Protein AF-A0A257V140-F1 (afdb_monomer)

Nearest PDB structures (foldseek):
  2frs-assembly2_B  TM=4.351E-01  e=2.968E+00  Homo sapiens
  1qmj-assembly1_B  TM=6.245E-01  e=7.753E+00  Gallus gallus
  4o5v-assembly1_A  TM=2.007E-01  e=8.116E+00  Thermoplasma acidophilum DSM 1728

Mean predicted aligned error: 6.11 Å

Foldseek 3Di:
DAWAWDWDDDDLQKIKIFIDDPRHTDPLDDPADPVRIDIFGLLLLLLLCLLLVLCLQQAQADAPPDDLVQGAPDLVSVVVSLVVVCVVCVVPPDDDNVVVVVSSVSNQCSFWPCSSRVNPPTWTWGWHDQQQWIWIDTPNDIDIDHGSVSVVVNSVVSNVVSLVSVVSVHDPSVVSNVSSVCSQQDQLLVSCCSNQVDDSVQCVVCVVLCVVSNVVCNVGTSNCVSNPLQDLFLKAWQFQAADGPNLVSVVVVVSVPAAAWDQVLLVVLLVVLVVVCVPPPALLVSLLSSLVVVCVVVVPDLQAAFDLPVVCVSRREAEAEDAPHDQRTQKMWGDHRGRHTYIYGYLNHPQPDPDPLQSQQSSQLVSQLRVQCSNHQSSSRRGNNCNSRVVRPVSSSSNSNSNSLCNLHNLQSLQVLQVVQVFDLACVRRVVSLVVVCVRSVHHSVSSLVSNLVSDDPVCNVSSVVNCVVPPPPD

Sequence (475 aa):
MNLKLEFDVVGTTDIRLAVLVDGEVLWPYPQSSDDGSAIFDAEDVLSYLADAWASLLLSEVWPDIFEPRQEPRSITGLLRAAEDRWDLIADSDGVDIAAEQAEIEGFLYKHDLRSLKGGGALPEFYVMREGSRYRFETGGDVFTGCSYTSFVDQLERLGAFARERLVAAGGAYQRTVARWDSRNQADPILITSYLTALSVADLERERDDLEPLLSSLQTRSLREVANDNAAPLVAVARSSGGLGPRGIADMIAAFRRLPAGPTERLSERRRIVRADLRHMPNSTDQGIRAATSIRDWLVCSPDAAFDLESLSELLSIRVVYVEDLDRRIDGLASAGPVNGPAILLNRGTRRRGSNDDDLDRAIRFTWAHELGHLLLDHDEWPALIDSAQQRVPRRIETRANAFAAYLLLPTTVAYDAFEQHRPRMSWTDIEPVLNEIGVKFAVTRIVASRQVVRGAPPERRTNLDTIFRQNIENF

Solvent-accessible surface area (backbone atoms only — not comparable to full-atom values): 25053 Å² total; per-residue (Å²): 94,52,64,45,73,49,69,51,82,78,52,79,49,33,30,37,39,28,36,25,49,76,84,41,74,65,33,52,46,74,85,72,38,98,84,27,37,45,78,32,48,23,65,42,40,27,42,40,51,35,71,19,41,64,49,56,57,48,36,62,70,78,75,96,84,60,58,78,90,64,62,53,90,43,72,72,41,41,54,51,52,49,51,60,47,48,70,72,42,72,86,47,92,87,71,61,63,68,58,55,50,50,52,49,52,54,50,47,52,45,28,24,63,33,40,30,52,79,62,47,102,57,62,63,35,36,50,43,32,54,59,56,21,33,35,38,37,40,95,89,45,79,48,67,54,29,44,41,68,56,53,53,53,40,52,50,52,50,41,52,52,24,43,54,33,40,61,73,74,37,79,90,41,53,65,50,47,49,46,44,74,41,47,46,71,62,56,33,61,61,53,46,21,51,53,57,72,45,53,64,70,56,50,63,72,44,35,82,74,35,38,74,58,37,62,66,39,64,86,47,40,51,66,61,64,46,64,30,77,58,32,56,55,34,22,52,34,52,46,78,49,61,58,55,75,66,44,51,34,51,53,53,53,58,49,69,70,45,63,62,43,66,51,63,56,41,51,54,50,23,54,56,48,50,64,76,38,77,84,56,89,48,38,47,58,41,11,35,53,43,24,51,55,51,36,60,72,69,68,52,60,75,88,47,54,58,66,63,63,64,50,29,57,70,36,46,36,46,77,43,82,42,57,89,54,52,39,48,35,45,29,34,23,29,60,8,77,54,26,10,28,32,36,43,38,35,72,39,16,70,70,60,62,97,46,69,71,58,31,54,16,51,50,49,46,39,51,39,22,39,49,26,43,64,47,72,32,69,78,64,46,44,54,29,38,33,10,38,49,53,61,54,58,67,58,56,56,42,15,16,50,29,13,19,47,35,47,41,44,36,30,60,54,39,25,52,59,49,55,75,68,62,53,58,102,42,66,85,52,39,50,60,52,35,49,50,52,13,62,66,37,52,37,38,57,68,56,39,50,53,24,24,38,69,38,38,57,79,90,50,23,65,59,50,49,52,55,41,57,76,74,38,88,94,99

Secondary structure (DSSP, 8-state):
--EEEEEEESSSSEEEEEEEETTEEEES-SSS-TTS-EEEEHHHHHHHHHHHHHHHHH--S--TTS-GGG--SSHHHHHHHHHHHHHHHTTSTT--HHHHHHHHHHHHHHHBGGGGGTT-SPPP-EEEEETTEEEEEETTEEEEEEEHHHHHHHHHHHHHHHHHHHHHH-GGGHHHHHHHHTTT---HHHHHHHHH---HHHHHHTHHHHHHHHHHHHT--HHHHHTGGGSTT-EEEEESSPPPHHHHHHHHHHHHTSPP---HHHHHHHHHHHHHHTT---HHHHHHHHHHHHHHHTT--TTSPP-HHHHHHHTT-EEEEESSS-TTEEEEEE--TTT-SEEEEETT-TT--S-HHHHHHHHHHHHHHHHHHHHH-GGGPPPHHHHHTT-S-HHHHHHHHHHHHHHHS-HHHHHHHHHHT---SSHHHHHHHHHHHHHHHT--HHHHHHHHHHHS-HHHHHHHHHHHHHHSTT-

Structure (mmCIF, N/CA/C/O backbone):
data_AF-A0A257V140-F1
#
_entry.id   AF-A0A257V140-F1
#
loop_
_atom_site.group_PDB
_atom_site.id
_atom_site.type_symbol
_atom_site.label_atom_id
_atom_site.label_alt_id
_atom_site.label_comp_id
_atom_site.label_asym_id
_atom_site.label_entity_id
_atom_site.label_seq_id
_atom_site.pdbx_PDB_ins_code
_atom_site.Cartn_x
_atom_site.Cartn_y
_atom_site.Cartn_z
_atom_site.occupancy
_atom_site.B_iso_or_equiv
_atom_site.auth_seq_id
_atom_site.auth_comp_id
_atom_site.auth_asym_id
_atom_site.auth_atom_id
_atom_site.pdbx_PDB_model_num
ATOM 1 N N . MET A 1 1 ? 3.494 -14.513 13.941 1.00 89.31 1 MET A N 1
ATOM 2 C CA . MET A 1 1 ? 3.360 -13.846 15.242 1.00 89.31 1 MET A CA 1
ATOM 3 C C . MET A 1 1 ? 1.937 -14.036 15.726 1.00 89.31 1 MET A C 1
ATOM 5 O O . MET A 1 1 ? 1.008 -13.757 14.969 1.00 89.31 1 MET A O 1
ATOM 9 N N . ASN A 1 2 ? 1.767 -14.565 16.931 1.00 91.88 2 ASN A N 1
ATOM 10 C CA . ASN A 1 2 ? 0.472 -14.766 17.5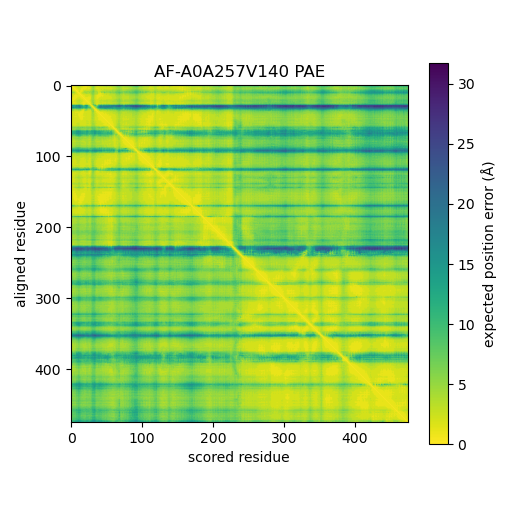68 1.00 91.88 2 ASN A CA 1
ATOM 11 C C . ASN A 1 2 ? 0.267 -13.682 18.634 1.00 91.88 2 ASN A C 1
ATOM 13 O O . ASN A 1 2 ? 0.913 -13.722 19.678 1.00 91.88 2 ASN A O 1
ATOM 17 N N . LEU A 1 3 ? -0.598 -12.706 18.352 1.00 94.44 3 LEU A N 1
ATOM 18 C CA . LEU A 1 3 ? -0.947 -11.658 19.309 1.00 94.44 3 LEU A CA 1
ATOM 19 C C . LEU A 1 3 ? -2.217 -12.048 20.058 1.00 94.44 3 LEU A C 1
ATOM 21 O O . LEU A 1 3 ? -3.215 -12.434 19.443 1.00 94.44 3 LEU A O 1
ATOM 25 N N . LYS A 1 4 ? -2.193 -11.885 21.379 1.00 96.75 4 LYS A N 1
ATOM 26 C CA . LYS A 1 4 ? -3.330 -12.143 22.259 1.00 96.75 4 LYS A CA 1
ATOM 27 C C . LYS A 1 4 ? -3.528 -10.966 23.208 1.00 96.75 4 LYS A C 1
ATOM 29 O O . LYS A 1 4 ? -2.566 -10.479 23.789 1.00 96.75 4 LYS A O 1
ATOM 34 N N . LEU A 1 5 ? -4.775 -10.544 23.388 1.00 96.81 5 LEU A N 1
ATOM 35 C CA . LEU A 1 5 ? -5.153 -9.645 24.474 1.00 96.81 5 LEU A CA 1
ATOM 36 C C . LEU A 1 5 ? -5.643 -10.511 25.637 1.00 96.81 5 LEU A C 1
ATOM 38 O O . LEU A 1 5 ? -6.618 -11.257 25.493 1.00 96.81 5 LEU A O 1
ATOM 42 N N . GLU A 1 6 ? -4.939 -10.465 26.764 1.00 96.81 6 GLU A N 1
ATOM 43 C CA . GLU A 1 6 ? -5.363 -11.110 28.006 1.00 96.81 6 GLU A CA 1
ATOM 44 C C . GLU A 1 6 ? -6.009 -10.079 28.912 1.00 96.81 6 GLU A C 1
ATOM 46 O O . GLU A 1 6 ? -5.415 -9.043 29.199 1.00 96.81 6 GLU A O 1
ATOM 51 N N . PHE A 1 7 ? -7.239 -10.355 29.339 1.00 96.94 7 PHE A N 1
ATOM 52 C CA . PHE A 1 7 ? -7.976 -9.451 30.202 1.00 96.94 7 PHE A CA 1
ATOM 53 C C . PHE A 1 7 ? -8.926 -10.179 31.152 1.00 96.94 7 PHE A C 1
ATOM 55 O O . PHE A 1 7 ? -9.480 -11.228 30.811 1.00 96.94 7 PHE A O 1
ATOM 62 N N . ASP A 1 8 ? -9.102 -9.607 32.346 1.00 96.88 8 ASP A N 1
ATOM 63 C CA . ASP A 1 8 ? -9.976 -10.112 33.408 1.00 96.88 8 ASP A CA 1
ATOM 64 C C . ASP A 1 8 ? -10.685 -8.980 34.177 1.00 96.88 8 ASP A C 1
ATOM 66 O O . ASP A 1 8 ? -10.460 -7.790 33.935 1.00 96.88 8 ASP A O 1
ATOM 70 N N . VAL A 1 9 ? -11.602 -9.365 35.072 1.00 94.88 9 VAL A N 1
ATOM 71 C CA . VAL A 1 9 ? -12.341 -8.436 35.938 1.00 94.88 9 VAL A CA 1
ATOM 72 C C . VAL A 1 9 ? -11.580 -8.237 37.247 1.00 94.88 9 VAL A C 1
ATOM 74 O O . VAL A 1 9 ? -11.350 -9.207 37.970 1.00 94.88 9 VAL A O 1
ATOM 77 N N . VAL A 1 10 ? -11.307 -6.980 37.611 1.00 94.25 10 VAL A N 1
ATOM 78 C CA . VAL A 1 10 ? -10.726 -6.624 38.927 1.00 94.25 10 VAL A CA 1
ATOM 79 C C . VAL A 1 10 ? -11.707 -5.840 39.802 1.00 94.25 10 VAL A C 1
ATOM 81 O O . VAL A 1 10 ? -11.634 -5.904 41.028 1.00 94.25 10 VAL A O 1
ATOM 84 N N . GLY A 1 11 ? -12.671 -5.152 39.187 1.00 93.25 11 GLY A N 1
ATOM 85 C CA . GLY A 1 11 ? -13.664 -4.320 39.867 1.00 93.25 11 GLY A CA 1
ATOM 86 C C . GLY A 1 11 ? -15.005 -4.303 39.135 1.00 93.25 11 GLY A C 1
ATOM 87 O O . GLY A 1 11 ? -15.257 -5.108 38.237 1.00 93.25 11 GLY A O 1
ATOM 88 N N . THR A 1 12 ? -15.907 -3.395 39.515 1.00 92.50 12 THR A N 1
ATOM 89 C CA . THR A 1 12 ? -17.226 -3.280 38.862 1.00 92.50 12 THR A CA 1
ATOM 90 C C . THR A 1 12 ? -17.087 -2.869 37.395 1.00 92.50 12 THR A C 1
ATOM 92 O O . THR A 1 12 ? -17.675 -3.512 36.527 1.00 92.50 12 THR A O 1
ATOM 95 N N . THR A 1 13 ? -16.265 -1.860 37.111 1.00 95.31 13 THR A N 1
ATOM 96 C CA . THR A 1 13 ? -15.950 -1.399 35.748 1.00 95.31 13 THR A CA 1
ATOM 97 C C . THR A 1 13 ? -14.478 -1.586 35.390 1.00 95.31 13 THR A C 1
ATOM 99 O O . THR A 1 13 ? -14.123 -1.425 34.231 1.00 95.31 13 THR A O 1
ATOM 102 N N . ASP A 1 14 ? -13.636 -2.007 36.336 1.00 96.50 14 ASP A N 1
ATOM 103 C CA . ASP A 1 14 ? -12.199 -2.158 36.112 1.00 96.50 14 ASP A CA 1
ATOM 104 C C . ASP A 1 14 ? -11.845 -3.453 35.366 1.00 96.50 14 ASP A C 1
ATOM 106 O O . ASP A 1 14 ? -12.223 -4.562 35.777 1.00 96.50 14 ASP A O 1
ATOM 110 N N . ILE A 1 15 ? -11.050 -3.293 34.310 1.00 96.69 15 ILE A N 1
ATOM 111 C CA . ILE A 1 15 ? -10.515 -4.346 33.447 1.00 96.69 15 ILE A CA 1
ATOM 112 C C . ILE A 1 15 ? -8.999 -4.394 33.624 1.00 96.69 15 ILE A C 1
ATOM 114 O O . ILE A 1 15 ? -8.317 -3.398 33.387 1.00 96.69 15 ILE A O 1
ATOM 118 N N . ARG A 1 16 ? -8.452 -5.556 33.988 1.00 95.75 16 ARG A N 1
ATOM 119 C CA . ARG A 1 16 ? -7.014 -5.817 33.832 1.00 95.75 16 ARG A CA 1
ATOM 120 C C . ARG A 1 16 ? -6.756 -6.184 32.381 1.00 95.75 16 ARG A C 1
ATOM 122 O O . ARG A 1 16 ? -7.485 -7.019 31.862 1.00 95.75 16 ARG A O 1
ATOM 129 N N . LEU A 1 17 ? -5.741 -5.609 31.746 1.00 96.25 17 LEU A N 1
ATOM 130 C CA . LEU A 1 17 ? -5.370 -5.901 30.362 1.00 96.25 17 LEU A CA 1
ATOM 131 C C . LEU A 1 17 ? -3.848 -6.013 30.212 1.00 96.25 17 LEU A C 1
ATOM 133 O O . LEU A 1 17 ? -3.096 -5.189 30.737 1.00 96.25 17 LEU A O 1
ATOM 137 N N . ALA A 1 18 ? -3.423 -7.015 29.447 1.00 95.56 18 ALA A N 1
ATOM 138 C CA . ALA A 1 18 ? -2.071 -7.193 28.936 1.00 95.56 18 ALA A CA 1
ATOM 139 C C . ALA A 1 18 ? -2.120 -7.588 27.450 1.00 95.56 18 ALA A C 1
ATOM 141 O O . ALA A 1 18 ? -3.009 -8.323 27.006 1.00 95.56 18 ALA A O 1
ATOM 142 N N . VAL A 1 19 ? -1.149 -7.111 26.675 1.00 95.69 19 VAL A N 1
ATOM 143 C CA . VAL A 1 19 ? -0.924 -7.525 25.286 1.00 95.69 19 VAL A CA 1
ATOM 144 C C . VAL A 1 19 ? 0.218 -8.524 25.283 1.00 95.69 19 VAL A C 1
ATOM 146 O O . VAL A 1 19 ? 1.310 -8.208 25.750 1.00 95.69 19 VAL A O 1
ATOM 149 N N . LEU A 1 20 ? -0.024 -9.714 24.743 1.00 95.25 20 LEU A N 1
ATOM 150 C CA . LEU A 1 20 ? 0.973 -10.766 24.626 1.00 95.25 20 LEU A CA 1
ATOM 151 C C . LEU A 1 20 ? 1.322 -11.012 23.161 1.00 95.25 20 LEU A C 1
ATOM 153 O O . LEU A 1 20 ? 0.437 -11.048 22.300 1.00 95.25 20 LEU A O 1
ATOM 157 N N . VAL A 1 21 ? 2.601 -11.261 22.895 1.00 93.19 21 VAL A N 1
ATOM 158 C CA . VAL A 1 21 ? 3.113 -11.713 21.601 1.00 93.19 21 VAL A CA 1
ATOM 159 C C . VAL A 1 21 ? 3.857 -13.023 21.797 1.00 93.19 21 VAL A C 1
ATOM 161 O O . VAL A 1 21 ? 4.773 -13.116 22.603 1.00 93.19 21 VAL A O 1
ATOM 164 N N . ASP A 1 22 ? 3.410 -14.059 21.086 1.00 93.38 22 ASP A N 1
ATOM 165 C CA . ASP A 1 22 ? 3.966 -15.415 21.155 1.00 93.38 22 ASP A CA 1
ATOM 166 C C . ASP A 1 22 ? 4.045 -15.976 22.599 1.00 93.38 22 ASP A C 1
ATOM 168 O O . ASP A 1 22 ? 4.846 -16.854 22.905 1.00 93.38 22 ASP A O 1
ATOM 172 N N . GLY A 1 23 ? 3.137 -15.513 23.471 1.00 93.19 23 GLY A N 1
ATOM 173 C CA . GLY A 1 23 ? 3.009 -15.932 24.872 1.00 93.19 23 GLY A CA 1
ATOM 174 C C . GLY A 1 23 ? 3.756 -15.056 25.881 1.00 93.19 23 GLY A C 1
ATOM 175 O O . GLY A 1 23 ? 3.573 -15.249 27.080 1.00 93.19 23 GLY A O 1
ATOM 176 N N . GLU A 1 24 ? 4.543 -14.085 25.425 1.00 92.94 24 GLU A N 1
ATOM 177 C CA . GLU A 1 24 ? 5.263 -13.146 26.286 1.00 92.94 24 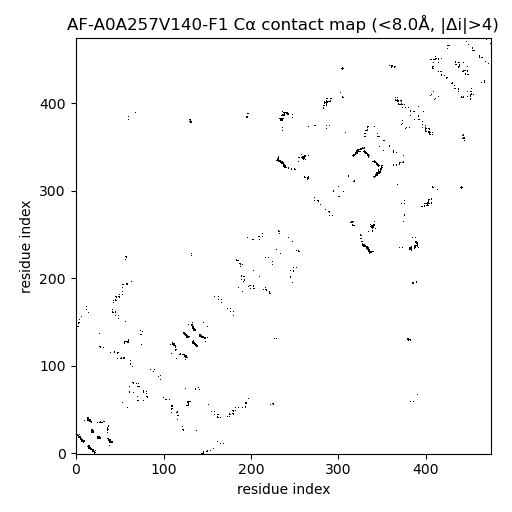GLU A CA 1
ATOM 178 C C . GLU A 1 24 ? 4.502 -11.826 26.393 1.00 92.94 24 GLU A C 1
ATOM 180 O O . GLU A 1 24 ? 3.941 -11.345 25.407 1.00 92.94 24 GLU A O 1
ATOM 185 N N . VAL A 1 25 ? 4.468 -11.234 27.588 1.00 93.19 25 VAL A N 1
ATOM 186 C CA . VAL A 1 25 ? 3.838 -9.926 27.801 1.00 93.19 25 VAL A CA 1
ATOM 187 C C . VAL A 1 25 ? 4.666 -8.861 27.090 1.00 93.19 25 VAL A C 1
ATOM 189 O O . VAL A 1 25 ? 5.822 -8.637 27.428 1.00 93.19 25 VAL A O 1
ATOM 192 N N . LEU A 1 26 ? 4.056 -8.194 26.116 1.00 92.75 26 LEU A N 1
ATOM 193 C CA . LEU A 1 26 ? 4.676 -7.133 25.333 1.00 92.75 26 LEU A CA 1
ATOM 194 C C . LEU A 1 26 ? 4.343 -5.741 25.884 1.00 92.75 26 LEU A C 1
ATOM 196 O O . LEU A 1 26 ? 5.189 -4.852 25.889 1.00 92.75 26 LEU A O 1
ATOM 200 N N . TRP A 1 27 ? 3.109 -5.536 26.345 1.00 93.75 27 TRP A N 1
ATOM 201 C CA . TRP A 1 27 ? 2.638 -4.242 26.841 1.00 93.75 27 TRP A CA 1
ATOM 202 C C . TRP A 1 27 ? 1.599 -4.439 27.944 1.00 93.75 27 TRP A C 1
ATOM 204 O O . TRP A 1 27 ? 0.749 -5.326 27.801 1.00 93.75 27 TRP A O 1
ATOM 214 N N . PRO A 1 28 ? 1.615 -3.630 29.020 1.00 88.75 28 PRO A N 1
ATOM 215 C CA . PRO A 1 28 ? 2.434 -2.425 29.284 1.00 88.75 28 PRO A CA 1
ATOM 216 C C . PRO A 1 28 ? 3.837 -2.635 29.917 1.00 88.75 28 PRO A C 1
ATOM 218 O O . PRO A 1 28 ? 4.322 -1.728 30.587 1.00 88.75 28 PRO A O 1
ATOM 221 N N . TYR A 1 29 ? 4.452 -3.816 29.757 1.00 73.81 29 TYR A N 1
ATOM 222 C CA . TYR A 1 29 ? 5.772 -4.297 30.247 1.00 73.81 29 TYR A CA 1
ATOM 223 C C . TYR A 1 29 ? 6.851 -3.262 30.684 1.00 73.81 29 TYR A C 1
ATOM 225 O O . TYR A 1 29 ? 7.001 -2.219 30.052 1.00 73.81 29 TYR A O 1
ATOM 233 N N . PRO A 1 30 ? 7.772 -3.568 31.631 1.00 55.16 30 PRO A N 1
ATOM 234 C CA . PRO A 1 30 ? 7.649 -4.247 32.923 1.00 55.16 30 PRO A CA 1
ATOM 235 C C . PRO A 1 30 ? 7.605 -3.240 34.104 1.00 55.16 30 PRO A C 1
ATOM 237 O O . PRO A 1 30 ? 7.834 -3.611 35.249 1.00 55.16 30 PRO A O 1
ATOM 240 N N . GLN A 1 31 ? 7.367 -1.944 33.854 1.00 60.19 31 GLN A N 1
ATOM 241 C CA . GLN A 1 31 ? 7.422 -0.909 34.905 1.00 60.19 31 GLN A CA 1
ATOM 242 C C . GLN A 1 31 ? 6.099 -0.687 35.662 1.00 60.19 31 GLN A C 1
ATOM 244 O O . GLN A 1 31 ? 6.068 0.109 36.597 1.00 60.19 31 GLN A O 1
ATOM 249 N N . SER A 1 32 ? 5.003 -1.345 35.269 1.00 57.72 32 SER A N 1
ATOM 250 C CA . SER A 1 32 ? 3.649 -0.993 35.729 1.00 57.72 32 SER A CA 1
ATOM 251 C C . SER A 1 32 ? 3.035 -1.938 36.776 1.00 57.72 32 SER A C 1
ATOM 253 O O . SER A 1 32 ? 2.184 -1.482 37.541 1.00 57.72 32 SER A O 1
ATOM 255 N N . SER A 1 33 ? 3.460 -3.206 36.863 1.00 67.00 33 SER A N 1
ATOM 256 C CA . SER A 1 33 ? 2.939 -4.203 37.822 1.00 67.00 33 SER A CA 1
ATOM 257 C C . SER A 1 33 ? 3.770 -5.499 37.833 1.00 67.00 33 SER A C 1
ATOM 259 O O . SER A 1 33 ? 4.484 -5.791 36.874 1.00 67.00 33 SER A O 1
ATOM 261 N N . ASP A 1 34 ? 3.642 -6.303 38.898 1.00 77.81 34 ASP A N 1
ATOM 262 C CA . ASP A 1 34 ? 4.332 -7.601 39.042 1.00 77.81 34 ASP A CA 1
ATOM 263 C C . ASP A 1 34 ? 3.900 -8.646 37.991 1.00 77.81 34 ASP A C 1
ATOM 265 O O . ASP A 1 34 ? 4.653 -9.575 37.703 1.00 77.81 34 ASP A O 1
ATOM 269 N N . ASP A 1 35 ? 2.698 -8.512 37.416 1.00 83.25 35 ASP A N 1
ATOM 270 C CA . ASP A 1 35 ? 2.152 -9.423 36.399 1.00 83.25 35 ASP A CA 1
ATOM 271 C C . ASP A 1 35 ? 2.238 -8.864 34.965 1.00 83.25 35 ASP A C 1
ATOM 273 O O . ASP A 1 35 ? 1.816 -9.523 34.015 1.00 83.25 35 ASP A O 1
ATOM 277 N N . GLY A 1 36 ? 2.801 -7.661 34.795 1.00 87.06 36 GLY A N 1
ATOM 278 C CA . GLY A 1 36 ? 2.958 -7.007 33.497 1.00 87.06 36 GLY A CA 1
ATOM 279 C C . GLY A 1 36 ? 1.654 -6.493 32.879 1.00 87.06 36 GLY A C 1
ATOM 280 O O . GLY A 1 36 ? 1.645 -6.171 31.694 1.00 87.06 36 GLY A O 1
ATOM 281 N N . SER A 1 37 ? 0.565 -6.407 33.648 1.00 91.88 37 SER A N 1
ATOM 282 C CA . SER A 1 37 ? -0.735 -5.888 33.208 1.00 91.88 37 SER A CA 1
ATOM 283 C C . SER A 1 37 ? -1.018 -4.465 33.715 1.00 91.88 37 SER A C 1
ATOM 285 O O . SER A 1 37 ? -0.389 -3.983 34.659 1.00 91.88 37 SER A O 1
ATOM 287 N N . ALA A 1 38 ? -2.006 -3.784 33.132 1.00 93.00 38 ALA A N 1
ATOM 288 C CA . ALA A 1 38 ? -2.558 -2.549 33.695 1.00 93.00 38 ALA A CA 1
ATOM 289 C C . ALA A 1 38 ? -4.072 -2.635 33.889 1.00 93.00 38 ALA A C 1
ATOM 291 O O . ALA A 1 38 ? -4.764 -3.373 33.194 1.00 93.00 38 ALA A O 1
ATOM 292 N N . ILE A 1 39 ? -4.577 -1.848 34.841 1.00 93.88 39 ILE A N 1
ATOM 293 C CA . ILE A 1 39 ? -6.011 -1.668 35.077 1.00 93.88 39 ILE A CA 1
ATOM 294 C C . ILE A 1 39 ? -6.517 -0.462 34.276 1.00 93.88 39 ILE A C 1
ATOM 296 O O . ILE A 1 39 ? -5.893 0.610 34.309 1.00 93.88 39 ILE A O 1
ATOM 300 N N . PHE A 1 40 ? -7.645 -0.655 33.599 1.00 95.44 40 PHE A N 1
ATOM 301 C CA . PHE A 1 40 ? -8.365 0.307 32.766 1.00 95.44 40 PHE A CA 1
ATOM 302 C C . PHE A 1 40 ? -9.830 0.373 33.203 1.00 95.44 40 PHE A C 1
ATOM 304 O O . PHE A 1 40 ? -10.387 -0.648 33.607 1.00 95.44 40 PHE A O 1
ATOM 311 N N . ASP A 1 41 ? -10.466 1.537 33.075 1.00 96.38 41 ASP A N 1
ATOM 312 C CA . ASP A 1 41 ? -11.918 1.633 33.222 1.00 96.38 41 ASP A CA 1
ATOM 313 C C . ASP A 1 41 ? -12.611 1.158 31.930 1.00 96.38 41 ASP A C 1
ATOM 315 O O . ASP A 1 41 ? -12.181 1.468 30.815 1.00 96.38 41 ASP A O 1
ATOM 319 N N . ALA A 1 42 ? -13.677 0.366 32.062 1.00 97.31 42 ALA A N 1
ATOM 320 C CA . ALA A 1 42 ? -14.415 -0.176 30.923 1.00 97.31 42 ALA A CA 1
ATOM 321 C C . ALA A 1 42 ? -15.048 0.909 30.034 1.00 97.31 42 ALA A C 1
ATOM 323 O O . ALA A 1 42 ? -15.208 0.674 28.835 1.00 97.31 42 ALA A O 1
ATOM 324 N N . GLU A 1 43 ? -15.417 2.069 30.586 1.00 97.19 43 GLU A N 1
ATOM 325 C CA . GLU A 1 43 ? -15.945 3.198 29.817 1.00 97.19 43 GLU A CA 1
ATOM 326 C C . GLU A 1 43 ? -14.863 3.789 28.918 1.00 97.19 43 GLU A C 1
ATOM 328 O O . GLU A 1 43 ? -15.121 3.969 27.726 1.00 97.19 43 GLU A O 1
ATOM 333 N N . ASP A 1 44 ? -13.655 4.001 29.445 1.00 96.69 44 ASP A N 1
ATOM 334 C CA . ASP A 1 44 ? -12.521 4.519 28.672 1.00 96.69 44 ASP A CA 1
ATOM 335 C C . ASP A 1 44 ? -12.148 3.560 27.534 1.00 96.69 44 ASP A C 1
ATOM 337 O O . ASP A 1 44 ? -12.022 3.979 26.379 1.00 96.69 44 ASP A O 1
ATOM 341 N N . VAL A 1 45 ? -12.062 2.256 27.837 1.00 97.44 45 VAL A N 1
ATOM 342 C CA . VAL A 1 45 ? -11.792 1.211 26.837 1.00 97.44 45 VAL A CA 1
ATOM 343 C C . VAL A 1 45 ? -12.834 1.251 25.725 1.00 97.44 45 VAL A C 1
ATOM 345 O O . VAL A 1 45 ? -12.490 1.278 24.542 1.00 97.44 45 VAL A O 1
ATOM 348 N N . LEU A 1 46 ? -14.117 1.257 26.089 1.00 97.50 46 LEU A N 1
ATOM 349 C CA . LEU A 1 46 ? -15.197 1.180 25.114 1.00 97.50 46 LEU A CA 1
ATOM 350 C C . LEU A 1 46 ? -15.344 2.476 24.307 1.00 97.50 46 LEU A C 1
ATOM 352 O O . LEU A 1 46 ? -15.612 2.412 23.107 1.00 97.50 46 LEU A O 1
ATOM 356 N N . SER A 1 47 ? -15.149 3.636 24.940 1.00 96.75 47 SER A N 1
ATOM 357 C CA . SER A 1 47 ? -15.191 4.934 24.264 1.00 96.75 47 SER A CA 1
ATOM 358 C C . SER A 1 47 ? -14.053 5.058 23.259 1.00 96.75 47 SER A C 1
ATOM 360 O O . SER A 1 47 ? -14.316 5.369 22.099 1.00 96.75 47 SER A O 1
ATOM 362 N N . TYR A 1 48 ? -12.817 4.749 23.668 1.00 97.31 48 TYR A N 1
ATOM 363 C CA . TYR A 1 48 ? -11.671 4.753 22.762 1.00 97.31 48 TYR A CA 1
ATOM 364 C C . TYR A 1 48 ? -11.898 3.811 21.583 1.00 97.31 48 TYR A C 1
ATOM 366 O O . TYR A 1 48 ? -11.755 4.222 20.434 1.00 97.31 48 TYR A O 1
ATOM 374 N N . LEU A 1 49 ? -12.288 2.559 21.847 1.00 97.44 49 LEU A N 1
ATOM 375 C CA . LEU A 1 49 ? -12.479 1.591 20.774 1.00 97.44 49 LEU A CA 1
ATOM 376 C C . LEU A 1 49 ? -13.595 2.016 19.820 1.00 97.44 49 LEU A C 1
ATOM 378 O O . LEU A 1 49 ? -13.460 1.768 18.630 1.00 97.44 49 LEU A O 1
ATOM 382 N N . ALA A 1 50 ? -14.664 2.661 20.299 1.00 96.06 50 ALA A N 1
ATOM 383 C CA . ALA A 1 50 ? -15.709 3.203 19.434 1.00 96.06 50 ALA A CA 1
ATOM 384 C C . ALA A 1 50 ? -15.202 4.358 18.548 1.00 96.06 50 ALA A C 1
ATOM 386 O O . ALA A 1 50 ? -15.585 4.431 17.381 1.00 96.06 50 ALA A O 1
ATOM 387 N N . ASP A 1 51 ? -14.328 5.221 19.073 1.00 94.75 51 ASP A N 1
ATOM 388 C CA . ASP A 1 51 ? -13.767 6.373 18.351 1.00 94.75 51 ASP A CA 1
ATOM 389 C C . ASP A 1 51 ? -12.666 5.998 17.358 1.00 94.75 51 ASP A C 1
ATOM 391 O O . ASP A 1 51 ? -12.625 6.496 16.230 1.00 94.75 51 ASP A O 1
ATOM 395 N N . ALA A 1 52 ? -11.780 5.096 17.766 1.00 95.62 52 ALA A N 1
ATOM 396 C CA . ALA A 1 52 ? -10.642 4.658 16.978 1.00 95.62 52 ALA A CA 1
ATOM 397 C C . ALA A 1 52 ? -10.996 3.542 15.982 1.00 95.62 52 ALA A C 1
ATOM 399 O O . ALA A 1 52 ? -10.195 3.272 15.089 1.00 95.62 52 ALA A O 1
ATOM 400 N N . TRP A 1 53 ? -12.177 2.907 16.094 1.00 95.62 53 TRP A N 1
ATOM 401 C CA . TRP A 1 53 ? -12.531 1.691 15.346 1.00 95.62 53 TRP A CA 1
ATOM 402 C C . TRP A 1 53 ? -12.238 1.801 13.851 1.00 95.62 53 TRP A C 1
ATOM 404 O O . TRP A 1 53 ? -11.496 0.998 13.294 1.00 95.62 53 TRP A O 1
ATOM 414 N N . ALA A 1 54 ? -12.793 2.823 13.196 1.00 92.50 54 ALA A N 1
ATOM 415 C CA . ALA A 1 54 ? -12.645 2.993 11.757 1.00 92.50 54 ALA A CA 1
ATOM 416 C C . ALA A 1 54 ? -11.177 3.177 11.350 1.00 92.50 54 ALA A C 1
ATOM 418 O O . ALA A 1 54 ? -10.746 2.573 10.375 1.00 92.50 54 ALA A O 1
ATOM 419 N N . SER A 1 55 ? -10.395 3.939 12.117 1.00 91.94 55 SER A N 1
ATOM 420 C CA . SER A 1 55 ? -8.977 4.174 11.826 1.00 91.94 55 SER A CA 1
ATOM 421 C C . SER A 1 55 ? -8.118 2.941 12.077 1.00 91.94 55 SER A C 1
ATOM 423 O O . SER A 1 55 ? -7.317 2.580 11.223 1.00 91.94 55 SER A O 1
ATOM 425 N N . LEU A 1 56 ? -8.346 2.222 13.178 1.00 93.75 56 LEU A N 1
ATOM 426 C CA . LEU A 1 56 ? -7.667 0.953 13.447 1.00 93.75 56 LEU A CA 1
ATOM 427 C C . LEU A 1 56 ? -7.944 -0.082 12.350 1.00 93.75 56 LEU A C 1
ATOM 429 O O . LEU A 1 56 ? -7.082 -0.909 12.054 1.00 93.75 56 LEU A O 1
ATOM 433 N N . LEU A 1 57 ? -9.140 -0.056 11.754 1.00 91.56 57 LEU A N 1
ATOM 434 C CA . LEU A 1 57 ? -9.538 -0.992 10.707 1.00 91.56 57 LEU A CA 1
ATOM 435 C C . LEU A 1 57 ? -9.097 -0.558 9.306 1.00 91.56 57 LEU A C 1
ATOM 437 O O . LEU A 1 57 ? -8.772 -1.437 8.516 1.00 91.56 57 LEU A O 1
ATOM 441 N N . LEU A 1 58 ? -9.136 0.732 8.966 1.00 85.94 58 LEU A N 1
ATOM 442 C CA . LEU A 1 58 ? -9.006 1.215 7.583 1.00 85.94 58 LEU A CA 1
ATOM 443 C C . LEU A 1 58 ? -7.729 2.007 7.300 1.00 85.94 58 LEU A C 1
ATOM 445 O O . LEU A 1 58 ? -7.314 2.041 6.148 1.00 85.94 58 LEU A O 1
ATOM 449 N N . SER A 1 59 ? -7.119 2.650 8.295 1.00 85.38 59 SER A N 1
ATOM 450 C CA . SER A 1 59 ? -5.938 3.482 8.058 1.00 85.38 59 SER A CA 1
ATOM 451 C C . SER A 1 59 ? -4.690 2.609 7.902 1.00 85.38 59 SER A C 1
ATOM 453 O O . SER A 1 59 ? -4.230 1.992 8.866 1.00 85.38 59 SER A O 1
ATOM 455 N N . GLU A 1 60 ? -4.127 2.585 6.695 1.00 79.81 60 GLU A N 1
ATOM 456 C CA . GLU A 1 60 ? -2.887 1.857 6.365 1.00 79.81 60 GLU A CA 1
ATOM 457 C C . GLU A 1 60 ? -1.685 2.784 6.136 1.00 79.81 60 GLU A C 1
ATOM 459 O O . GLU A 1 60 ? -0.575 2.329 5.870 1.00 79.81 60 GLU A O 1
ATOM 464 N N . VAL A 1 61 ? -1.898 4.096 6.242 1.00 76.31 61 VAL A N 1
ATOM 465 C CA . VAL A 1 61 ? -0.953 5.118 5.792 1.00 76.31 61 VAL A CA 1
ATOM 466 C C . VAL A 1 61 ? -0.787 6.229 6.814 1.00 76.31 61 VAL A C 1
ATOM 468 O O . VAL A 1 61 ? -1.686 6.515 7.607 1.00 76.31 61 VAL A O 1
ATOM 471 N N . TRP A 1 62 ? 0.384 6.856 6.779 1.00 83.56 62 TRP A N 1
ATOM 472 C CA . TRP A 1 62 ? 0.685 8.031 7.585 1.00 83.56 62 TRP A CA 1
ATOM 473 C C . TRP A 1 62 ? -0.152 9.246 7.140 1.00 83.56 62 TRP A C 1
ATOM 475 O O . TRP A 1 62 ? -0.621 9.273 5.995 1.00 83.56 62 TRP A O 1
ATOM 485 N N . PRO A 1 63 ? -0.328 10.253 8.017 1.00 84.00 63 PRO A N 1
ATOM 486 C CA . PRO A 1 63 ? -0.905 11.549 7.649 1.00 84.00 63 PRO A CA 1
ATOM 487 C C . PRO A 1 63 ? -0.253 12.162 6.398 1.00 84.00 63 PRO A C 1
ATOM 489 O O . PRO A 1 63 ? 0.945 11.965 6.164 1.00 84.00 63 PRO A O 1
ATOM 492 N N . ASP A 1 64 ? -1.027 12.911 5.602 1.00 74.25 64 ASP A N 1
ATOM 493 C CA . ASP A 1 64 ? -0.632 13.418 4.269 1.00 74.25 64 ASP A CA 1
ATOM 494 C C . ASP A 1 64 ? 0.287 14.648 4.318 1.00 74.25 64 ASP A C 1
ATOM 496 O O . ASP A 1 64 ? 0.107 15.626 3.596 1.00 74.25 64 ASP A O 1
ATOM 500 N N . ILE A 1 65 ? 1.272 14.625 5.205 1.00 72.62 65 ILE A N 1
ATOM 501 C CA . ILE A 1 65 ? 2.176 15.756 5.447 1.00 72.62 65 ILE A CA 1
ATOM 502 C C . ILE A 1 65 ? 3.593 15.493 4.917 1.00 72.62 65 ILE A C 1
ATOM 504 O O . ILE A 1 65 ? 4.422 16.403 4.868 1.00 72.62 65 ILE A O 1
ATOM 508 N N . PHE A 1 66 ? 3.882 14.258 4.489 1.00 69.44 66 PHE A N 1
ATOM 509 C CA . PHE A 1 66 ? 5.205 13.856 4.009 1.00 69.44 66 PHE A CA 1
ATOM 510 C C . PHE A 1 66 ? 5.223 13.600 2.515 1.00 69.44 66 PHE A C 1
ATOM 512 O O . PHE A 1 66 ? 4.338 12.959 1.952 1.00 69.44 66 PHE A O 1
ATOM 519 N N . GLU A 1 67 ? 6.318 14.003 1.875 1.00 66.19 67 GLU A N 1
ATOM 520 C CA . GLU A 1 67 ? 6.613 13.502 0.542 1.00 66.19 67 GLU A CA 1
ATOM 521 C C . GLU A 1 67 ? 6.798 11.973 0.589 1.00 66.19 67 GLU A C 1
ATOM 523 O O . GLU A 1 67 ? 7.465 11.469 1.499 1.00 66.19 67 GLU A O 1
ATOM 528 N N . PRO A 1 68 ? 6.362 11.216 -0.437 1.00 62.78 68 PRO A N 1
ATOM 529 C CA . PRO A 1 68 ? 6.522 9.755 -0.484 1.00 62.78 68 PRO A CA 1
ATOM 530 C C . PRO A 1 68 ? 7.968 9.256 -0.292 1.00 62.78 68 PRO A C 1
ATOM 532 O O . PRO A 1 68 ? 8.219 8.098 0.035 1.00 62.78 68 PRO A O 1
ATOM 535 N N . ARG A 1 69 ? 8.971 10.118 -0.514 1.00 60.38 69 ARG A N 1
ATOM 536 C CA . ARG A 1 69 ? 10.396 9.791 -0.323 1.00 60.38 69 ARG A CA 1
ATOM 537 C C . ARG A 1 69 ? 10.864 9.873 1.129 1.00 60.38 69 ARG A C 1
ATOM 539 O O . ARG A 1 69 ? 11.913 9.303 1.434 1.00 60.38 69 ARG A O 1
ATOM 546 N N . GLN A 1 70 ? 10.117 10.566 1.978 1.00 67.75 70 GLN A N 1
ATOM 547 C CA . GLN A 1 70 ? 10.397 10.786 3.396 1.00 67.75 70 GLN A CA 1
ATOM 548 C C . GLN A 1 70 ? 9.472 9.964 4.296 1.00 67.75 70 GLN A C 1
ATOM 550 O O . GLN A 1 70 ? 9.415 10.211 5.495 1.00 67.75 70 GLN A O 1
ATOM 555 N N . GLU A 1 71 ? 8.772 8.978 3.726 1.00 68.62 71 GLU A N 1
ATOM 556 C CA . GLU A 1 71 ? 7.798 8.182 4.457 1.00 68.62 71 GLU A CA 1
ATOM 557 C C . GLU A 1 71 ? 8.429 7.560 5.718 1.00 68.62 71 GLU A C 1
ATOM 559 O O . GLU A 1 71 ? 9.425 6.817 5.626 1.00 68.62 71 GLU A O 1
ATOM 564 N N . PRO A 1 72 ? 7.895 7.887 6.905 1.00 80.69 72 PRO A N 1
ATOM 565 C CA . PRO A 1 72 ? 8.490 7.460 8.149 1.00 80.69 72 PRO A CA 1
ATOM 566 C C . PRO A 1 72 ? 8.403 5.944 8.294 1.00 80.69 72 PRO A C 1
ATOM 568 O O . PRO A 1 72 ? 7.424 5.286 7.947 1.00 80.69 72 PRO A O 1
ATOM 571 N N . ARG A 1 73 ? 9.480 5.359 8.820 1.00 81.38 73 ARG A N 1
ATOM 572 C CA . ARG A 1 73 ? 9.547 3.916 9.069 1.00 81.38 73 ARG A CA 1
ATOM 573 C C . ARG A 1 73 ? 9.055 3.531 10.446 1.00 81.38 73 ARG A C 1
ATOM 575 O O . ARG A 1 73 ? 9.067 2.340 10.717 1.00 81.38 73 ARG A O 1
ATOM 582 N N . SER A 1 74 ? 8.715 4.478 11.307 1.00 86.62 74 SER A N 1
ATOM 583 C CA . SER A 1 74 ? 8.304 4.282 12.697 1.00 86.62 74 SER A CA 1
ATOM 584 C C . SER A 1 74 ? 7.571 5.523 13.187 1.00 86.62 74 SER A C 1
ATOM 586 O O . SER A 1 74 ? 7.669 6.572 12.548 1.00 86.62 74 SER A O 1
ATOM 588 N N . ILE A 1 75 ? 6.876 5.427 14.316 1.00 88.06 75 ILE A N 1
ATOM 589 C CA . ILE A 1 75 ? 6.178 6.576 14.908 1.00 88.06 75 ILE A CA 1
ATOM 590 C C . ILE A 1 75 ? 7.189 7.623 15.380 1.00 88.06 75 ILE A C 1
ATOM 592 O O . ILE A 1 75 ? 7.012 8.817 15.147 1.00 88.06 75 ILE A O 1
ATOM 596 N N . THR A 1 76 ? 8.318 7.192 15.946 1.00 85.69 76 THR A N 1
ATOM 597 C CA . THR A 1 76 ? 9.425 8.115 16.240 1.00 85.69 76 THR A CA 1
ATOM 598 C C . THR A 1 76 ? 9.946 8.791 14.968 1.00 85.69 76 THR A C 1
ATOM 600 O O . THR A 1 76 ? 10.271 9.975 14.975 1.00 85.69 76 THR A O 1
ATOM 603 N N . GLY A 1 77 ? 10.021 8.049 13.858 1.00 88.06 77 GLY A N 1
ATOM 604 C CA . GLY A 1 77 ? 10.408 8.593 12.560 1.00 88.06 77 GLY A CA 1
ATOM 605 C C . GLY A 1 77 ? 9.392 9.595 12.015 1.00 88.06 77 GLY A C 1
ATOM 606 O O . GLY A 1 77 ? 9.802 10.578 11.411 1.00 88.06 77 GLY A O 1
ATOM 607 N N . LEU A 1 78 ? 8.099 9.358 12.255 1.00 90.06 78 LEU A N 1
ATOM 608 C CA . LEU A 1 78 ? 6.993 10.244 11.892 1.00 90.06 78 LEU A CA 1
ATOM 609 C C . LEU A 1 78 ? 7.128 11.589 12.606 1.00 90.06 78 LEU A C 1
ATOM 611 O O . LEU A 1 78 ? 7.156 12.626 11.951 1.00 90.06 78 LEU A O 1
ATOM 615 N N . LEU A 1 79 ? 7.272 11.556 13.931 1.00 90.62 79 LEU A N 1
ATOM 616 C CA . LEU A 1 79 ? 7.424 12.760 14.746 1.00 90.62 79 LEU A CA 1
ATOM 617 C C . LEU A 1 79 ? 8.667 13.556 14.344 1.00 90.62 79 LEU A C 1
ATOM 619 O O . LEU A 1 79 ? 8.577 14.751 14.094 1.00 90.62 79 LEU A O 1
ATOM 623 N N . ARG A 1 80 ? 9.805 12.876 14.174 1.00 90.25 80 ARG A N 1
ATOM 624 C CA . ARG A 1 80 ? 11.044 13.528 13.743 1.00 90.25 80 ARG A CA 1
ATOM 625 C C . ARG A 1 80 ? 10.931 14.142 12.348 1.00 90.25 80 ARG A C 1
ATOM 627 O O . ARG A 1 80 ? 11.421 15.239 12.126 1.00 90.25 80 ARG A O 1
ATOM 634 N N . ALA A 1 81 ? 10.309 13.436 11.403 1.00 88.69 81 ALA A N 1
ATOM 635 C CA . ALA A 1 81 ? 10.113 13.963 10.057 1.00 88.69 81 ALA A CA 1
ATOM 636 C C . ALA A 1 81 ? 9.198 15.198 10.067 1.00 88.69 81 ALA A C 1
ATOM 638 O O . ALA A 1 81 ? 9.411 16.110 9.270 1.00 88.69 81 ALA A O 1
ATOM 639 N N . ALA A 1 82 ? 8.196 15.230 10.953 1.00 90.75 82 ALA A N 1
ATOM 640 C CA . ALA A 1 82 ? 7.326 16.387 11.128 1.00 90.75 82 ALA A CA 1
ATOM 641 C C . ALA A 1 82 ? 8.096 17.574 11.714 1.00 90.75 82 ALA A C 1
ATOM 643 O O . ALA A 1 82 ? 8.047 18.656 11.142 1.00 90.75 82 ALA A O 1
ATOM 644 N N . GLU A 1 83 ? 8.874 17.355 12.778 1.00 91.25 83 GLU A N 1
ATOM 645 C CA . GLU A 1 83 ? 9.747 18.372 13.380 1.00 91.25 83 GLU A CA 1
ATOM 646 C C . GLU A 1 83 ? 10.735 18.948 12.353 1.00 91.25 83 GLU A C 1
ATOM 648 O O . GLU A 1 83 ? 10.764 20.159 12.141 1.00 91.25 83 GLU A O 1
ATOM 653 N N . ASP A 1 84 ? 11.468 18.082 11.640 1.00 89.56 84 ASP A N 1
ATOM 654 C CA . ASP A 1 84 ? 12.426 18.487 10.602 1.00 89.56 84 ASP A CA 1
ATOM 655 C C . ASP A 1 84 ? 11.737 19.324 9.501 1.00 89.56 84 ASP A C 1
ATOM 657 O O . ASP A 1 84 ? 12.312 20.277 8.970 1.00 89.56 84 ASP A O 1
ATOM 661 N N . ARG A 1 85 ? 10.494 18.978 9.137 1.00 87.75 85 ARG A N 1
ATOM 662 C CA . ARG A 1 85 ? 9.694 19.722 8.155 1.00 87.75 85 ARG A CA 1
ATOM 663 C C . ARG A 1 85 ? 9.243 21.073 8.706 1.00 87.75 85 ARG A C 1
ATOM 665 O O . ARG A 1 85 ? 9.372 22.066 7.992 1.00 87.75 85 ARG A O 1
ATOM 672 N N . TRP A 1 86 ? 8.719 21.119 9.928 1.00 91.38 86 TRP A N 1
ATOM 673 C CA . TRP A 1 86 ? 8.255 22.347 10.574 1.00 91.38 86 TRP A CA 1
ATOM 674 C C . TRP A 1 86 ? 9.387 23.356 10.743 1.00 91.38 86 TRP A C 1
ATOM 676 O O . TRP A 1 86 ? 9.192 24.530 10.436 1.00 91.38 86 TRP A O 1
ATOM 686 N N . ASP A 1 87 ? 10.588 22.894 11.091 1.00 90.25 87 ASP A N 1
ATOM 687 C CA . ASP A 1 87 ? 11.785 23.735 11.167 1.00 90.25 87 ASP A CA 1
ATOM 688 C C . ASP A 1 87 ? 12.145 24.370 9.811 1.00 90.25 87 ASP A C 1
ATOM 690 O O . ASP A 1 87 ? 12.582 25.520 9.756 1.00 90.25 87 ASP A O 1
ATOM 694 N N . LEU A 1 88 ? 11.939 23.656 8.697 1.00 87.81 88 LEU A N 1
ATOM 695 C CA . LEU A 1 88 ? 12.215 24.170 7.348 1.00 87.81 88 LEU A CA 1
ATOM 696 C C . LEU A 1 88 ? 11.177 25.189 6.861 1.00 87.81 88 LEU A C 1
ATOM 698 O O . LEU A 1 88 ? 11.510 26.059 6.054 1.00 87.81 88 LEU A O 1
ATOM 702 N N . ILE A 1 89 ? 9.925 25.065 7.308 1.00 88.25 89 ILE A N 1
ATOM 703 C CA . ILE A 1 89 ? 8.805 25.896 6.841 1.00 88.25 89 ILE A CA 1
ATOM 704 C C . ILE A 1 89 ? 8.375 26.966 7.844 1.00 88.25 89 ILE A C 1
ATOM 706 O O . ILE A 1 89 ? 7.497 27.753 7.509 1.00 88.25 89 ILE A O 1
ATOM 710 N N . ALA A 1 90 ? 8.989 27.035 9.029 1.00 86.12 90 ALA A N 1
ATOM 711 C CA . ALA A 1 90 ? 8.660 28.017 10.066 1.00 86.12 90 ALA A CA 1
ATOM 712 C C . ALA A 1 90 ? 8.687 29.472 9.554 1.00 86.12 90 ALA A C 1
ATOM 714 O O . ALA A 1 90 ? 7.916 30.303 10.028 1.00 86.12 90 ALA A O 1
ATOM 715 N N . ASP A 1 91 ? 9.521 29.754 8.547 1.00 83.38 91 ASP A N 1
ATOM 716 C CA . ASP A 1 91 ? 9.647 31.069 7.904 1.00 83.38 91 ASP A CA 1
ATOM 717 C C . ASP A 1 91 ? 8.877 31.191 6.568 1.00 83.38 91 ASP A C 1
ATOM 719 O O . ASP A 1 91 ? 8.954 32.219 5.892 1.00 83.38 91 ASP A O 1
ATOM 723 N N . SER A 1 92 ? 8.166 30.144 6.137 1.00 81.31 92 SER A N 1
ATOM 724 C CA . SER A 1 92 ? 7.420 30.128 4.874 1.00 81.31 92 SER A CA 1
ATOM 725 C C . SER A 1 92 ? 5.969 30.559 5.083 1.00 81.31 92 SER A C 1
ATOM 727 O O . SER A 1 92 ? 5.209 29.904 5.793 1.00 81.31 92 SER A O 1
ATOM 729 N N . ASP A 1 93 ? 5.550 31.629 4.405 1.00 73.56 93 ASP A N 1
ATOM 730 C CA . ASP A 1 93 ? 4.153 32.067 4.410 1.00 73.56 93 ASP A CA 1
ATOM 731 C C . ASP A 1 93 ? 3.230 30.971 3.841 1.00 73.56 93 ASP A C 1
ATOM 733 O O . ASP A 1 93 ? 3.366 30.561 2.686 1.00 73.56 93 ASP A O 1
ATOM 737 N N . GLY A 1 94 ? 2.241 30.540 4.633 1.00 73.94 94 GLY A N 1
ATOM 738 C CA . GLY A 1 94 ? 1.081 29.787 4.143 1.00 73.94 94 GLY A CA 1
ATOM 739 C C . GLY A 1 94 ? 0.950 28.325 4.577 1.00 73.94 94 GLY A C 1
ATOM 740 O O . GLY A 1 94 ? -0.045 27.711 4.193 1.00 73.94 94 GLY A O 1
ATOM 741 N N . VAL A 1 95 ? 1.870 27.767 5.374 1.00 78.69 95 VAL A N 1
ATOM 742 C CA . VAL A 1 95 ? 1.655 26.444 5.995 1.00 78.69 95 VAL A CA 1
ATOM 743 C C . VAL A 1 95 ? 1.149 26.602 7.425 1.00 78.69 95 VAL A C 1
ATOM 745 O O . VAL A 1 95 ? 1.762 27.282 8.244 1.00 78.69 95 VAL A O 1
ATOM 748 N N . ASP A 1 96 ? 0.021 25.963 7.728 1.00 88.56 96 ASP A N 1
ATOM 749 C CA . ASP A 1 96 ? -0.555 25.937 9.070 1.00 88.56 96 ASP A CA 1
ATOM 750 C C . ASP A 1 96 ? 0.042 24.770 9.872 1.00 88.56 96 ASP A C 1
ATOM 752 O O . ASP A 1 96 ? -0.488 23.659 9.882 1.00 88.56 96 ASP A O 1
ATOM 756 N N . ILE A 1 97 ? 1.178 25.024 10.534 1.00 90.44 97 ILE A N 1
ATOM 757 C CA . ILE A 1 97 ? 1.861 24.041 11.397 1.00 90.44 97 ILE A CA 1
ATOM 758 C C . ILE A 1 97 ? 0.910 23.504 12.478 1.00 90.44 97 ILE A C 1
ATOM 760 O O . ILE A 1 97 ? 0.972 22.324 12.816 1.00 90.44 97 ILE A O 1
ATOM 764 N N . ALA A 1 98 ? -0.003 24.334 12.996 1.00 90.69 98 ALA A N 1
ATOM 765 C CA . ALA A 1 98 ? -0.950 23.903 14.020 1.00 90.69 98 ALA A CA 1
ATOM 766 C C . ALA A 1 98 ? -1.969 22.898 13.463 1.00 90.69 98 ALA A C 1
ATOM 768 O O . ALA A 1 98 ? -2.336 21.950 14.159 1.00 90.69 98 ALA A O 1
ATOM 769 N N . ALA A 1 99 ? -2.396 23.071 12.209 1.00 89.62 99 ALA A N 1
ATOM 770 C CA . ALA A 1 99 ? -3.245 22.099 11.529 1.00 89.62 99 ALA A CA 1
ATOM 771 C C . ALA A 1 99 ? -2.510 20.770 11.276 1.00 89.62 99 ALA A C 1
ATOM 773 O O . ALA A 1 99 ? -3.067 19.718 11.593 1.00 89.62 99 ALA A O 1
ATOM 774 N N . GLU A 1 100 ? -1.262 20.803 10.781 1.00 90.50 100 GLU A N 1
ATOM 775 C CA . GLU A 1 100 ? -0.451 19.584 10.591 1.00 90.50 100 GLU A CA 1
ATOM 776 C C . GLU A 1 100 ? -0.225 18.858 11.931 1.00 90.50 100 GLU A C 1
ATOM 778 O O . GLU A 1 100 ? -0.403 17.643 12.025 1.00 90.50 100 GLU A O 1
ATOM 783 N N . GLN A 1 101 ? 0.101 19.594 12.999 1.00 93.19 101 GLN A N 1
ATOM 784 C CA . GLN A 1 101 ? 0.276 19.025 14.336 1.00 93.19 101 GLN A CA 1
ATOM 785 C C . GLN A 1 101 ? -1.013 18.369 14.847 1.00 93.19 101 GLN A C 1
ATOM 787 O O . GLN A 1 101 ? -0.970 17.237 15.329 1.00 93.19 101 GLN A O 1
ATOM 792 N N . ALA A 1 102 ? -2.163 19.035 14.707 1.00 92.25 102 ALA A N 1
ATOM 793 C CA . ALA A 1 102 ? -3.450 18.481 15.120 1.00 92.25 102 ALA A CA 1
ATOM 794 C C . ALA A 1 102 ? -3.820 17.207 14.336 1.00 92.25 102 ALA A C 1
ATOM 796 O O . ALA A 1 102 ? -4.410 16.282 14.902 1.00 92.25 102 ALA A O 1
ATOM 797 N N . GLU A 1 103 ? -3.459 17.130 13.051 1.00 90.19 103 GLU A N 1
ATOM 798 C CA . GLU A 1 103 ? -3.645 15.927 12.235 1.00 90.19 103 GLU A CA 1
ATOM 799 C C . GLU A 1 103 ? -2.791 14.759 12.752 1.00 90.19 103 GLU A C 1
ATOM 801 O O . GLU A 1 103 ? -3.317 13.659 12.957 1.00 90.19 103 GLU A O 1
ATOM 806 N N . ILE A 1 104 ? -1.503 15.001 13.033 1.00 92.81 104 ILE A N 1
ATOM 807 C CA . ILE A 1 104 ? -0.604 13.992 13.613 1.00 92.81 104 ILE A CA 1
ATOM 808 C C . ILE A 1 104 ? -1.116 13.537 14.978 1.00 92.81 104 ILE A C 1
ATOM 810 O O . ILE A 1 104 ? -1.219 12.338 15.217 1.00 92.81 104 ILE A O 1
ATOM 814 N N . GLU A 1 105 ? -1.457 14.459 15.876 1.00 94.06 105 GLU A N 1
ATOM 815 C CA . GLU A 1 105 ? -1.951 14.127 17.216 1.00 94.06 105 GLU A CA 1
ATOM 816 C C . GLU A 1 105 ? -3.243 13.307 17.152 1.00 94.06 105 GLU A C 1
ATOM 818 O O . GLU A 1 105 ? -3.383 12.302 17.855 1.00 94.06 105 GLU A O 1
ATOM 823 N N . GLY A 1 106 ? -4.167 13.681 16.261 1.00 93.81 106 GLY A N 1
ATOM 824 C CA . GLY A 1 106 ? -5.396 12.932 16.022 1.00 93.81 106 GLY A CA 1
ATOM 825 C C . GLY A 1 106 ? -5.131 11.523 15.489 1.00 93.81 106 GLY A C 1
ATOM 826 O O . GLY A 1 106 ? -5.786 10.568 15.919 1.00 93.81 106 GLY A O 1
ATOM 827 N N . PHE A 1 107 ? -4.159 11.375 14.586 1.00 93.12 107 PHE A N 1
ATOM 828 C CA . PHE A 1 107 ? -3.705 10.075 14.101 1.00 93.12 107 PHE A CA 1
ATOM 829 C C . PHE A 1 107 ? -3.084 9.243 15.234 1.00 93.12 107 PHE A C 1
ATOM 831 O O . PHE A 1 107 ? -3.523 8.119 15.478 1.00 93.12 107 PHE A O 1
ATOM 838 N N . LEU A 1 108 ? -2.126 9.799 15.980 1.00 94.00 108 LEU A N 1
ATOM 839 C CA . LEU A 1 108 ? -1.447 9.110 17.079 1.00 94.00 108 LEU A CA 1
ATOM 840 C C . LEU A 1 108 ? -2.430 8.666 18.158 1.00 94.00 108 LEU A C 1
ATOM 842 O O . LEU A 1 108 ? -2.369 7.518 18.587 1.00 94.00 108 LEU A O 1
ATOM 846 N N . TYR A 1 109 ? -3.385 9.520 18.535 1.00 95.31 109 TYR A N 1
ATOM 847 C CA . TYR A 1 109 ? -4.434 9.165 19.488 1.00 95.31 109 TYR A CA 1
ATOM 848 C C . TYR A 1 109 ? -5.175 7.898 19.052 1.00 95.31 109 TYR A C 1
ATOM 850 O O . TYR A 1 109 ? -5.264 6.946 19.825 1.00 95.31 109 TYR A O 1
ATOM 858 N N . LYS A 1 110 ? -5.652 7.856 17.801 1.00 95.38 110 LYS A N 1
ATOM 859 C CA . LYS A 1 110 ? -6.430 6.734 17.249 1.00 95.38 110 LYS A CA 1
ATOM 860 C C . LYS A 1 110 ? -5.616 5.453 17.078 1.00 95.38 110 LYS A C 1
ATOM 862 O O . LYS A 1 110 ? -6.199 4.375 17.060 1.00 95.38 110 LYS A O 1
ATOM 867 N N . HIS A 1 111 ? -4.297 5.562 16.960 1.00 95.81 111 HIS A N 1
ATOM 868 C CA . HIS A 1 111 ? -3.406 4.430 16.727 1.00 95.81 111 HIS A CA 1
ATOM 869 C C . HIS A 1 111 ? -2.606 4.003 17.969 1.00 95.81 111 HIS A C 1
ATOM 871 O O . HIS A 1 111 ? -1.939 2.979 17.904 1.00 95.81 111 HIS A O 1
ATOM 877 N N . ASP A 1 112 ? -2.688 4.712 19.100 1.00 95.81 112 ASP A N 1
ATOM 878 C CA . ASP A 1 112 ? -1.992 4.379 20.355 1.00 95.81 112 ASP A CA 1
ATOM 879 C C . ASP A 1 112 ? -2.937 3.744 21.390 1.00 95.81 112 ASP A C 1
ATOM 881 O O . ASP A 1 112 ? -3.841 4.405 21.908 1.00 95.81 112 ASP A O 1
ATOM 885 N N . LEU A 1 113 ? -2.709 2.477 21.760 1.00 95.12 113 LEU A N 1
ATOM 886 C CA . LEU A 1 113 ? -3.533 1.784 22.763 1.00 95.12 113 LEU A CA 1
ATOM 887 C C . LEU A 1 113 ? -3.363 2.339 24.183 1.00 95.12 113 LEU A C 1
ATOM 889 O O . LEU A 1 113 ? -4.218 2.088 25.034 1.00 95.12 113 LEU A O 1
ATOM 893 N N . ARG A 1 114 ? -2.340 3.153 24.469 1.00 94.06 114 ARG A N 1
ATOM 894 C CA . ARG A 1 114 ? -2.277 3.919 25.730 1.00 94.06 114 ARG A CA 1
ATOM 895 C C . ARG A 1 114 ? -3.491 4.832 25.915 1.00 94.06 114 ARG A C 1
ATOM 897 O O . ARG A 1 114 ? -3.903 5.084 27.052 1.00 94.06 114 ARG A O 1
ATOM 904 N N . SER A 1 115 ? -4.098 5.288 24.822 1.00 94.88 115 SER A N 1
ATOM 905 C CA . SER A 1 115 ? -5.305 6.116 24.839 1.00 94.88 115 SER A CA 1
ATOM 906 C C . SER A 1 115 ? -6.510 5.420 25.484 1.00 94.88 115 SER A C 1
ATOM 908 O O . SER A 1 115 ? -7.412 6.113 25.951 1.00 94.88 115 SER A O 1
ATOM 910 N N . LEU A 1 116 ? -6.490 4.084 25.634 1.00 92.69 116 LEU A N 1
ATOM 911 C CA . LEU A 1 116 ? -7.472 3.318 26.420 1.00 92.69 116 LEU A CA 1
ATOM 912 C C . LEU A 1 116 ? -7.572 3.770 27.885 1.00 92.69 116 LEU A C 1
ATOM 914 O O . LEU A 1 116 ? -8.546 3.443 28.549 1.00 92.69 116 LEU A O 1
ATOM 918 N N . LYS A 1 117 ? -6.556 4.465 28.412 1.00 89.38 117 LYS A N 1
ATOM 919 C CA . LYS A 1 117 ? -6.520 4.988 29.788 1.00 89.38 117 LYS A CA 1
ATOM 920 C C . LYS A 1 117 ? -6.619 6.516 29.836 1.00 89.38 117 LYS A C 1
ATOM 922 O O . LYS A 1 117 ? -6.069 7.139 30.743 1.00 89.38 117 LYS A O 1
ATOM 927 N N . GLY A 1 118 ? -7.174 7.138 28.795 1.00 81.19 118 GLY A N 1
ATOM 928 C CA . GLY A 1 118 ? -7.230 8.598 28.684 1.00 81.19 118 GLY A CA 1
ATOM 929 C C . GLY A 1 118 ? -5.848 9.268 28.712 1.00 81.19 118 GLY A C 1
ATOM 930 O O . GLY A 1 118 ? -5.719 10.380 29.215 1.00 81.19 118 GLY A O 1
ATOM 931 N N . GLY A 1 119 ? -4.800 8.582 28.233 1.00 68.50 119 GLY A N 1
ATOM 932 C CA . GLY A 1 119 ? -3.429 9.110 28.219 1.00 68.50 119 GLY A CA 1
ATOM 933 C C . GLY A 1 119 ? -2.671 8.996 29.548 1.00 68.50 119 GLY A C 1
ATOM 934 O O . GLY A 1 119 ? -1.723 9.745 29.775 1.00 68.50 119 GLY A O 1
ATOM 935 N N . GLY A 1 120 ? -3.067 8.076 30.438 1.00 76.19 120 GLY A N 1
ATOM 936 C CA . GLY A 1 120 ? -2.320 7.778 31.665 1.00 76.19 120 GLY A CA 1
ATOM 937 C C . GLY A 1 120 ? -0.849 7.391 31.422 1.00 76.19 120 GLY A C 1
ATOM 938 O O . GLY A 1 120 ? -0.437 7.133 30.294 1.00 76.19 120 GLY A O 1
ATOM 939 N N . ALA A 1 121 ? -0.058 7.316 32.501 1.00 83.69 121 ALA A N 1
ATOM 940 C CA . ALA A 1 121 ? 1.378 7.001 32.486 1.00 83.69 121 ALA A CA 1
ATOM 941 C C . ALA A 1 121 ? 1.682 5.531 32.112 1.00 83.69 121 ALA A C 1
ATOM 943 O O . ALA A 1 121 ? 2.255 4.777 32.897 1.00 83.69 121 ALA A O 1
ATOM 944 N N . LEU A 1 122 ? 1.249 5.109 30.928 1.00 90.31 122 LEU A N 1
ATOM 945 C CA . LEU A 1 122 ? 1.632 3.856 30.295 1.00 90.31 122 LEU A CA 1
ATOM 946 C C . LEU A 1 122 ? 2.672 4.148 29.207 1.00 90.31 122 LEU A C 1
ATOM 948 O O . LEU A 1 122 ? 2.663 5.242 28.632 1.00 90.31 122 LEU A O 1
ATOM 952 N N . PRO A 1 123 ? 3.555 3.186 28.902 1.00 91.62 123 PRO A N 1
ATOM 953 C CA . PRO A 1 123 ? 4.355 3.255 27.690 1.00 91.62 123 PRO A CA 1
ATOM 954 C C . PRO A 1 123 ? 3.446 3.291 26.454 1.00 91.62 123 PRO A C 1
ATOM 956 O O . PRO A 1 123 ? 2.323 2.780 26.469 1.00 91.62 123 PRO A O 1
ATOM 959 N N . GLU A 1 124 ? 3.931 3.924 25.396 1.00 92.50 124 GLU A N 1
ATOM 960 C CA . GLU A 1 124 ? 3.255 3.992 24.102 1.00 92.50 124 GLU A CA 1
ATOM 961 C C . GLU A 1 124 ? 3.107 2.605 23.464 1.00 92.50 124 GLU A C 1
ATOM 963 O O . GLU A 1 124 ? 3.993 1.758 23.596 1.00 92.50 124 GLU A O 1
ATOM 968 N N . PHE A 1 125 ? 1.984 2.367 22.785 1.00 94.25 125 PHE A N 1
ATOM 969 C CA . PHE A 1 125 ? 1.754 1.135 22.034 1.00 94.25 125 PHE A CA 1
ATOM 970 C C . PHE A 1 125 ? 0.989 1.447 20.761 1.00 94.25 125 PHE A C 1
ATOM 972 O O . PHE A 1 125 ? -0.245 1.426 20.725 1.00 94.25 125 PHE A O 1
ATOM 979 N N . TYR A 1 126 ? 1.735 1.744 19.707 1.00 95.50 126 TYR A N 1
ATOM 980 C CA . TYR A 1 126 ? 1.145 2.098 18.431 1.00 95.50 126 TYR A CA 1
ATOM 981 C C . TYR A 1 126 ? 0.784 0.859 17.627 1.00 95.50 126 TYR A C 1
ATOM 983 O O . TYR A 1 126 ? 1.513 -0.135 17.608 1.00 95.50 126 TYR A O 1
ATOM 991 N N . VAL A 1 127 ? -0.335 0.951 16.923 1.00 95.12 127 VAL A N 1
ATOM 992 C CA . VAL A 1 127 ? -0.894 -0.086 16.071 1.00 95.12 127 VAL A CA 1
ATOM 993 C C . VAL A 1 127 ? -1.150 0.507 14.702 1.00 95.12 127 VAL A C 1
ATOM 995 O O . VAL A 1 127 ? -1.893 1.474 14.572 1.00 95.12 127 VAL A O 1
ATOM 998 N N . MET A 1 128 ? -0.603 -0.109 13.663 1.00 91.62 128 MET A N 1
ATOM 999 C CA . MET A 1 128 ? -0.840 0.311 12.287 1.00 91.62 128 MET A CA 1
ATOM 1000 C C . MET A 1 128 ? -1.144 -0.897 11.418 1.00 91.62 128 MET A C 1
ATOM 1002 O O . MET A 1 128 ? -0.524 -1.955 11.557 1.00 91.62 128 MET A O 1
ATOM 1006 N N . ARG A 1 129 ? -2.133 -0.755 10.542 1.00 88.06 129 ARG A N 1
ATOM 1007 C CA . ARG A 1 129 ? -2.475 -1.794 9.581 1.00 88.06 129 ARG A CA 1
ATOM 1008 C C . ARG A 1 129 ? -1.502 -1.740 8.399 1.00 88.06 129 ARG A C 1
ATOM 1010 O O . ARG A 1 129 ? -1.134 -0.667 7.948 1.00 88.06 129 ARG A O 1
ATOM 1017 N N . GLU A 1 130 ? -1.097 -2.906 7.909 1.00 82.44 130 GLU A N 1
ATOM 1018 C CA . GLU A 1 130 ? -0.281 -3.087 6.704 1.00 82.44 130 GLU A CA 1
ATOM 1019 C C . GLU A 1 130 ? -0.914 -4.204 5.850 1.00 82.44 130 GLU A C 1
ATOM 1021 O O . GLU A 1 130 ? -0.600 -5.395 6.012 1.00 82.44 130 GLU A O 1
ATOM 1026 N N . GLY A 1 131 ? -1.859 -3.848 4.973 1.00 79.06 131 GLY A N 1
ATOM 1027 C CA . GLY A 1 131 ? -2.629 -4.792 4.166 1.00 79.06 131 GLY A CA 1
ATOM 1028 C C . GLY A 1 131 ? -3.406 -5.798 5.020 1.00 79.06 131 GLY A C 1
ATOM 1029 O O . GLY A 1 131 ? -4.315 -5.456 5.774 1.00 79.06 131 GLY A O 1
ATOM 1030 N N . SER A 1 132 ? -3.049 -7.082 4.920 1.00 81.62 132 SER A N 1
ATOM 1031 C CA . SER A 1 132 ? -3.686 -8.178 5.677 1.00 81.62 132 SER A CA 1
ATOM 1032 C C . SER A 1 132 ? -3.114 -8.400 7.085 1.00 81.62 132 SER A C 1
ATOM 1034 O O . SER A 1 132 ? -3.443 -9.393 7.750 1.00 81.62 132 SER A O 1
ATOM 1036 N N . ARG A 1 133 ? -2.215 -7.524 7.540 1.00 88.88 133 ARG A N 1
ATOM 1037 C CA . ARG A 1 133 ? -1.465 -7.677 8.790 1.00 88.88 133 ARG A CA 1
ATOM 1038 C C . ARG A 1 133 ? -1.473 -6.391 9.600 1.00 88.88 133 ARG A C 1
ATOM 1040 O O . ARG A 1 133 ? -1.826 -5.332 9.102 1.00 88.88 133 ARG A O 1
ATOM 1047 N N . TYR A 1 134 ? -1.046 -6.511 10.848 1.00 91.38 134 TYR A N 1
ATOM 1048 C CA . TYR A 1 134 ? -0.757 -5.385 11.717 1.00 91.38 134 TYR A CA 1
ATOM 1049 C C . TYR A 1 134 ? 0.719 -5.342 12.087 1.00 91.38 134 TYR A C 1
ATOM 1051 O O . TYR A 1 134 ? 1.392 -6.374 12.262 1.00 91.38 134 TYR A O 1
ATOM 1059 N N . ARG A 1 135 ? 1.171 -4.105 12.220 1.00 91.94 135 ARG A N 1
ATOM 1060 C CA . ARG A 1 135 ? 2.429 -3.684 12.797 1.00 91.94 135 ARG A CA 1
ATOM 1061 C C . ARG A 1 135 ? 2.156 -3.054 14.162 1.00 91.94 135 ARG A C 1
ATOM 1063 O O . ARG A 1 135 ? 1.195 -2.304 14.319 1.00 91.94 135 ARG A O 1
ATOM 1070 N N . PHE A 1 136 ? 3.038 -3.332 15.115 1.00 94.00 136 PHE A N 1
ATOM 1071 C CA . PHE A 1 136 ? 3.018 -2.758 16.455 1.00 94.00 136 PHE A CA 1
ATOM 1072 C C . PHE A 1 136 ? 4.354 -2.098 16.758 1.00 94.00 136 PHE A C 1
ATOM 1074 O O . PHE A 1 136 ? 5.396 -2.584 16.312 1.00 94.00 136 PHE A O 1
ATOM 1081 N N . GLU A 1 137 ? 4.322 -1.017 17.524 1.00 94.00 137 GLU A N 1
ATOM 1082 C CA . GLU A 1 137 ? 5.518 -0.309 17.967 1.00 94.00 137 GLU A CA 1
ATOM 1083 C C . GLU A 1 137 ? 5.385 0.081 19.439 1.00 94.00 137 GLU A C 1
ATOM 1085 O O . GLU A 1 137 ? 4.408 0.716 19.832 1.00 94.00 137 GLU A O 1
ATOM 1090 N N . THR A 1 138 ? 6.352 -0.335 20.254 1.00 92.75 138 THR A N 1
ATOM 1091 C CA . THR A 1 138 ? 6.403 -0.048 21.695 1.00 92.75 138 THR A CA 1
ATOM 1092 C C . THR A 1 138 ? 7.849 -0.094 22.165 1.00 92.75 138 THR A C 1
ATOM 1094 O O . THR A 1 138 ? 8.607 -0.972 21.755 1.00 92.75 138 THR A O 1
ATOM 1097 N N . GLY A 1 139 ? 8.260 0.860 23.002 1.00 88.00 139 GLY A N 1
ATOM 1098 C CA . GLY A 1 139 ? 9.623 0.898 23.549 1.00 88.00 139 GLY A CA 1
ATOM 1099 C C . GLY A 1 139 ? 10.737 1.004 22.494 1.00 88.00 139 GLY A C 1
ATOM 1100 O O . GLY A 1 139 ? 11.868 0.616 22.769 1.00 88.00 139 GLY A O 1
ATOM 1101 N N . GLY A 1 140 ? 10.425 1.502 21.292 1.00 87.44 140 GLY A N 1
ATOM 1102 C CA . GLY A 1 140 ? 11.345 1.573 20.149 1.00 87.44 140 GLY A CA 1
ATOM 1103 C C . GLY A 1 140 ? 11.462 0.285 19.323 1.00 87.44 140 GLY A C 1
ATOM 1104 O O . GLY A 1 140 ? 12.073 0.310 18.252 1.00 87.44 140 GLY A O 1
ATOM 1105 N N . ASP A 1 141 ? 10.854 -0.814 19.770 1.00 89.69 141 ASP A N 1
ATOM 1106 C CA . ASP A 1 141 ? 10.822 -2.077 19.039 1.00 89.69 141 ASP A CA 1
ATOM 1107 C C . ASP A 1 141 ? 9.623 -2.137 18.086 1.00 89.69 141 ASP A C 1
ATOM 1109 O O . ASP A 1 141 ? 8.527 -1.664 18.395 1.00 89.69 141 ASP A O 1
ATOM 1113 N N . VAL A 1 142 ? 9.829 -2.756 16.919 1.00 90.62 142 VAL A N 1
ATOM 1114 C CA . VAL A 1 142 ? 8.811 -2.910 15.871 1.00 90.62 142 VAL A CA 1
ATOM 1115 C C . VAL A 1 142 ? 8.480 -4.384 15.676 1.00 90.62 142 VAL A C 1
ATOM 1117 O O . VAL A 1 142 ? 9.329 -5.186 15.283 1.00 90.62 142 VAL A O 1
ATOM 1120 N N . PHE A 1 143 ? 7.211 -4.726 15.867 1.00 91.81 143 PHE A N 1
ATOM 1121 C CA . PHE A 1 143 ? 6.680 -6.078 15.722 1.00 91.81 143 PHE A CA 1
ATOM 1122 C C . PHE A 1 143 ? 5.768 -6.135 14.501 1.00 91.81 143 PHE A C 1
ATOM 1124 O O . PHE A 1 143 ? 4.914 -5.274 14.313 1.00 91.81 143 PHE A O 1
ATOM 1131 N N . THR A 1 144 ? 5.916 -7.155 13.657 1.00 89.75 144 THR A N 1
ATOM 1132 C CA . THR A 1 144 ? 5.106 -7.299 12.436 1.00 89.75 144 THR A CA 1
ATOM 1133 C C . THR A 1 144 ? 4.560 -8.714 12.295 1.00 89.75 144 THR A C 1
ATOM 1135 O O . THR A 1 144 ? 5.119 -9.686 12.806 1.00 89.75 144 THR A O 1
ATOM 1138 N N . GLY A 1 145 ? 3.453 -8.849 11.563 1.00 86.19 145 GLY A N 1
ATOM 1139 C CA . GLY A 1 145 ? 2.950 -10.157 11.145 1.00 86.19 145 GLY A CA 1
ATOM 1140 C C . GLY A 1 145 ? 1.857 -10.757 12.023 1.00 86.19 145 GLY A C 1
ATOM 1141 O O . GLY A 1 145 ? 1.616 -11.963 11.925 1.00 86.19 145 GLY A O 1
ATOM 1142 N N . CYS A 1 146 ? 1.178 -9.950 12.843 1.00 92.19 146 CYS A N 1
ATOM 1143 C CA . CYS A 1 146 ? -0.132 -10.344 13.359 1.00 92.19 146 CYS A CA 1
ATOM 1144 C C . CYS A 1 146 ? -1.134 -10.256 12.208 1.00 92.19 146 CYS A C 1
ATOM 1146 O O . CYS A 1 146 ? -1.122 -9.277 11.466 1.00 92.19 146 CYS A O 1
ATOM 1148 N N . SER A 1 147 ? -1.967 -11.277 12.021 1.00 91.38 147 SER A N 1
ATOM 1149 C CA . SER A 1 147 ? -2.997 -11.224 10.979 1.00 91.38 147 SER A CA 1
ATOM 1150 C C . SER A 1 147 ? -4.094 -10.226 11.342 1.00 91.38 147 SER A C 1
ATOM 1152 O O . SER A 1 147 ? -4.440 -10.086 12.517 1.00 91.38 147 SER A O 1
ATOM 1154 N N . TYR A 1 148 ? -4.672 -9.588 10.323 1.00 90.06 148 TYR A N 1
ATOM 1155 C CA . TYR A 1 148 ? -5.794 -8.669 10.479 1.00 90.06 148 TYR A CA 1
ATOM 1156 C C . TYR A 1 148 ? -6.923 -9.295 11.309 1.00 90.06 148 TYR A C 1
ATOM 1158 O O . TYR A 1 148 ? -7.338 -8.738 12.323 1.00 90.06 148 TYR A O 1
ATOM 1166 N N . THR A 1 149 ? -7.367 -10.496 10.920 1.00 90.44 149 THR A N 1
ATOM 1167 C CA . THR A 1 149 ? -8.494 -11.182 11.563 1.00 90.44 149 THR A CA 1
ATOM 1168 C C . THR A 1 149 ? -8.207 -11.455 13.032 1.00 90.44 149 THR A C 1
ATOM 1170 O O . THR A 1 149 ? -9.034 -11.145 13.879 1.00 90.44 149 THR A O 1
ATOM 1173 N N . SER A 1 150 ? -7.006 -11.955 13.346 1.00 93.69 150 SER A N 1
ATOM 1174 C CA . SER A 1 150 ? -6.619 -12.224 14.731 1.00 93.69 150 SER A CA 1
ATOM 1175 C C . SER A 1 150 ? -6.665 -10.960 15.581 1.00 93.69 150 SER A C 1
ATOM 1177 O O . SER A 1 150 ? -7.228 -10.998 16.667 1.00 93.69 150 SER A O 1
ATOM 1179 N N . PHE A 1 151 ? -6.085 -9.851 15.114 1.00 95.25 151 PHE A N 1
ATOM 1180 C CA . PHE A 1 151 ? -6.046 -8.611 15.889 1.00 95.25 151 PHE A CA 1
ATOM 1181 C C . PHE A 1 151 ? -7.447 -8.023 16.107 1.00 95.25 151 PHE A C 1
ATOM 1183 O O . PHE A 1 151 ? -7.824 -7.737 17.244 1.00 95.25 151 PHE A O 1
ATOM 1190 N N . VAL A 1 152 ? -8.243 -7.915 15.039 1.00 94.81 152 VAL A N 1
ATOM 1191 C CA . VAL A 1 152 ? -9.606 -7.369 15.111 1.00 94.81 152 VAL A CA 1
ATOM 1192 C C . VAL A 1 152 ? -10.497 -8.218 16.016 1.00 94.81 152 VAL A C 1
ATOM 1194 O O . VAL A 1 152 ? -11.202 -7.659 16.854 1.00 94.81 152 VAL A O 1
ATOM 1197 N N . ASP A 1 153 ? -10.412 -9.548 15.938 1.00 95.81 153 ASP A N 1
ATOM 1198 C CA . ASP A 1 153 ? -11.175 -10.435 16.822 1.00 95.81 153 ASP A CA 1
ATOM 1199 C C . ASP A 1 153 ? -10.776 -10.252 18.300 1.00 95.81 153 ASP A C 1
ATOM 1201 O O . ASP A 1 153 ? -11.630 -10.333 19.186 1.00 95.81 153 ASP A O 1
ATOM 1205 N N . GLN A 1 154 ? -9.500 -9.973 18.607 1.00 97.38 154 GLN A N 1
ATOM 1206 C CA . GLN A 1 154 ? -9.098 -9.649 19.982 1.00 97.38 154 GLN A CA 1
ATOM 1207 C C . GLN A 1 154 ? -9.700 -8.317 20.454 1.00 97.38 154 GLN A C 1
ATOM 1209 O O . GLN A 1 154 ? -10.201 -8.256 21.579 1.00 97.38 154 GLN A O 1
ATOM 1214 N N . LEU A 1 155 ? -9.686 -7.272 19.616 1.00 97.31 155 LEU A N 1
ATOM 1215 C CA . LEU A 1 155 ? -10.285 -5.980 19.966 1.00 97.31 155 LEU A CA 1
ATOM 1216 C C . LEU A 1 155 ? -11.805 -6.077 20.143 1.00 97.31 155 LEU A C 1
ATOM 1218 O O . LEU A 1 155 ? -12.356 -5.485 21.068 1.00 97.31 155 LEU A O 1
ATOM 1222 N N . GLU A 1 156 ? -12.493 -6.853 19.302 1.00 97.38 156 GLU A N 1
ATOM 1223 C CA . GLU A 1 156 ? -13.927 -7.100 19.464 1.00 97.38 156 GLU A CA 1
ATOM 1224 C C . GLU A 1 156 ? -14.234 -7.830 20.769 1.00 97.38 156 GLU A C 1
ATOM 1226 O O . GLU A 1 156 ? -15.191 -7.465 21.451 1.00 97.38 156 GLU A O 1
ATOM 1231 N N . ARG A 1 157 ? -13.422 -8.829 21.143 1.00 98.12 157 ARG A N 1
ATOM 1232 C CA . ARG A 1 157 ? -13.572 -9.530 22.426 1.00 98.12 157 ARG A CA 1
ATOM 1233 C C . ARG A 1 157 ? -13.370 -8.582 23.606 1.00 98.12 157 ARG A C 1
ATOM 1235 O O . ARG A 1 157 ? -14.154 -8.641 24.549 1.00 98.12 157 ARG A O 1
ATOM 1242 N N . LEU A 1 158 ? -12.367 -7.703 23.544 1.00 98.19 158 LEU A N 1
ATOM 1243 C CA . LEU A 1 158 ? -12.129 -6.686 24.571 1.00 98.19 158 LEU A CA 1
ATOM 1244 C C . LEU A 1 158 ? -13.309 -5.706 24.672 1.00 98.19 158 LEU A C 1
ATOM 1246 O O . LEU A 1 158 ? -13.821 -5.469 25.765 1.00 98.19 158 LEU A O 1
ATOM 1250 N N . GLY A 1 159 ? -13.790 -5.179 23.543 1.00 98.12 159 GLY A N 1
ATOM 1251 C CA . GLY A 1 159 ? -14.921 -4.252 23.527 1.00 98.12 159 GLY A CA 1
ATOM 1252 C C . GLY A 1 159 ? -16.239 -4.901 23.961 1.00 98.12 159 GLY A C 1
ATOM 1253 O O . GLY A 1 159 ? -17.001 -4.301 24.715 1.00 98.12 159 GLY A O 1
ATOM 1254 N N . ALA A 1 160 ? -16.501 -6.154 23.572 1.00 98.31 160 ALA A N 1
ATOM 1255 C CA . ALA A 1 160 ? -17.658 -6.914 24.050 1.00 98.31 160 ALA A CA 1
ATOM 1256 C C . ALA A 1 160 ? -17.606 -7.127 25.570 1.00 98.31 160 ALA A C 1
ATOM 1258 O O . ALA A 1 160 ? -18.605 -6.909 26.256 1.00 98.31 160 ALA A O 1
ATOM 1259 N N . PHE A 1 161 ? -16.431 -7.471 26.098 1.00 98.31 161 PHE A N 1
ATOM 1260 C CA . PHE A 1 161 ? -16.214 -7.618 27.531 1.00 98.31 161 PHE A CA 1
ATOM 1261 C C . PHE A 1 161 ? -16.454 -6.300 28.282 1.00 98.31 161 PHE A C 1
ATOM 1263 O O . PHE A 1 161 ? -17.239 -6.270 29.229 1.00 98.31 161 PHE A O 1
ATOM 1270 N N . ALA A 1 162 ? -15.866 -5.189 27.825 1.00 98.00 162 ALA A N 1
ATOM 1271 C CA . ALA A 1 162 ? -16.079 -3.867 28.419 1.00 98.00 162 ALA A CA 1
ATOM 1272 C C . ALA A 1 162 ? -17.559 -3.446 28.384 1.00 98.00 162 ALA A C 1
ATOM 1274 O O . ALA A 1 162 ? -18.121 -3.025 29.397 1.00 98.00 162 ALA A O 1
ATOM 1275 N N . ARG A 1 163 ? -18.233 -3.656 27.248 1.00 98.06 163 ARG A N 1
ATOM 1276 C CA . ARG A 1 163 ? -19.672 -3.414 27.085 1.00 98.06 163 ARG A CA 1
ATOM 1277 C C . ARG A 1 163 ? -20.509 -4.172 28.116 1.00 98.06 163 ARG A C 1
ATOM 1279 O O . ARG A 1 163 ? -21.401 -3.579 28.721 1.00 98.06 163 ARG A O 1
ATOM 1286 N N . GLU A 1 164 ? -20.248 -5.462 28.324 1.00 98.00 164 GLU A N 1
ATOM 1287 C CA . GLU A 1 164 ? -20.970 -6.276 29.313 1.00 98.00 164 GLU A CA 1
ATOM 1288 C C . GLU A 1 164 ? -20.818 -5.724 30.737 1.00 98.00 164 GLU A C 1
ATOM 1290 O O . GLU A 1 164 ? -21.804 -5.666 31.479 1.00 98.00 164 GLU A O 1
ATOM 1295 N N . ARG A 1 165 ? -19.617 -5.252 31.105 1.00 96.75 165 ARG A N 1
ATOM 1296 C CA . ARG A 1 165 ? -19.371 -4.609 32.408 1.00 96.75 165 ARG A CA 1
ATOM 1297 C C . ARG A 1 165 ? -20.198 -3.339 32.579 1.00 96.75 165 ARG A C 1
ATOM 1299 O O . ARG A 1 165 ? -20.875 -3.191 33.595 1.00 96.75 165 ARG A O 1
ATOM 1306 N N . LEU A 1 166 ? -20.199 -2.461 31.578 1.00 97.38 166 LEU A N 1
ATOM 1307 C CA . LEU A 1 166 ? -20.935 -1.195 31.632 1.00 97.38 166 LEU A CA 1
ATOM 1308 C C . LEU A 1 166 ? -22.453 -1.398 31.689 1.00 97.38 166 LEU A C 1
ATOM 1310 O O . LEU A 1 166 ? -23.136 -0.731 32.465 1.00 97.38 166 LEU A O 1
ATOM 1314 N N . VAL A 1 167 ? -22.988 -2.359 30.929 1.00 97.31 167 VAL A N 1
ATOM 1315 C CA . VAL A 1 167 ? -24.416 -2.712 30.991 1.00 97.31 167 VAL A CA 1
ATOM 1316 C C . VAL A 1 167 ? -24.794 -3.223 32.384 1.00 97.31 167 VAL A C 1
ATOM 1318 O O . VAL A 1 167 ? -25.836 -2.833 32.912 1.00 97.31 167 VAL A O 1
ATOM 1321 N N . ALA A 1 168 ? -23.948 -4.055 33.000 1.00 96.62 168 ALA A N 1
ATOM 1322 C CA . ALA A 1 168 ? -24.173 -4.554 34.356 1.00 96.62 168 ALA A CA 1
ATOM 1323 C C . ALA A 1 168 ? -24.073 -3.451 35.427 1.00 96.62 168 ALA A C 1
ATOM 1325 O O . ALA A 1 168 ? -24.777 -3.514 36.435 1.00 96.62 168 ALA A O 1
ATOM 1326 N N . ALA A 1 169 ? -23.229 -2.438 35.207 1.00 95.88 169 ALA A N 1
ATOM 1327 C CA . ALA A 1 169 ? -23.064 -1.297 36.106 1.00 95.88 169 ALA A CA 1
ATOM 1328 C C . ALA A 1 169 ? -24.235 -0.289 36.046 1.00 95.88 169 ALA A C 1
ATOM 1330 O O . ALA A 1 169 ? -24.440 0.465 36.998 1.00 95.88 169 ALA A O 1
ATOM 1331 N N . GLY A 1 170 ? -25.045 -0.301 34.977 1.00 93.88 170 GLY A N 1
ATOM 1332 C CA .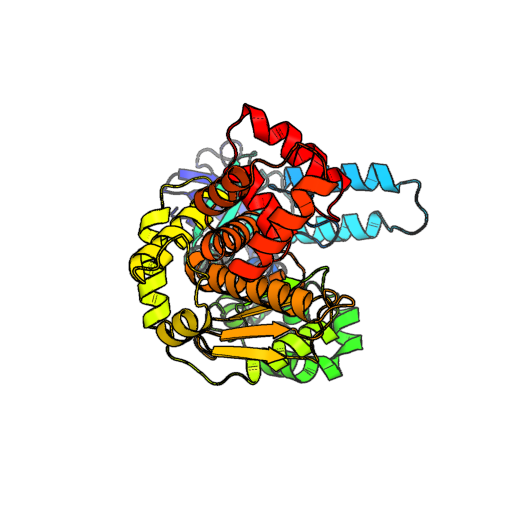 GLY A 1 170 ? -26.335 0.395 34.904 1.00 93.88 170 GLY A CA 1
ATOM 1333 C C . GLY A 1 170 ? -26.428 1.515 33.858 1.00 93.88 170 GLY A C 1
ATOM 1334 O O . GLY A 1 170 ? -25.623 1.633 32.940 1.00 93.88 170 GLY A O 1
ATOM 1335 N N . GLY A 1 171 ? -27.473 2.346 33.971 1.00 87.94 171 GLY A N 1
ATOM 1336 C CA . GLY A 1 171 ? -27.909 3.267 32.908 1.00 87.94 171 GLY A CA 1
ATOM 1337 C C . GLY A 1 171 ? -26.975 4.439 32.572 1.00 87.94 171 GLY A C 1
ATOM 1338 O O . GLY A 1 171 ? -27.159 5.058 31.526 1.00 87.94 171 GLY A O 1
ATOM 1339 N N . ALA A 1 172 ? -25.975 4.745 33.406 1.00 94.69 172 ALA A N 1
ATOM 1340 C CA . ALA A 1 172 ? -25.056 5.868 33.177 1.00 94.69 172 ALA A CA 1
ATOM 1341 C C . ALA A 1 172 ? -24.267 5.737 31.856 1.00 94.69 172 ALA A C 1
ATOM 1343 O O . ALA A 1 172 ? -23.981 6.739 31.203 1.00 94.69 172 ALA A O 1
ATOM 1344 N N . TYR A 1 173 ? -24.010 4.502 31.420 1.00 96.62 173 TYR A N 1
ATOM 1345 C CA . TYR A 1 173 ? -23.126 4.186 30.295 1.00 96.62 173 TYR A CA 1
ATOM 1346 C C . TYR A 1 173 ? -23.857 3.904 28.975 1.00 96.62 173 TYR A C 1
ATOM 1348 O O . TYR A 1 173 ? -23.243 3.466 28.000 1.00 96.62 173 TYR A O 1
ATOM 1356 N N . GLN A 1 174 ? -25.172 4.152 28.909 1.00 96.75 174 GLN A N 1
ATOM 1357 C CA . GLN A 1 174 ? -25.987 3.849 27.722 1.00 96.75 174 GLN A CA 1
ATOM 1358 C C . GLN A 1 174 ? -25.452 4.507 26.445 1.00 96.75 174 GLN A C 1
ATOM 1360 O O . GLN A 1 174 ? -25.500 3.897 25.380 1.00 96.75 174 GLN A O 1
ATOM 1365 N N . ARG A 1 175 ? -24.911 5.730 26.543 1.00 97.00 175 ARG A N 1
ATOM 1366 C CA . ARG A 1 175 ? -24.340 6.444 25.390 1.00 97.00 175 ARG A CA 1
ATOM 1367 C C . ARG A 1 175 ? -23.086 5.754 24.847 1.00 97.00 175 ARG A C 1
ATOM 1369 O O . ARG A 1 175 ? -22.989 5.557 23.640 1.00 97.00 175 ARG A O 1
ATOM 1376 N N . THR A 1 176 ? -22.159 5.362 25.718 1.00 96.94 176 THR A N 1
ATOM 1377 C CA . THR A 1 176 ? -20.907 4.686 25.335 1.00 96.94 176 THR A CA 1
ATOM 1378 C C . THR A 1 176 ? -21.187 3.304 24.745 1.00 96.94 176 THR A C 1
ATOM 1380 O O . THR A 1 176 ? -20.667 2.968 23.683 1.00 96.94 176 THR A O 1
ATOM 1383 N N . VAL A 1 177 ? -22.102 2.546 25.362 1.00 98.19 177 VAL A N 1
ATOM 1384 C CA . VAL A 1 177 ? -22.569 1.251 24.837 1.00 98.19 177 VAL A CA 1
ATOM 1385 C C . VAL A 1 177 ? -23.217 1.406 23.460 1.00 98.19 177 VAL A C 1
ATOM 1387 O O . VAL A 1 177 ? -22.882 0.654 22.549 1.00 98.19 177 VAL A O 1
ATOM 1390 N N . ALA A 1 178 ? -24.095 2.398 23.276 1.00 97.31 178 ALA A N 1
ATOM 1391 C CA . ALA A 1 178 ? -24.748 2.636 21.990 1.00 97.31 178 ALA A CA 1
ATOM 1392 C C . ALA A 1 178 ? -23.744 2.976 20.877 1.00 97.31 178 ALA A C 1
ATOM 1394 O O . ALA A 1 178 ? -23.860 2.429 19.783 1.00 97.31 178 ALA A O 1
ATOM 1395 N N . ARG A 1 179 ? -22.736 3.817 21.160 1.00 96.19 179 ARG A N 1
ATOM 1396 C CA . ARG A 1 179 ? -21.666 4.156 20.200 1.00 96.19 179 ARG A CA 1
ATOM 1397 C C . ARG A 1 179 ? -20.872 2.926 19.768 1.00 96.19 179 ARG A C 1
ATOM 1399 O O . ARG A 1 179 ? -20.621 2.749 18.579 1.00 96.19 179 ARG A O 1
ATOM 1406 N N . TRP A 1 180 ? -20.508 2.059 20.713 1.00 96.69 180 TRP A N 1
ATOM 1407 C CA . TRP A 1 180 ? -19.840 0.797 20.394 1.00 96.69 180 TRP A CA 1
ATOM 1408 C C . TRP A 1 180 ? -20.731 -0.137 19.573 1.00 96.69 180 TRP A C 1
ATOM 1410 O O . TRP A 1 180 ? -20.267 -0.727 18.596 1.00 96.69 180 TRP A O 1
ATOM 1420 N N . ASP A 1 181 ? -22.010 -0.260 19.922 1.00 96.88 181 ASP A N 1
ATOM 1421 C CA . ASP A 1 181 ? -22.954 -1.115 19.196 1.00 96.88 181 ASP A CA 1
ATOM 1422 C C . ASP A 1 181 ? -23.181 -0.617 17.756 1.00 96.88 181 ASP A C 1
ATOM 1424 O O . ASP A 1 181 ? -23.335 -1.428 16.840 1.00 96.88 181 ASP A O 1
ATOM 1428 N N . SER A 1 182 ? -23.104 0.698 17.522 1.00 94.81 182 SER A N 1
ATOM 1429 C CA . SER A 1 182 ? -23.178 1.303 16.188 1.00 94.81 182 SER A CA 1
ATOM 1430 C C . SER A 1 182 ? -21.830 1.443 15.474 1.00 94.81 182 SER A C 1
ATOM 1432 O O . SER A 1 182 ? -21.813 1.928 14.349 1.00 94.81 182 SER A O 1
ATOM 1434 N N . ARG A 1 183 ? -20.699 1.026 16.062 1.00 93.69 183 ARG A N 1
ATOM 1435 C CA . ARG A 1 183 ? -19.349 1.308 15.520 1.00 93.69 183 ARG A CA 1
ATOM 1436 C C . ARG A 1 183 ? -19.144 0.866 14.072 1.00 93.69 183 ARG A C 1
ATOM 1438 O O . ARG A 1 183 ? -1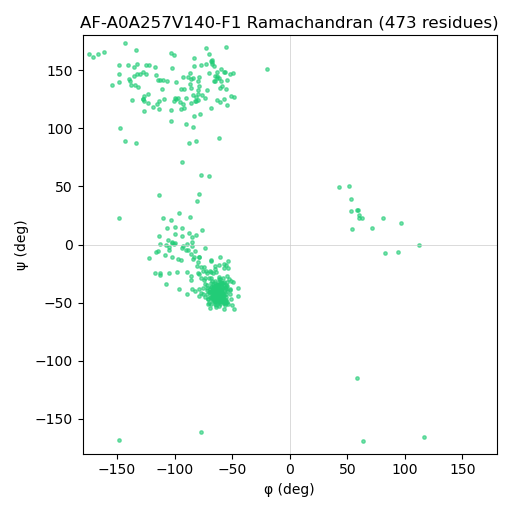8.391 1.491 13.346 1.00 93.69 183 ARG A O 1
ATOM 1445 N N . ASN A 1 184 ? -19.804 -0.217 13.655 1.00 91.62 184 ASN A N 1
ATOM 1446 C CA . ASN A 1 184 ? -19.693 -0.769 12.303 1.00 91.62 184 ASN A CA 1
ATOM 1447 C C . ASN A 1 184 ? -20.597 -0.060 11.281 1.00 91.62 184 ASN A C 1
ATOM 1449 O O . ASN A 1 184 ? -20.449 -0.311 10.086 1.00 91.62 184 ASN A O 1
ATOM 1453 N N . GLN A 1 185 ? -21.515 0.794 11.743 1.00 87.44 185 GLN A N 1
ATOM 1454 C CA . GLN A 1 185 ? -22.391 1.640 10.935 1.00 87.44 185 GLN A CA 1
ATOM 1455 C C . GLN A 1 185 ? -21.716 3.006 10.764 1.00 87.44 185 GLN A C 1
ATOM 1457 O O . GLN A 1 185 ? -22.102 3.988 11.393 1.00 87.44 185 GLN A O 1
ATOM 1462 N N . ALA A 1 186 ? -20.647 3.055 9.972 1.00 78.19 186 ALA A N 1
ATOM 1463 C CA . ALA A 1 186 ? -19.983 4.318 9.672 1.00 78.19 186 ALA A CA 1
ATOM 1464 C C . ALA A 1 186 ? -20.641 5.015 8.478 1.00 78.19 186 ALA A C 1
ATOM 1466 O O . ALA A 1 186 ? -21.135 4.372 7.552 1.00 78.19 186 ALA A O 1
ATOM 1467 N N . ASP A 1 187 ? -20.618 6.344 8.512 1.00 89.31 187 ASP A N 1
ATOM 1468 C CA . ASP A 1 187 ? -21.002 7.191 7.389 1.00 89.31 187 ASP A CA 1
ATOM 1469 C C . ASP A 1 187 ? -20.142 6.840 6.156 1.00 89.31 187 ASP A C 1
ATOM 1471 O O . ASP A 1 187 ? -18.911 6.875 6.263 1.00 89.31 187 ASP A O 1
ATOM 1475 N N . PRO A 1 188 ? -20.737 6.517 4.989 1.00 89.44 188 PRO A N 1
ATOM 1476 C CA . PRO A 1 188 ? -20.003 6.274 3.749 1.00 89.44 188 PRO A CA 1
ATOM 1477 C C . PRO A 1 188 ? -18.976 7.352 3.406 1.00 89.44 188 PRO A C 1
ATOM 1479 O O . PRO A 1 188 ? -17.931 7.023 2.845 1.00 89.44 188 PRO A O 1
ATOM 1482 N N . ILE A 1 189 ? -19.232 8.615 3.760 1.00 89.88 189 ILE A N 1
ATOM 1483 C CA . ILE A 1 189 ? -18.287 9.715 3.539 1.00 89.88 189 ILE A CA 1
ATOM 1484 C C . ILE A 1 189 ? -17.065 9.558 4.438 1.00 89.88 189 ILE A C 1
ATOM 1486 O O . ILE A 1 189 ? -15.943 9.652 3.952 1.00 89.88 189 ILE A O 1
ATOM 1490 N N . LEU A 1 190 ? -17.258 9.239 5.718 1.00 87.56 190 LEU A N 1
ATOM 1491 C CA . LEU A 1 190 ? -16.157 8.989 6.647 1.00 87.56 190 LEU A CA 1
ATOM 1492 C C . LEU A 1 190 ? -15.360 7.732 6.258 1.00 87.56 190 LEU A C 1
ATOM 1494 O O . LEU A 1 190 ? -14.133 7.718 6.318 1.00 87.56 190 LEU A O 1
ATOM 1498 N N . ILE A 1 191 ? -16.042 6.671 5.817 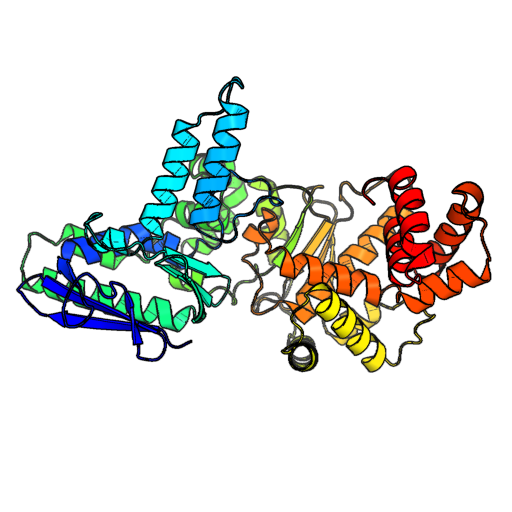1.00 86.12 191 ILE A N 1
ATOM 1499 C CA . ILE A 1 191 ? -15.372 5.487 5.260 1.00 86.12 191 ILE A CA 1
ATOM 1500 C C . ILE A 1 191 ? -14.531 5.902 4.052 1.00 86.12 191 ILE A C 1
ATOM 1502 O O . ILE A 1 191 ? -13.354 5.560 3.965 1.00 86.12 191 ILE A O 1
ATOM 1506 N N . THR A 1 192 ? -15.120 6.678 3.143 1.00 83.06 192 THR A N 1
ATOM 1507 C CA . THR A 1 192 ? -14.432 7.167 1.949 1.00 83.06 192 THR A CA 1
ATOM 1508 C C . THR A 1 192 ? -13.262 8.071 2.317 1.00 83.06 192 THR A C 1
ATOM 1510 O O . THR A 1 192 ? -12.235 7.963 1.664 1.00 83.06 192 THR A O 1
ATOM 1513 N N . SER A 1 193 ? -13.332 8.895 3.368 1.00 84.88 193 SER A N 1
ATOM 1514 C CA . SER A 1 193 ? -12.193 9.725 3.788 1.00 84.88 193 SER A CA 1
ATOM 1515 C C . SER A 1 193 ? -11.031 8.882 4.288 1.00 84.88 193 SER A C 1
ATOM 1517 O O . SER A 1 193 ? -9.895 9.151 3.919 1.00 84.88 193 SER A O 1
ATOM 1519 N N . TYR A 1 194 ? -11.297 7.823 5.061 1.00 80.25 194 TYR A N 1
ATOM 1520 C CA . TYR A 1 194 ? -10.235 6.909 5.495 1.00 80.25 194 TYR A CA 1
ATOM 1521 C C . TYR A 1 194 ? -9.624 6.151 4.329 1.00 80.25 194 TYR A C 1
ATOM 1523 O O . TYR A 1 194 ? -8.407 6.051 4.235 1.00 80.25 194 TYR A O 1
ATOM 1531 N N . LEU A 1 195 ? -10.470 5.655 3.428 1.00 76.75 195 LEU A N 1
ATOM 1532 C CA . LEU A 1 195 ? -9.998 4.946 2.255 1.00 76.75 195 LEU A CA 1
ATOM 1533 C C . LEU A 1 195 ? -9.217 5.877 1.325 1.00 76.75 195 LEU A C 1
ATOM 1535 O O . LEU A 1 195 ? -8.218 5.457 0.768 1.00 76.75 195 LEU A O 1
ATOM 1539 N N . THR A 1 196 ? -9.669 7.121 1.134 1.00 74.62 196 THR A N 1
ATOM 1540 C CA . THR A 1 196 ? -9.134 8.011 0.095 1.00 74.62 196 THR A CA 1
ATOM 1541 C C . THR A 1 196 ? -8.076 9.004 0.528 1.00 74.62 196 THR A C 1
ATOM 1543 O O . THR A 1 196 ? -7.458 9.640 -0.331 1.00 74.62 196 THR A O 1
ATOM 1546 N N . ALA A 1 197 ? -7.909 9.152 1.841 1.00 76.81 197 ALA A N 1
ATOM 1547 C CA . ALA A 1 197 ? -7.192 10.248 2.477 1.00 76.81 197 ALA A CA 1
ATOM 1548 C C . ALA A 1 197 ? -7.687 11.650 2.076 1.00 76.81 197 ALA A C 1
ATOM 1550 O O . ALA A 1 197 ? -7.018 12.641 2.347 1.00 76.81 197 ALA A O 1
ATOM 1551 N N . LEU A 1 198 ? -8.857 11.754 1.438 1.00 79.06 198 LEU A N 1
ATOM 1552 C CA . LEU A 1 198 ? -9.483 13.034 1.139 1.00 79.06 198 LEU A CA 1
ATOM 1553 C C . LEU A 1 198 ? -10.175 13.566 2.386 1.00 79.06 198 LEU A C 1
ATOM 1555 O O . LEU A 1 198 ? -10.784 12.808 3.148 1.00 79.06 198 LEU A O 1
ATOM 1559 N N . SER A 1 199 ? -10.135 14.884 2.566 1.00 83.50 199 SER A N 1
ATOM 1560 C CA . SER A 1 199 ? -10.875 15.513 3.652 1.00 83.50 199 SER A CA 1
ATOM 1561 C C . SER A 1 199 ? -12.381 15.298 3.464 1.00 83.50 199 SER A C 1
ATOM 1563 O O . SER A 1 199 ? -12.894 15.264 2.343 1.00 83.50 199 SER A O 1
ATOM 1565 N N . VAL A 1 200 ? -13.121 15.206 4.571 1.00 87.94 200 VAL A N 1
ATOM 1566 C CA . VAL A 1 200 ? -14.593 15.133 4.538 1.00 87.94 200 VAL A CA 1
ATOM 1567 C C . VAL A 1 200 ? -15.182 16.315 3.755 1.00 87.94 200 VAL A C 1
ATOM 1569 O O . VAL A 1 200 ? -16.145 16.148 3.015 1.00 87.94 200 VAL A O 1
ATOM 1572 N N . ALA A 1 201 ? -14.567 17.498 3.855 1.00 87.62 201 ALA A N 1
ATOM 1573 C CA . ALA A 1 201 ? -14.997 18.688 3.128 1.00 87.62 201 ALA A CA 1
ATOM 1574 C C . ALA A 1 201 ? -14.820 18.563 1.604 1.00 87.62 201 ALA A C 1
ATOM 1576 O O . ALA A 1 201 ? -15.668 19.047 0.854 1.00 87.62 201 ALA A O 1
ATOM 1577 N N . ASP A 1 202 ? -13.743 17.927 1.137 1.00 85.31 202 ASP A N 1
ATOM 1578 C CA . ASP A 1 202 ? -13.532 17.680 -0.294 1.00 85.31 202 ASP A CA 1
ATOM 1579 C C . ASP A 1 202 ? -14.484 16.607 -0.819 1.00 85.31 202 ASP A C 1
ATOM 1581 O O . ASP A 1 202 ? -15.043 16.763 -1.900 1.00 85.31 202 ASP A O 1
ATOM 1585 N N . LEU A 1 203 ? -14.729 15.555 -0.036 1.00 87.25 203 LEU A N 1
ATOM 1586 C CA . LEU A 1 203 ? -15.686 14.510 -0.399 1.00 87.25 203 LEU A CA 1
ATOM 1587 C C . LEU A 1 203 ? -17.116 15.038 -0.502 1.00 87.25 203 LEU A C 1
ATOM 1589 O O . LEU A 1 203 ? -17.828 14.673 -1.430 1.00 87.25 203 LEU A O 1
ATOM 1593 N N . GLU A 1 204 ? -17.530 15.914 0.414 1.00 90.50 204 GLU A N 1
ATOM 1594 C CA . GLU A 1 204 ? -18.846 16.560 0.345 1.00 90.50 204 GLU A CA 1
ATOM 1595 C C . GLU A 1 204 ? -18.957 17.509 -0.856 1.00 90.50 204 GLU A C 1
ATOM 1597 O O . GLU A 1 204 ? -20.019 17.608 -1.469 1.00 90.50 204 GLU A O 1
ATOM 1602 N N . ARG A 1 205 ? -17.864 18.185 -1.237 1.00 89.62 205 ARG A N 1
ATOM 1603 C CA . ARG A 1 205 ? -17.843 19.050 -2.428 1.00 89.62 205 ARG A CA 1
ATOM 1604 C C . ARG A 1 205 ? -18.007 18.253 -3.721 1.00 89.62 205 ARG A C 1
ATOM 1606 O O . ARG A 1 205 ? -18.681 18.715 -4.634 1.00 89.62 205 ARG A O 1
ATOM 1613 N N . GLU A 1 206 ? -17.408 17.069 -3.776 1.00 87.19 206 GLU A N 1
ATOM 1614 C CA . GLU A 1 206 ? -17.363 16.194 -4.955 1.00 87.19 206 GLU A CA 1
ATOM 1615 C C . GLU A 1 206 ? -18.350 15.016 -4.839 1.00 87.19 206 GLU A C 1
ATOM 1617 O O . GLU A 1 206 ? -18.191 13.974 -5.480 1.00 87.19 206 GLU A O 1
ATOM 1622 N N . ARG A 1 207 ? -19.374 15.161 -3.988 1.00 89.75 207 ARG A N 1
ATOM 1623 C CA . ARG A 1 207 ? -20.299 14.086 -3.617 1.00 89.75 207 ARG A CA 1
ATOM 1624 C C . ARG A 1 207 ? -21.009 13.469 -4.816 1.00 89.75 207 ARG A C 1
ATOM 1626 O O . ARG A 1 207 ? -21.109 12.249 -4.883 1.00 89.75 207 ARG A O 1
ATOM 1633 N N . ASP A 1 208 ? -21.466 14.293 -5.756 1.00 88.12 208 ASP A N 1
ATOM 1634 C CA . ASP A 1 208 ? -22.203 13.833 -6.939 1.00 88.12 208 ASP A CA 1
ATOM 1635 C C . ASP A 1 208 ? -21.331 12.938 -7.838 1.00 88.12 208 ASP A C 1
ATOM 1637 O O . ASP A 1 208 ? -21.787 11.896 -8.312 1.00 88.12 208 ASP A O 1
ATOM 1641 N N . ASP A 1 209 ? -20.053 13.293 -8.009 1.00 81.56 209 ASP A N 1
ATOM 1642 C CA . ASP A 1 209 ? -19.085 12.506 -8.783 1.00 81.56 209 ASP A CA 1
ATOM 1643 C C . ASP A 1 209 ? -18.723 11.189 -8.068 1.00 81.56 209 ASP A C 1
ATOM 1645 O O . ASP A 1 209 ? -18.425 10.174 -8.706 1.00 81.56 209 ASP A O 1
ATOM 1649 N N . LEU A 1 210 ? -18.785 11.181 -6.732 1.00 82.94 210 LEU A N 1
ATOM 1650 C CA . LEU A 1 210 ? -18.487 10.026 -5.883 1.00 82.94 210 LEU A CA 1
ATOM 1651 C C . LEU A 1 210 ? -19.712 9.184 -5.516 1.00 82.94 210 LEU A C 1
ATOM 1653 O O . LEU A 1 210 ? -19.550 8.131 -4.895 1.00 82.94 210 LEU A O 1
ATOM 1657 N N . GLU A 1 211 ? -20.919 9.577 -5.920 1.00 86.69 211 GLU A N 1
ATOM 1658 C CA . GLU A 1 211 ? -22.163 8.902 -5.541 1.00 86.69 211 GLU A CA 1
ATOM 1659 C C . GLU A 1 211 ? -22.135 7.387 -5.811 1.00 86.69 211 GLU A C 1
ATOM 1661 O O . GLU A 1 211 ? -22.490 6.618 -4.916 1.00 86.69 211 GLU A O 1
ATOM 1666 N N . PRO A 1 212 ? -21.617 6.883 -6.953 1.00 79.31 212 PRO A N 1
ATOM 1667 C CA . PRO A 1 212 ? -21.501 5.442 -7.158 1.00 79.31 212 PRO A CA 1
ATOM 1668 C C . PRO A 1 212 ? -20.642 4.743 -6.093 1.00 79.31 212 PRO A C 1
ATOM 1670 O O . PRO A 1 212 ? -20.916 3.591 -5.736 1.00 79.31 212 PRO A O 1
ATOM 1673 N N . LEU A 1 213 ? -19.573 5.386 -5.613 1.00 78.38 213 LEU A N 1
ATOM 1674 C CA . LEU A 1 213 ? -18.732 4.860 -4.539 1.00 78.38 213 LEU A CA 1
ATOM 1675 C C . LEU A 1 213 ? -19.484 4.899 -3.207 1.00 78.38 213 LEU A C 1
ATOM 1677 O O . LEU A 1 213 ? -19.595 3.860 -2.555 1.00 78.38 213 LEU A O 1
ATOM 1681 N N . LEU A 1 214 ? -20.053 6.049 -2.848 1.00 86.38 214 LEU A N 1
ATOM 1682 C CA . LEU A 1 214 ? -20.777 6.241 -1.590 1.00 86.38 214 LEU A CA 1
ATOM 1683 C C . LEU A 1 214 ? -21.957 5.267 -1.461 1.00 86.38 214 LEU A C 1
ATOM 1685 O O . LEU A 1 214 ? -22.040 4.528 -0.477 1.00 86.38 214 LEU A O 1
ATOM 1689 N N . SER A 1 215 ? -22.785 5.159 -2.503 1.00 85.75 215 SER A N 1
ATOM 1690 C CA . SER A 1 215 ? -23.886 4.191 -2.591 1.00 85.75 215 SER A CA 1
ATOM 1691 C C . SER A 1 215 ? -23.419 2.745 -2.385 1.00 85.75 215 SER A C 1
ATOM 1693 O O . SER A 1 215 ? -24.090 1.955 -1.724 1.00 85.75 215 SER A O 1
ATOM 1695 N N . SER A 1 216 ? -22.244 2.376 -2.912 1.00 78.50 216 SER A N 1
ATOM 1696 C CA . SER A 1 216 ? -21.711 1.013 -2.747 1.00 78.50 216 SER A CA 1
ATOM 1697 C C . SER A 1 216 ? -21.203 0.708 -1.337 1.00 78.50 216 SER A C 1
ATOM 1699 O O . SER A 1 216 ? -21.106 -0.460 -0.965 1.00 78.50 216 SER A O 1
ATOM 1701 N N . LEU A 1 217 ? -20.856 1.740 -0.566 1.00 83.62 217 LEU A N 1
ATOM 1702 C CA . LEU A 1 217 ? -20.393 1.614 0.814 1.00 83.62 217 LEU A CA 1
ATOM 1703 C C . LEU A 1 217 ? -21.559 1.664 1.808 1.00 83.62 217 LEU A C 1
ATOM 1705 O O . LEU A 1 217 ? -21.450 1.101 2.891 1.00 83.62 217 LEU A O 1
ATOM 1709 N N . GLN A 1 218 ? -22.692 2.262 1.431 1.00 86.81 218 GLN A N 1
ATOM 1710 C CA . GLN A 1 218 ? -23.851 2.461 2.306 1.00 86.81 218 GLN A CA 1
ATOM 1711 C C . GLN A 1 218 ? -24.428 1.169 2.897 1.00 86.81 218 GLN A C 1
ATOM 1713 O O . GLN A 1 218 ? -24.928 1.171 4.019 1.00 86.81 218 GLN A O 1
ATOM 1718 N N . THR A 1 219 ? -24.373 0.060 2.162 1.00 83.44 219 THR A N 1
ATOM 1719 C CA . THR A 1 219 ? -24.905 -1.230 2.628 1.00 83.44 219 THR A CA 1
ATOM 1720 C C . THR A 1 219 ? -23.855 -2.106 3.303 1.00 83.44 219 THR A C 1
ATOM 1722 O O . THR A 1 219 ? -24.126 -3.277 3.561 1.00 83.44 219 THR A O 1
ATOM 1725 N N . ARG A 1 220 ? -22.645 -1.584 3.528 1.00 83.31 220 ARG A N 1
ATOM 1726 C CA . ARG A 1 220 ? -21.493 -2.362 3.981 1.00 83.31 220 ARG A CA 1
ATOM 1727 C C . ARG A 1 220 ? -21.066 -1.928 5.371 1.00 83.31 220 ARG A C 1
ATOM 1729 O O . ARG A 1 220 ? -21.043 -0.748 5.701 1.00 83.31 220 ARG A O 1
ATOM 1736 N N . SER A 1 221 ? -20.681 -2.900 6.180 1.00 87.19 221 SER A N 1
ATOM 1737 C CA . SER A 1 221 ? -20.039 -2.660 7.467 1.00 87.19 221 SER A CA 1
ATOM 1738 C C . SER A 1 221 ? -18.572 -2.269 7.289 1.00 87.19 221 SER A C 1
ATOM 1740 O O . SER A 1 221 ? -17.907 -2.702 6.345 1.00 87.19 221 SER A O 1
ATOM 1742 N N . LEU A 1 222 ? -18.020 -1.533 8.258 1.00 87.50 222 LEU A N 1
ATOM 1743 C CA . LEU A 1 222 ? -16.578 -1.248 8.303 1.00 87.50 222 LEU A CA 1
ATOM 1744 C C . LEU A 1 222 ? -15.721 -2.510 8.205 1.00 87.50 222 LEU A C 1
ATOM 1746 O O . LEU A 1 222 ? -14.690 -2.499 7.547 1.00 87.50 222 LEU A O 1
ATOM 1750 N N . ARG A 1 223 ? -16.149 -3.609 8.834 1.00 84.75 223 ARG A N 1
ATOM 1751 C CA . ARG A 1 223 ? -15.427 -4.882 8.783 1.00 84.75 223 ARG A CA 1
ATOM 1752 C C . ARG A 1 223 ? -15.409 -5.472 7.375 1.00 84.75 223 ARG A C 1
ATOM 1754 O O . ARG A 1 223 ? -14.384 -6.016 6.974 1.00 84.75 223 ARG A O 1
ATOM 1761 N N . GLU A 1 224 ? -16.508 -5.374 6.631 1.00 81.94 224 GLU A N 1
ATOM 1762 C CA . GLU A 1 224 ? -16.565 -5.819 5.234 1.00 81.94 224 GLU A CA 1
ATOM 1763 C C . GLU A 1 224 ? -15.715 -4.941 4.321 1.00 81.94 224 GLU A C 1
ATOM 1765 O O . GLU A 1 224 ? -15.106 -5.472 3.402 1.00 81.94 224 GLU A O 1
ATOM 1770 N N . VAL A 1 225 ? -15.662 -3.630 4.576 1.00 81.44 225 VAL A N 1
ATOM 1771 C CA . VAL A 1 225 ? -14.805 -2.686 3.838 1.00 81.44 225 VAL A CA 1
ATOM 1772 C C . VAL A 1 225 ? -13.326 -2.863 4.200 1.00 81.44 225 VAL A C 1
ATOM 1774 O O . VAL A 1 225 ? -12.450 -2.738 3.355 1.00 81.44 225 VAL A O 1
ATOM 1777 N N . ALA A 1 226 ? -13.021 -3.195 5.451 1.00 79.75 226 ALA A N 1
ATOM 1778 C CA . ALA A 1 226 ? -11.659 -3.415 5.904 1.00 79.75 226 ALA A CA 1
ATOM 1779 C C . ALA A 1 226 ? -11.112 -4.772 5.430 1.00 79.75 226 ALA A C 1
ATOM 1781 O O . ALA A 1 226 ? -9.990 -4.837 4.942 1.00 79.75 226 ALA A O 1
ATOM 1782 N N . ASN A 1 227 ? -11.903 -5.849 5.490 1.00 70.94 227 ASN A N 1
ATOM 1783 C CA . ASN A 1 227 ? -11.515 -7.177 4.981 1.00 70.94 227 ASN A CA 1
ATOM 1784 C C . ASN A 1 227 ? -11.584 -7.295 3.455 1.00 70.94 227 ASN A C 1
ATOM 1786 O O . ASN A 1 227 ? -11.520 -8.395 2.901 1.00 70.94 227 ASN A O 1
ATOM 1790 N N . ASP A 1 228 ? -11.719 -6.172 2.765 1.00 64.06 228 ASP A N 1
ATOM 1791 C CA . ASP A 1 228 ? -12.037 -6.107 1.354 1.00 64.06 228 ASP A CA 1
ATOM 1792 C C . ASP A 1 228 ? -10.836 -6.343 0.434 1.00 64.06 228 ASP A C 1
ATOM 1794 O O . ASP A 1 228 ? -10.786 -5.850 -0.687 1.00 64.06 228 ASP A O 1
ATOM 1798 N N . ASN A 1 229 ? -9.947 -7.254 0.836 1.00 52.69 229 ASN A N 1
ATOM 1799 C CA . ASN A 1 229 ? -9.178 -8.060 -0.117 1.00 52.69 229 ASN A CA 1
ATOM 1800 C C . ASN A 1 229 ? -10.117 -8.788 -1.113 1.00 52.69 229 ASN A C 1
ATOM 1802 O O . ASN A 1 229 ? -9.671 -9.315 -2.130 1.00 52.69 229 ASN A O 1
ATOM 1806 N N . ALA A 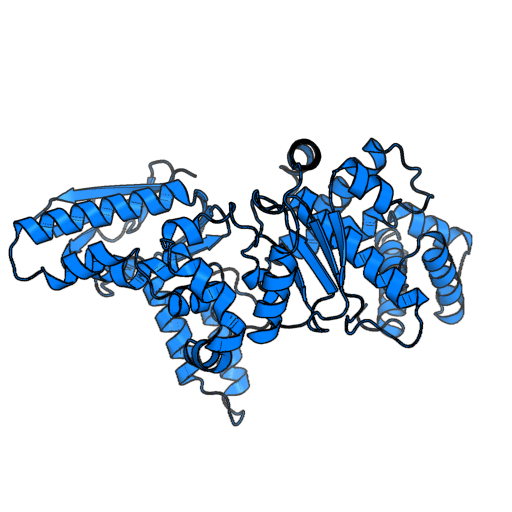1 230 ? -11.421 -8.833 -0.804 1.00 41.47 230 ALA A N 1
ATOM 1807 C CA . ALA A 1 230 ? -12.502 -9.338 -1.632 1.00 41.47 230 ALA A CA 1
ATOM 1808 C C . ALA A 1 230 ? -13.222 -8.281 -2.515 1.00 41.47 230 ALA A C 1
ATOM 1810 O O . ALA A 1 230 ? -14.097 -8.669 -3.294 1.00 41.47 230 ALA A O 1
ATOM 1811 N N . ALA A 1 231 ? -12.864 -6.990 -2.485 1.00 45.53 231 ALA A N 1
ATOM 1812 C CA . ALA A 1 231 ? -13.456 -5.992 -3.386 1.00 45.53 231 ALA A CA 1
ATOM 1813 C C . ALA A 1 231 ? -12.794 -5.964 -4.759 1.00 45.53 231 ALA A C 1
ATOM 1815 O O . ALA A 1 231 ? -11.622 -6.306 -4.904 1.00 45.53 231 ALA A O 1
ATOM 1816 N N . PRO A 1 232 ? -13.490 -5.410 -5.771 1.00 42.84 232 PRO A N 1
ATOM 1817 C CA . PRO A 1 232 ? -12.920 -5.127 -7.091 1.00 42.84 232 PRO A CA 1
ATOM 1818 C C . PRO A 1 232 ? -11.730 -4.142 -7.097 1.00 42.84 232 PRO A C 1
ATOM 1820 O O . PRO A 1 232 ? -11.070 -3.992 -8.128 1.00 42.84 232 PRO A O 1
ATOM 1823 N N . LEU A 1 233 ? -11.462 -3.466 -5.977 1.00 51.84 233 LEU A N 1
ATOM 1824 C CA . LEU A 1 233 ? -10.534 -2.344 -5.848 1.00 51.84 233 LEU A CA 1
ATOM 1825 C C . LEU A 1 233 ? -9.329 -2.714 -4.981 1.00 51.84 233 LEU A C 1
ATOM 1827 O O . LEU A 1 233 ? -8.904 -1.938 -4.131 1.00 51.84 233 LEU A O 1
ATOM 1831 N N . VAL A 1 234 ? -8.771 -3.903 -5.174 1.00 52.25 234 VAL A N 1
ATOM 1832 C CA . VAL A 1 234 ? -7.351 -4.040 -4.890 1.00 52.25 234 VAL A CA 1
ATOM 1833 C C . VAL A 1 234 ? -6.661 -3.711 -6.188 1.00 52.25 234 VAL A C 1
ATOM 1835 O O . VAL A 1 234 ? -6.739 -4.503 -7.126 1.00 52.25 234 VAL A O 1
ATOM 1838 N N . ALA A 1 235 ? -6.098 -2.510 -6.281 1.00 57.03 235 ALA A N 1
ATOM 1839 C CA . ALA A 1 235 ? -5.255 -2.205 -7.411 1.00 57.03 235 ALA A CA 1
ATOM 1840 C C . ALA A 1 235 ? -4.016 -1.434 -7.024 1.00 57.03 235 ALA A C 1
ATOM 1842 O O . ALA A 1 235 ? -4.060 -0.537 -6.186 1.00 57.03 235 ALA A O 1
ATOM 1843 N N . VAL A 1 236 ? -2.914 -1.793 -7.666 1.00 55.97 236 VAL A N 1
ATOM 1844 C CA . VAL A 1 236 ? -1.737 -0.941 -7.665 1.00 55.97 236 VAL A CA 1
ATOM 1845 C C . VAL A 1 236 ? -1.891 0.046 -8.802 1.00 55.97 236 VAL A C 1
ATOM 1847 O O . VAL A 1 236 ? -2.423 -0.298 -9.853 1.00 55.97 236 VAL A O 1
ATOM 1850 N N . ALA A 1 237 ? -1.537 1.291 -8.530 1.00 63.69 237 ALA A N 1
ATOM 1851 C CA . ALA A 1 237 ? -1.685 2.411 -9.422 1.00 63.69 237 ALA A CA 1
ATOM 1852 C C . ALA A 1 237 ? -0.333 3.075 -9.527 1.00 63.69 237 ALA A C 1
ATOM 1854 O O . ALA A 1 237 ? 0.171 3.663 -8.569 1.00 63.69 237 ALA A O 1
ATOM 1855 N N . ARG A 1 238 ? 0.242 3.027 -10.718 1.00 71.88 238 ARG A N 1
ATOM 1856 C CA . ARG A 1 238 ? 1.426 3.812 -10.989 1.00 71.88 238 ARG A CA 1
ATOM 1857 C C . ARG A 1 238 ? 0.995 5.228 -11.323 1.00 71.88 238 ARG A C 1
ATOM 1859 O O . ARG A 1 238 ? 0.755 5.542 -12.488 1.00 71.88 238 ARG A O 1
ATOM 1866 N N . SER A 1 239 ? 0.876 6.080 -10.311 1.00 68.62 239 SER A N 1
ATOM 1867 C CA . SER A 1 239 ? 0.608 7.501 -10.516 1.00 68.62 239 SER A CA 1
ATOM 1868 C C . SER A 1 239 ? 1.880 8.343 -10.384 1.00 68.62 239 SER A C 1
ATOM 1870 O O . SER A 1 239 ? 2.905 7.888 -9.870 1.00 68.62 239 SER A O 1
ATOM 1872 N N . SER A 1 240 ? 1.852 9.581 -10.874 1.00 64.94 240 SER A N 1
ATOM 1873 C CA . SER A 1 240 ? 2.929 10.565 -10.707 1.00 64.94 240 SER A CA 1
ATOM 1874 C C . SER A 1 240 ? 2.675 11.632 -9.641 1.00 64.94 240 SER A C 1
ATOM 1876 O O . SER A 1 240 ? 3.488 12.543 -9.502 1.00 64.94 240 SER A O 1
ATOM 1878 N N . GLY A 1 241 ? 1.541 11.545 -8.954 1.00 71.81 241 GLY A N 1
ATOM 1879 C CA . GLY A 1 241 ? 1.152 12.356 -7.806 1.00 71.81 241 GLY A CA 1
ATOM 1880 C C . GLY A 1 241 ? -0.167 11.825 -7.246 1.00 71.81 241 GLY A C 1
ATOM 1881 O O . GLY A 1 241 ? -0.864 11.097 -7.959 1.00 71.81 241 GLY A O 1
ATOM 1882 N N . GLY A 1 242 ? -0.514 12.211 -6.018 1.00 75.69 242 GLY A N 1
ATOM 1883 C CA . GLY A 1 242 ? -1.811 11.877 -5.429 1.00 75.69 242 GLY A CA 1
ATOM 1884 C C . GLY A 1 242 ? -2.970 12.326 -6.319 1.00 75.69 242 GLY A C 1
ATOM 1885 O O . GLY A 1 242 ? -2.878 13.359 -6.993 1.00 75.69 242 GLY A O 1
ATOM 1886 N N . LEU A 1 243 ? -4.027 11.522 -6.396 1.00 81.06 243 LEU A N 1
ATOM 1887 C CA . LEU A 1 243 ? -5.196 11.815 -7.222 1.00 81.06 243 LEU A CA 1
ATOM 1888 C C . LEU A 1 243 ? -6.191 12.693 -6.463 1.00 81.06 243 LEU A C 1
ATOM 1890 O O . LEU A 1 243 ? -6.427 12.525 -5.271 1.00 81.06 243 LEU A O 1
ATOM 1894 N N . GLY A 1 244 ? -6.818 13.615 -7.195 1.00 81.56 244 GLY A N 1
ATOM 1895 C CA . GLY A 1 244 ? -7.978 14.331 -6.671 1.00 81.56 244 GLY A CA 1
ATOM 1896 C C . GLY A 1 244 ? -9.217 13.424 -6.619 1.00 81.56 244 GLY A C 1
ATOM 1897 O O . GLY A 1 244 ? -9.216 12.360 -7.250 1.00 81.56 244 GLY A O 1
ATOM 1898 N N . PRO A 1 245 ? -10.301 13.865 -5.956 1.00 78.62 245 PRO A N 1
ATOM 1899 C CA . PRO A 1 245 ? -11.532 13.084 -5.796 1.00 78.62 245 PRO A CA 1
ATOM 1900 C C . PRO A 1 245 ? -12.081 12.524 -7.111 1.00 78.62 245 PRO A C 1
ATOM 1902 O O . PRO A 1 245 ? -12.332 11.325 -7.224 1.00 78.62 245 PRO A O 1
ATOM 1905 N N . ARG A 1 246 ? -12.149 13.361 -8.150 1.00 81.19 246 ARG A N 1
ATOM 1906 C CA . ARG A 1 246 ? -12.591 12.946 -9.484 1.00 81.19 246 ARG A CA 1
ATOM 1907 C C . ARG A 1 246 ? -11.700 11.874 -10.117 1.00 81.19 246 ARG A C 1
ATOM 1909 O O . ARG A 1 246 ? -12.209 10.905 -10.663 1.00 81.19 246 ARG A O 1
ATOM 1916 N N . GLY A 1 247 ? -10.377 11.996 -9.992 1.00 83.94 247 GLY A N 1
ATOM 1917 C CA . GLY A 1 247 ? -9.445 10.988 -10.512 1.00 83.94 247 GLY A CA 1
ATOM 1918 C C . GLY A 1 247 ? -9.618 9.627 -9.831 1.00 83.94 247 GLY A C 1
ATOM 1919 O O . GLY A 1 247 ? -9.526 8.588 -10.486 1.00 83.94 247 GLY A O 1
ATOM 1920 N N . ILE A 1 248 ? -9.932 9.627 -8.530 1.00 81.38 248 ILE A N 1
ATOM 1921 C CA . ILE A 1 248 ? -10.285 8.411 -7.786 1.00 81.38 248 ILE A CA 1
ATOM 1922 C C . ILE A 1 248 ? -11.619 7.839 -8.279 1.00 81.38 248 ILE A C 1
ATOM 1924 O O . ILE A 1 248 ? -11.712 6.632 -8.514 1.00 81.38 248 ILE A O 1
ATOM 1928 N N . ALA A 1 249 ? -12.632 8.685 -8.477 1.00 78.31 249 ALA A N 1
ATOM 1929 C CA . ALA A 1 249 ? -13.933 8.272 -9.000 1.00 78.31 249 ALA A CA 1
ATOM 1930 C C . ALA A 1 249 ? -13.806 7.607 -10.383 1.00 78.31 249 ALA A C 1
ATOM 1932 O O . ALA A 1 249 ? -14.308 6.497 -10.582 1.00 78.31 249 ALA A O 1
ATOM 1933 N N . ASP A 1 250 ? -13.066 8.233 -11.302 1.00 84.00 250 ASP A N 1
ATOM 1934 C CA . ASP A 1 250 ? -12.823 7.735 -12.660 1.00 84.00 250 ASP A CA 1
ATOM 1935 C C . ASP A 1 250 ? -12.105 6.377 -12.641 1.00 84.00 250 ASP A C 1
ATOM 1937 O O . ASP A 1 250 ? -12.496 5.437 -13.342 1.00 84.00 250 ASP A O 1
ATOM 1941 N N . MET A 1 251 ? -11.097 6.235 -11.778 1.00 85.31 251 MET A N 1
ATOM 1942 C CA . MET A 1 251 ? -10.372 4.982 -11.568 1.00 85.31 251 MET A CA 1
ATOM 1943 C C . MET A 1 251 ? -11.295 3.859 -11.064 1.00 85.31 251 MET A C 1
ATOM 1945 O O . MET A 1 251 ? -11.282 2.746 -11.598 1.00 85.31 251 MET A O 1
ATOM 1949 N N . ILE A 1 252 ? -12.128 4.142 -10.061 1.00 79.38 252 ILE A N 1
ATOM 1950 C CA . ILE A 1 252 ? -13.086 3.174 -9.506 1.00 79.38 252 ILE A CA 1
ATOM 1951 C C . ILE A 1 252 ? -14.125 2.778 -10.558 1.00 79.38 252 ILE A C 1
ATOM 1953 O O . ILE A 1 252 ? -14.443 1.593 -10.711 1.00 79.38 252 ILE A O 1
ATOM 1957 N N . ALA A 1 253 ? -14.639 3.753 -11.309 1.00 81.38 253 ALA A N 1
ATOM 1958 C CA . ALA A 1 253 ? -15.584 3.518 -12.391 1.00 81.38 253 ALA A CA 1
ATOM 1959 C C . ALA A 1 253 ? -14.974 2.635 -13.490 1.00 81.38 253 ALA A C 1
ATOM 1961 O O . ALA A 1 253 ? -15.646 1.721 -13.977 1.00 81.38 253 ALA A O 1
ATOM 1962 N N . ALA A 1 254 ? -13.704 2.853 -13.845 1.00 86.31 254 ALA A N 1
ATOM 1963 C CA . ALA A 1 254 ? -12.996 2.032 -14.821 1.00 86.31 254 ALA A CA 1
ATOM 1964 C C . ALA A 1 254 ? -12.889 0.567 -14.364 1.00 86.31 254 ALA A C 1
ATOM 1966 O O . ALA A 1 254 ? -13.202 -0.336 -15.142 1.00 86.31 254 ALA A O 1
ATOM 1967 N N . PHE A 1 255 ? -12.553 0.320 -13.093 1.00 82.81 255 PHE A N 1
ATOM 1968 C CA . PHE A 1 255 ? -12.507 -1.039 -12.547 1.00 82.81 255 PHE A CA 1
ATOM 1969 C C . PHE A 1 255 ? -13.872 -1.721 -12.517 1.00 82.81 255 PHE A C 1
ATOM 1971 O O . PHE A 1 255 ? -13.975 -2.894 -12.863 1.00 82.81 255 PHE A O 1
ATOM 1978 N N . ARG A 1 256 ? -14.942 -1.015 -12.147 1.00 80.44 256 ARG A N 1
ATOM 1979 C CA . ARG A 1 256 ? -16.297 -1.598 -12.079 1.00 80.44 256 ARG A CA 1
ATOM 1980 C C . ARG A 1 256 ? -16.857 -2.045 -13.425 1.00 80.44 256 ARG A C 1
ATOM 1982 O O . ARG A 1 256 ? -17.780 -2.851 -13.459 1.00 80.44 256 ARG A O 1
ATOM 1989 N N . ARG A 1 257 ? -16.329 -1.517 -14.529 1.00 85.69 257 ARG A N 1
ATOM 1990 C CA . ARG A 1 257 ? -16.717 -1.927 -15.887 1.00 85.69 257 ARG A CA 1
ATOM 1991 C C . ARG A 1 257 ? -16.057 -3.234 -16.321 1.00 85.69 257 ARG A C 1
ATOM 1993 O O . ARG A 1 257 ? -16.432 -3.783 -17.356 1.00 85.69 257 ARG A O 1
ATOM 2000 N N . LEU A 1 258 ? -15.072 -3.724 -15.571 1.00 86.94 258 LEU A N 1
ATOM 2001 C CA . LEU A 1 258 ? -14.414 -4.981 -15.884 1.00 86.94 258 LEU A CA 1
ATOM 2002 C C . LEU A 1 258 ? -15.321 -6.150 -15.490 1.00 86.94 258 LEU A C 1
ATOM 2004 O O . LEU A 1 258 ? -15.805 -6.195 -14.362 1.00 86.94 258 LEU A O 1
ATOM 2008 N N . PRO A 1 259 ? -15.568 -7.107 -16.395 1.00 87.06 259 PRO A N 1
ATOM 2009 C CA . PRO A 1 259 ? -16.289 -8.316 -16.031 1.00 87.06 259 PRO A CA 1
ATOM 2010 C C . PRO A 1 259 ? -15.398 -9.214 -15.171 1.00 87.06 259 PRO A C 1
ATOM 2012 O O . PRO A 1 259 ? -14.176 -9.198 -15.322 1.00 87.06 259 PRO A O 1
ATOM 2015 N N . ALA A 1 260 ? -16.023 -10.059 -14.353 1.00 86.88 260 ALA A N 1
ATOM 2016 C CA . ALA A 1 260 ? -15.337 -11.112 -13.615 1.00 86.88 260 ALA A CA 1
ATOM 2017 C C . ALA A 1 260 ? -14.463 -11.988 -14.531 1.00 86.88 260 ALA A C 1
ATOM 2019 O O . ALA A 1 260 ? -14.811 -12.257 -15.688 1.00 86.88 260 ALA A O 1
ATOM 2020 N N . GLY A 1 261 ? -13.343 -12.471 -13.992 1.00 86.62 261 GLY A N 1
ATOM 2021 C CA . GLY A 1 261 ? -12.400 -13.328 -14.705 1.00 86.62 261 GLY A CA 1
ATOM 2022 C C . GLY A 1 261 ? -11.837 -14.449 -13.825 1.00 86.62 261 GLY A C 1
ATOM 2023 O O . GLY A 1 261 ? -11.795 -14.303 -12.602 1.00 86.62 261 GLY A O 1
ATOM 2024 N N . PRO A 1 262 ? -11.398 -15.569 -14.429 1.00 91.06 262 PRO A N 1
ATOM 2025 C CA . PRO A 1 262 ? -10.778 -16.676 -13.703 1.00 91.06 262 PRO A CA 1
ATOM 2026 C C . PRO A 1 262 ? -9.442 -16.247 -13.081 1.00 91.06 262 PRO A C 1
ATOM 2028 O O . PRO A 1 262 ? -8.663 -15.521 -13.698 1.00 91.06 262 PRO A O 1
ATOM 2031 N N . THR A 1 263 ? -9.157 -16.712 -11.863 1.00 90.19 263 THR A N 1
ATOM 2032 C CA . THR A 1 263 ? -7.952 -16.336 -11.093 1.00 90.19 263 THR A CA 1
ATOM 2033 C C . THR A 1 263 ? -6.992 -17.505 -10.875 1.00 90.19 263 THR A C 1
ATOM 2035 O O . THR A 1 263 ? -5.894 -17.313 -10.347 1.00 90.19 263 THR A O 1
ATOM 2038 N N . GLU A 1 264 ? -7.362 -18.721 -11.278 1.00 93.19 264 GLU A N 1
ATOM 2039 C CA . GLU A 1 264 ? -6.689 -19.965 -10.894 1.00 93.19 264 GLU A CA 1
ATOM 2040 C C . GLU A 1 264 ? -5.257 -20.020 -11.427 1.00 93.19 264 GLU A C 1
ATOM 2042 O O . GLU A 1 264 ? -4.324 -20.324 -10.684 1.00 93.19 264 GLU A O 1
ATOM 2047 N N . ARG A 1 265 ? -5.062 -19.672 -12.706 1.00 94.69 265 ARG A N 1
ATOM 2048 C CA . ARG A 1 265 ? -3.740 -19.707 -13.352 1.00 94.69 265 ARG A CA 1
ATOM 2049 C C . ARG A 1 265 ? -2.779 -18.695 -12.743 1.00 94.69 265 ARG A C 1
ATOM 2051 O O . ARG A 1 265 ? -1.634 -19.035 -12.445 1.00 94.69 265 ARG A O 1
ATOM 2058 N N . LEU A 1 266 ? -3.254 -17.471 -12.521 1.00 94.31 266 LEU A N 1
ATOM 2059 C CA . LEU A 1 266 ? -2.475 -16.439 -11.850 1.00 94.31 266 LEU A CA 1
ATOM 2060 C C . LEU A 1 266 ? -2.148 -16.846 -10.406 1.00 94.31 266 LEU A C 1
ATOM 2062 O O . LEU A 1 266 ? -1.001 -16.716 -9.987 1.00 94.31 266 LEU A O 1
ATOM 2066 N N . SER A 1 267 ? -3.119 -17.380 -9.663 1.00 92.38 267 SER A N 1
ATOM 2067 C CA . SER A 1 267 ? -2.943 -17.820 -8.271 1.00 92.38 267 SER A CA 1
ATOM 2068 C C . SER A 1 267 ? -1.920 -18.945 -8.142 1.00 92.38 267 SER A C 1
ATOM 2070 O O . SER A 1 267 ? -1.038 -18.888 -7.283 1.00 92.38 267 SER A O 1
ATOM 2072 N N . GLU A 1 268 ? -1.976 -19.931 -9.036 1.00 95.06 268 GLU A N 1
ATOM 2073 C CA . GLU A 1 268 ? -0.991 -21.008 -9.073 1.00 95.06 268 GLU A CA 1
ATOM 2074 C C . GLU A 1 268 ? 0.409 -20.471 -9.391 1.00 95.06 268 GLU A C 1
ATOM 2076 O O . GLU A 1 268 ? 1.384 -20.794 -8.706 1.00 95.06 268 GLU A O 1
ATOM 2081 N N . ARG A 1 269 ? 0.519 -19.573 -10.378 1.00 96.38 269 ARG A N 1
ATOM 2082 C CA . ARG A 1 269 ? 1.809 -18.978 -10.735 1.00 96.38 269 ARG A CA 1
ATOM 2083 C C . ARG A 1 269 ? 2.381 -18.113 -9.611 1.00 96.38 269 ARG A C 1
ATOM 2085 O O . ARG A 1 269 ? 3.573 -18.222 -9.322 1.00 96.38 269 ARG A O 1
ATOM 2092 N N . ARG A 1 270 ? 1.547 -17.311 -8.941 1.00 94.31 270 ARG A N 1
ATOM 2093 C CA . ARG A 1 270 ? 1.906 -16.536 -7.739 1.00 94.31 270 ARG A CA 1
ATOM 2094 C C . ARG A 1 270 ? 2.491 -17.440 -6.664 1.00 94.31 270 ARG A C 1
ATOM 2096 O O . ARG A 1 270 ? 3.556 -17.144 -6.130 1.00 94.31 270 ARG A O 1
ATOM 2103 N N . ARG A 1 271 ? 1.821 -18.557 -6.360 1.00 94.12 271 ARG A N 1
ATOM 2104 C CA . ARG A 1 271 ? 2.255 -19.515 -5.333 1.00 94.12 271 ARG A CA 1
ATOM 2105 C C . ARG A 1 271 ? 3.657 -20.053 -5.619 1.00 94.12 271 ARG A C 1
ATOM 2107 O O . ARG A 1 271 ? 4.479 -20.096 -4.704 1.00 94.12 271 ARG A O 1
ATOM 2114 N N . ILE A 1 272 ? 3.930 -20.418 -6.873 1.00 95.25 272 ILE A N 1
ATOM 2115 C CA . ILE A 1 272 ? 5.248 -20.897 -7.317 1.00 95.25 272 ILE A CA 1
ATOM 2116 C C . ILE A 1 272 ? 6.296 -19.789 -7.177 1.00 95.25 272 ILE A C 1
ATOM 2118 O O . ILE A 1 272 ? 7.301 -19.985 -6.501 1.00 95.25 272 ILE A O 1
ATOM 2122 N N . VAL A 1 273 ? 6.043 -18.608 -7.752 1.00 95.31 273 VAL A N 1
ATOM 2123 C CA . VAL A 1 273 ? 6.998 -17.489 -7.708 1.00 95.31 273 VAL A CA 1
ATOM 2124 C C . VAL A 1 273 ? 7.300 -17.092 -6.266 1.00 95.31 273 VAL A C 1
ATOM 2126 O O . VAL A 1 273 ? 8.461 -16.981 -5.896 1.00 95.31 273 VAL A O 1
ATOM 2129 N N . ARG A 1 274 ? 6.289 -16.935 -5.408 1.00 91.50 274 ARG A N 1
ATOM 2130 C CA . ARG A 1 274 ? 6.496 -16.507 -4.015 1.00 91.50 274 ARG A CA 1
ATOM 2131 C C . ARG A 1 274 ? 7.207 -17.550 -3.168 1.00 91.50 274 ARG A C 1
ATOM 2133 O O . ARG A 1 274 ? 7.914 -17.173 -2.235 1.00 91.50 274 ARG A O 1
ATOM 2140 N N . ALA A 1 275 ? 7.060 -18.837 -3.482 1.00 92.44 275 ALA A N 1
ATOM 2141 C CA . ALA A 1 275 ? 7.818 -19.877 -2.801 1.00 92.44 275 ALA A CA 1
ATOM 2142 C C . ALA A 1 275 ? 9.332 -19.681 -2.982 1.00 92.44 275 ALA A C 1
ATOM 2144 O O . ALA A 1 275 ? 10.060 -19.811 -1.998 1.00 92.44 275 ALA A O 1
ATOM 2145 N N . ASP A 1 276 ? 9.767 -19.274 -4.177 1.00 91.81 276 ASP A N 1
ATOM 2146 C CA . ASP A 1 276 ? 11.173 -18.998 -4.497 1.00 91.81 276 ASP A CA 1
ATOM 2147 C C . ASP A 1 276 ? 11.723 -17.742 -3.797 1.00 91.81 276 ASP A C 1
ATOM 2149 O O . ASP A 1 276 ? 12.934 -17.610 -3.627 1.00 91.81 276 ASP A O 1
ATOM 2153 N N . LEU A 1 277 ? 10.856 -16.811 -3.383 1.00 93.50 277 LEU A N 1
ATOM 2154 C CA . LEU A 1 277 ? 11.267 -15.502 -2.861 1.00 93.50 277 LEU A CA 1
ATOM 2155 C C . LEU A 1 277 ? 11.392 -15.430 -1.335 1.00 93.50 277 LEU A C 1
ATOM 2157 O O . LEU A 1 277 ? 11.969 -14.466 -0.833 1.00 93.50 277 LEU A O 1
ATOM 2161 N N . ARG A 1 278 ? 10.872 -16.414 -0.583 1.00 85.81 278 ARG A N 1
ATOM 2162 C CA . ARG A 1 278 ? 10.697 -16.322 0.888 1.00 85.81 278 ARG A CA 1
ATOM 2163 C C . ARG A 1 278 ? 11.965 -15.973 1.670 1.00 85.81 278 ARG A C 1
ATOM 2165 O O . ARG A 1 278 ? 11.865 -15.417 2.757 1.00 85.81 278 ARG A O 1
ATOM 2172 N N . HIS A 1 279 ? 13.134 -16.318 1.141 1.00 88.06 279 HIS A N 1
ATOM 2173 C CA . HIS A 1 279 ? 14.423 -16.138 1.813 1.00 88.06 279 HIS A CA 1
ATOM 2174 C C . HIS A 1 279 ? 15.254 -14.982 1.248 1.00 88.06 279 HIS A C 1
ATOM 2176 O O . HIS A 1 279 ? 16.389 -14.781 1.673 1.00 88.06 279 HIS A O 1
ATOM 2182 N N . MET A 1 280 ? 14.719 -14.222 0.290 1.00 92.50 280 MET A N 1
ATOM 2183 C CA . MET A 1 280 ? 15.432 -13.102 -0.315 1.00 92.50 280 MET A CA 1
ATOM 2184 C C . MET A 1 280 ? 15.104 -11.811 0.442 1.00 92.50 280 MET A C 1
ATOM 2186 O O . MET A 1 280 ? 13.948 -11.397 0.433 1.00 92.50 280 MET A O 1
ATOM 2190 N N . PRO A 1 281 ? 16.075 -11.134 1.076 1.00 85.56 281 PRO A N 1
ATOM 2191 C CA . PRO A 1 281 ? 15.796 -9.918 1.842 1.00 85.56 281 PRO A CA 1
ATOM 2192 C C . PRO A 1 281 ? 15.642 -8.670 0.958 1.00 85.56 281 PRO A C 1
ATOM 2194 O O . PRO A 1 281 ? 14.999 -7.704 1.358 1.00 85.56 281 PRO A O 1
ATOM 2197 N N . ASN A 1 282 ? 16.235 -8.664 -0.240 1.00 93.88 282 ASN A N 1
ATOM 2198 C CA . ASN A 1 282 ? 16.293 -7.490 -1.107 1.00 93.88 282 ASN A CA 1
ATOM 2199 C C . ASN A 1 282 ? 15.153 -7.490 -2.140 1.00 93.88 282 ASN A C 1
ATOM 2201 O O . ASN A 1 282 ? 15.048 -8.398 -2.963 1.00 93.88 282 ASN A O 1
ATOM 2205 N N . SER A 1 283 ? 14.330 -6.439 -2.147 1.00 93.31 283 SER A N 1
ATOM 2206 C CA .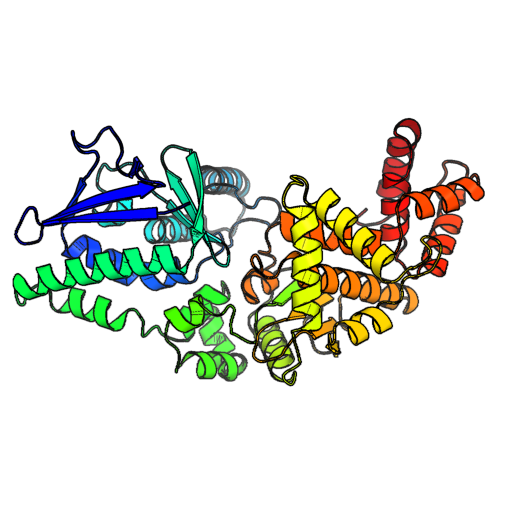 SER A 1 283 ? 13.197 -6.285 -3.074 1.00 93.31 283 SER A CA 1
ATOM 2207 C C . SER A 1 283 ? 13.595 -6.244 -4.553 1.00 93.31 283 SER A C 1
ATOM 2209 O O . SER A 1 283 ? 12.857 -6.742 -5.400 1.00 93.31 283 SER A O 1
ATOM 2211 N N . THR A 1 284 ? 14.761 -5.677 -4.877 1.00 95.50 284 THR A N 1
ATOM 2212 C CA . THR A 1 284 ? 15.276 -5.651 -6.257 1.00 95.50 284 THR A CA 1
ATOM 2213 C C . THR A 1 284 ? 15.609 -7.064 -6.721 1.00 95.50 284 THR A C 1
ATOM 2215 O O . THR A 1 284 ? 15.176 -7.470 -7.800 1.00 95.50 284 THR A O 1
ATOM 2218 N N . ASP A 1 285 ? 16.313 -7.832 -5.886 1.00 96.00 285 ASP A N 1
ATOM 2219 C CA . ASP A 1 285 ? 16.673 -9.220 -6.194 1.00 96.00 285 ASP A CA 1
ATOM 2220 C C . ASP A 1 285 ? 15.429 -10.106 -6.292 1.00 96.00 285 ASP A C 1
ATOM 2222 O O . ASP A 1 285 ? 15.351 -10.951 -7.182 1.00 96.00 285 ASP A O 1
ATOM 2226 N N . GLN A 1 286 ? 14.420 -9.866 -5.444 1.00 96.56 286 GLN A N 1
ATOM 2227 C CA . GLN A 1 286 ? 13.128 -10.545 -5.542 1.00 96.56 286 GLN A CA 1
ATOM 2228 C C . GLN A 1 286 ? 12.461 -10.311 -6.906 1.00 96.56 286 GLN A C 1
ATOM 2230 O O . GLN A 1 286 ? 12.019 -11.265 -7.547 1.00 96.56 286 GLN A O 1
ATOM 2235 N N . GLY A 1 287 ? 12.409 -9.056 -7.368 1.00 97.12 287 GLY A N 1
ATOM 2236 C CA . GLY A 1 287 ? 11.830 -8.714 -8.669 1.00 97.12 287 GLY A CA 1
ATOM 2237 C C . GLY A 1 287 ? 12.582 -9.360 -9.835 1.00 97.12 287 GLY A C 1
ATOM 2238 O O . GLY A 1 287 ? 11.959 -9.955 -10.715 1.00 97.12 287 GLY A O 1
ATOM 2239 N N . ILE A 1 288 ? 13.920 -9.319 -9.808 1.00 97.44 288 ILE A N 1
ATOM 2240 C CA . ILE A 1 288 ? 14.773 -9.971 -10.816 1.00 97.44 288 ILE A CA 1
ATOM 2241 C C . ILE A 1 288 ? 14.538 -11.484 -10.825 1.00 97.44 288 ILE A C 1
ATOM 2243 O O . ILE A 1 288 ? 14.244 -12.051 -11.875 1.00 97.44 288 ILE A O 1
ATOM 2247 N N . ARG A 1 289 ? 14.603 -12.139 -9.659 1.00 97.38 289 ARG A N 1
ATOM 2248 C CA . ARG A 1 289 ? 14.414 -13.591 -9.535 1.00 97.38 289 ARG A CA 1
ATOM 2249 C C . ARG A 1 289 ? 13.050 -14.031 -10.055 1.00 97.38 289 ARG A C 1
ATOM 2251 O O . ARG A 1 289 ? 12.949 -15.057 -10.727 1.00 97.38 289 ARG A O 1
ATOM 2258 N N . ALA A 1 290 ? 12.009 -13.260 -9.765 1.00 97.62 290 ALA A N 1
ATOM 2259 C CA . ALA A 1 290 ? 10.675 -13.531 -10.269 1.00 97.62 290 ALA A CA 1
ATOM 2260 C C . ALA A 1 290 ? 10.585 -13.412 -11.792 1.00 97.62 290 ALA A C 1
ATOM 2262 O O . ALA A 1 290 ? 10.014 -14.293 -12.435 1.00 97.62 290 ALA A O 1
ATOM 2263 N N . ALA A 1 291 ? 11.183 -12.372 -12.375 1.00 98.00 291 ALA A N 1
ATOM 2264 C CA . ALA A 1 291 ? 11.240 -12.209 -13.822 1.00 98.00 291 ALA A CA 1
ATOM 2265 C C . ALA A 1 291 ? 12.007 -13.364 -14.490 1.00 98.00 291 ALA A C 1
ATOM 2267 O O . ALA A 1 291 ? 11.512 -13.927 -15.466 1.00 98.00 291 ALA A O 1
ATOM 2268 N N . THR A 1 292 ? 13.146 -13.789 -13.928 1.00 96.94 292 THR A N 1
ATOM 2269 C CA . THR A 1 292 ? 13.878 -14.989 -14.374 1.00 96.94 292 THR A CA 1
ATOM 2270 C C . THR A 1 292 ? 12.979 -16.224 -14.350 1.00 96.94 292 THR A C 1
ATOM 2272 O O . THR A 1 292 ? 12.831 -16.895 -15.364 1.00 96.94 292 THR A O 1
ATOM 2275 N N . SER A 1 293 ? 12.289 -16.468 -13.232 1.00 97.06 293 SER A N 1
ATOM 2276 C CA . SER A 1 293 ? 11.390 -17.617 -13.070 1.00 97.06 293 SER A CA 1
ATOM 2277 C C . SER A 1 293 ? 10.255 -17.645 -14.108 1.00 97.06 293 SER A C 1
ATOM 2279 O O . SER A 1 293 ? 9.829 -18.720 -14.534 1.00 97.06 293 SER A O 1
ATOM 2281 N N . ILE A 1 294 ? 9.760 -16.476 -14.535 1.00 98.00 294 ILE A N 1
ATOM 2282 C CA . ILE A 1 294 ? 8.762 -16.360 -15.610 1.00 98.00 294 ILE A CA 1
ATOM 2283 C C . ILE A 1 294 ? 9.381 -16.631 -16.987 1.00 98.00 294 ILE A C 1
ATOM 2285 O O . ILE A 1 294 ? 8.794 -17.387 -17.763 1.00 98.00 294 ILE A O 1
ATOM 2289 N N . ARG A 1 295 ? 10.556 -16.064 -17.297 1.00 97.38 295 ARG A N 1
ATOM 2290 C CA . ARG A 1 295 ? 11.243 -16.326 -18.577 1.00 97.38 295 ARG A CA 1
ATOM 2291 C C . ARG A 1 295 ? 11.595 -17.804 -18.737 1.00 97.38 295 ARG A C 1
ATOM 2293 O O . ARG A 1 295 ? 11.347 -18.358 -19.806 1.00 97.38 295 ARG A O 1
ATOM 2300 N N . ASP A 1 296 ? 12.085 -18.437 -17.674 1.00 96.38 296 ASP A N 1
ATOM 2301 C CA . ASP A 1 296 ? 12.419 -19.864 -17.645 1.00 96.38 296 ASP A CA 1
ATOM 2302 C C . ASP A 1 296 ? 11.176 -20.731 -17.874 1.00 96.38 296 ASP A C 1
ATOM 2304 O O . ASP A 1 296 ? 11.207 -21.681 -18.653 1.00 96.38 296 ASP A O 1
ATOM 2308 N N . TRP A 1 297 ? 10.054 -20.375 -17.240 1.00 96.88 297 TRP A N 1
ATOM 2309 C CA . TRP A 1 297 ? 8.789 -21.095 -17.392 1.00 96.88 297 TRP A CA 1
ATOM 2310 C C . TRP A 1 297 ? 8.250 -21.062 -18.827 1.00 96.88 297 TRP A C 1
ATOM 2312 O O . TRP A 1 297 ? 7.731 -22.070 -19.303 1.00 96.88 297 TRP A O 1
ATOM 2322 N N . LEU A 1 298 ? 8.403 -19.933 -19.521 1.00 96.44 298 LEU A N 1
ATOM 2323 C CA . LEU A 1 298 ? 8.011 -19.799 -20.927 1.00 96.44 298 LEU A CA 1
ATOM 2324 C C . LEU A 1 298 ? 9.086 -20.281 -21.912 1.00 96.44 298 LEU A C 1
ATOM 2326 O O . LEU A 1 298 ? 8.865 -20.212 -23.119 1.00 96.44 298 LEU A O 1
ATOM 2330 N N . VAL A 1 299 ? 10.246 -20.737 -21.424 1.00 95.50 299 VAL A N 1
ATOM 2331 C CA . VAL A 1 299 ? 11.403 -21.128 -22.250 1.00 95.50 299 VAL A CA 1
ATOM 2332 C C . VAL A 1 299 ? 11.797 -20.002 -23.225 1.00 95.50 299 VAL A C 1
ATOM 2334 O O . VAL A 1 299 ? 12.121 -20.216 -24.393 1.00 95.50 299 VAL A O 1
ATOM 2337 N N . CYS A 1 300 ? 11.734 -18.757 -22.747 1.00 93.00 300 CYS A N 1
ATOM 2338 C CA . CYS A 1 300 ? 12.021 -17.578 -23.552 1.00 93.00 300 CYS A CA 1
ATOM 2339 C C . CYS A 1 300 ? 13.535 -17.337 -23.617 1.00 93.00 300 CYS A C 1
ATOM 2341 O O . CYS A 1 300 ? 14.178 -17.148 -22.582 1.00 93.00 300 CYS A O 1
ATOM 2343 N N . SER A 1 301 ? 14.100 -17.284 -24.829 1.00 94.69 301 SER A N 1
ATOM 2344 C CA . SER A 1 301 ? 15.506 -16.902 -25.018 1.00 94.69 301 SER A CA 1
ATOM 2345 C C . SER A 1 301 ? 15.776 -15.536 -24.376 1.00 94.69 301 SER A C 1
ATOM 2347 O O . SER A 1 301 ? 14.983 -14.617 -24.591 1.00 94.69 301 SER A O 1
ATOM 2349 N N . PRO A 1 302 ? 16.866 -15.354 -23.611 1.00 92.81 302 PRO A N 1
ATOM 2350 C CA . PRO A 1 302 ? 17.176 -14.078 -22.967 1.00 92.81 302 PRO A CA 1
ATOM 2351 C C . PRO A 1 302 ? 17.391 -12.940 -23.984 1.00 92.81 302 PRO A C 1
ATOM 2353 O O . PRO A 1 302 ? 17.065 -11.794 -23.683 1.00 92.81 302 PRO A O 1
ATOM 2356 N N . ASP A 1 303 ? 17.831 -13.256 -25.207 1.00 95.31 303 ASP A N 1
ATOM 2357 C CA . ASP A 1 303 ? 18.092 -12.284 -26.280 1.00 95.31 303 ASP A CA 1
ATOM 2358 C C . ASP A 1 303 ? 16.847 -11.851 -27.069 1.00 95.31 303 ASP A C 1
ATOM 2360 O O . ASP A 1 303 ? 16.939 -10.978 -27.940 1.00 95.31 303 ASP A O 1
ATOM 2364 N N . ALA A 1 304 ? 15.694 -12.468 -26.796 1.00 95.62 304 ALA A N 1
ATOM 2365 C CA . ALA A 1 304 ? 14.430 -12.155 -27.447 1.00 95.62 304 ALA A CA 1
ATOM 2366 C C . ALA A 1 304 ? 13.629 -11.110 -26.656 1.00 95.62 304 ALA A C 1
ATOM 2368 O O . ALA A 1 304 ? 13.589 -11.129 -25.417 1.00 95.62 304 ALA A O 1
ATOM 2369 N N . ALA A 1 305 ? 12.938 -10.231 -27.389 1.00 96.25 305 ALA A N 1
ATOM 2370 C CA . ALA A 1 305 ? 11.913 -9.367 -26.819 1.00 96.25 305 ALA A CA 1
ATOM 2371 C C . ALA A 1 305 ? 10.811 -10.223 -26.176 1.00 96.25 305 ALA A C 1
ATOM 2373 O O . ALA A 1 305 ? 10.378 -11.228 -26.737 1.00 96.25 305 ALA A O 1
ATOM 2374 N N . PHE A 1 306 ? 10.374 -9.832 -24.982 1.00 98.12 306 PHE A N 1
ATOM 2375 C CA . PHE A 1 306 ? 9.447 -10.639 -24.194 1.00 98.12 306 PHE A CA 1
ATOM 2376 C C . PHE A 1 306 ? 7.986 -10.415 -24.607 1.00 98.12 306 PHE A C 1
ATOM 2378 O O . PHE A 1 306 ? 7.527 -9.278 -24.642 1.00 98.12 306 PHE A O 1
ATOM 2385 N N . ASP A 1 307 ? 7.216 -11.460 -24.883 1.00 97.88 307 ASP A N 1
ATOM 2386 C CA . ASP A 1 307 ? 5.809 -11.303 -25.266 1.00 97.88 307 ASP A CA 1
ATOM 2387 C C . ASP A 1 307 ? 4.889 -11.177 -24.032 1.00 97.88 307 ASP A C 1
ATOM 2389 O O . ASP A 1 307 ? 4.564 -12.162 -23.367 1.00 97.88 307 ASP A O 1
ATOM 2393 N N . LEU A 1 308 ? 4.488 -9.942 -23.703 1.00 98.19 308 LEU A N 1
ATOM 2394 C CA . LEU A 1 308 ? 3.581 -9.657 -22.583 1.00 98.19 308 LEU A CA 1
ATOM 2395 C C . LEU A 1 308 ? 2.130 -10.062 -22.866 1.00 98.19 308 LEU A C 1
ATOM 2397 O O . LEU A 1 308 ? 1.401 -10.366 -21.918 1.00 98.19 308 LEU A O 1
ATOM 2401 N N . GLU A 1 309 ? 1.715 -10.052 -24.133 1.00 98.00 309 GLU A N 1
ATOM 2402 C CA . GLU A 1 309 ? 0.348 -10.376 -24.541 1.00 98.00 309 GLU A CA 1
ATOM 2403 C C . GLU A 1 309 ? 0.101 -11.862 -24.322 1.00 98.00 309 GLU A C 1
ATOM 2405 O O . GLU A 1 309 ? -0.745 -12.220 -23.500 1.00 98.00 309 GLU A O 1
ATOM 2410 N N . SER A 1 310 ? 0.962 -12.709 -24.897 1.00 97.38 310 SER A N 1
ATOM 2411 C CA . SER A 1 310 ? 0.921 -14.159 -24.682 1.00 97.38 310 SER A CA 1
ATOM 2412 C C . SER A 1 310 ? 0.977 -14.534 -23.198 1.00 97.38 310 SER A C 1
ATOM 2414 O O . SER A 1 310 ? 0.264 -15.436 -22.755 1.00 97.38 310 SER A O 1
ATOM 2416 N N . LEU A 1 311 ? 1.799 -13.847 -22.390 1.00 97.81 311 LEU A N 1
ATOM 2417 C CA . LEU A 1 311 ? 1.854 -14.105 -20.947 1.00 97.81 311 LEU A CA 1
ATOM 2418 C C . LEU A 1 311 ? 0.552 -13.705 -20.237 1.00 97.81 311 LEU A C 1
ATOM 2420 O O . LEU A 1 311 ? 0.074 -14.440 -19.370 1.00 97.81 311 LEU A O 1
ATOM 2424 N N . SER A 1 312 ? -0.024 -12.558 -20.589 1.00 97.81 312 SER A N 1
ATOM 2425 C CA . SER A 1 312 ? -1.269 -12.083 -19.980 1.00 97.81 312 SER A CA 1
ATOM 2426 C C . SER A 1 312 ? -2.433 -13.006 -20.334 1.00 97.81 312 SER A C 1
ATOM 2428 O O . SER A 1 312 ? -3.153 -13.433 -19.434 1.00 97.81 312 SER A O 1
ATOM 2430 N N . GLU A 1 313 ? -2.552 -13.422 -21.596 1.00 97.38 313 GLU A N 1
ATOM 2431 C CA . GLU A 1 313 ? -3.534 -14.419 -22.036 1.00 97.38 313 GLU A CA 1
ATOM 2432 C C . GLU A 1 313 ? -3.356 -15.757 -21.313 1.00 97.38 313 GLU A C 1
ATOM 2434 O O . GLU A 1 313 ? -4.320 -16.338 -20.805 1.00 97.38 313 GLU A O 1
ATOM 2439 N N . LEU A 1 314 ? -2.112 -16.237 -21.205 1.00 97.38 314 LEU A N 1
ATOM 2440 C CA . LEU A 1 314 ? -1.804 -17.491 -20.527 1.00 97.38 314 LEU A CA 1
ATOM 2441 C C . LEU A 1 314 ? -2.236 -17.463 -19.057 1.00 97.38 314 LEU A C 1
ATOM 2443 O O . LEU A 1 314 ? -2.760 -18.464 -18.564 1.00 97.38 314 LEU A O 1
ATOM 2447 N N . LEU A 1 315 ? -2.052 -16.331 -18.376 1.00 96.62 315 LEU A N 1
ATOM 2448 C CA . LEU A 1 315 ? -2.449 -16.118 -16.982 1.00 96.62 315 LEU A CA 1
ATOM 2449 C C . LEU A 1 315 ? -3.916 -15.689 -16.813 1.00 96.62 315 LEU A C 1
ATOM 2451 O O . LEU A 1 315 ? -4.346 -15.478 -15.678 1.00 96.62 315 LEU A O 1
ATOM 2455 N N . SER A 1 316 ? -4.677 -15.593 -17.907 1.00 96.06 316 SER A N 1
ATOM 2456 C CA . SER A 1 316 ? -6.055 -15.088 -17.944 1.00 96.06 316 SER A CA 1
ATOM 2457 C C . SER A 1 316 ? -6.210 -13.645 -17.440 1.00 96.06 316 SER A C 1
ATOM 2459 O O . SER A 1 316 ? -7.258 -13.282 -16.911 1.00 96.06 316 SER A O 1
ATOM 2461 N N . ILE A 1 317 ? -5.173 -12.821 -17.599 1.00 95.81 317 ILE A N 1
ATOM 2462 C CA . ILE A 1 317 ? -5.155 -11.409 -17.212 1.00 95.81 317 ILE A CA 1
ATOM 2463 C C . ILE A 1 317 ? -5.734 -10.577 -18.351 1.00 95.81 317 ILE A C 1
ATOM 2465 O O . ILE A 1 317 ? -5.210 -10.565 -19.465 1.00 95.81 317 ILE A O 1
ATOM 2469 N N . ARG A 1 318 ? -6.800 -9.835 -18.062 1.00 95.88 318 ARG A N 1
ATOM 2470 C CA . ARG A 1 318 ? -7.421 -8.925 -19.026 1.00 95.88 318 ARG A CA 1
ATOM 2471 C C . ARG A 1 318 ? -6.638 -7.621 -19.114 1.00 95.88 318 ARG A C 1
ATOM 2473 O O . ARG A 1 318 ? -6.513 -6.927 -18.116 1.00 95.88 318 ARG A O 1
ATOM 2480 N N . VAL A 1 319 ? -6.200 -7.229 -20.303 1.00 96.81 319 VAL A N 1
ATOM 2481 C CA . VAL A 1 319 ? -5.511 -5.947 -20.511 1.00 96.81 319 VAL A CA 1
ATOM 2482 C C . VAL A 1 319 ? -6.427 -4.997 -21.276 1.00 96.81 319 VAL A C 1
ATOM 2484 O O . VAL A 1 319 ? -6.947 -5.353 -22.331 1.00 96.81 319 VAL A O 1
ATOM 2487 N N . VAL A 1 320 ? -6.671 -3.807 -20.727 1.00 96.06 320 VAL A N 1
ATOM 2488 C CA . VAL A 1 320 ? -7.557 -2.790 -21.313 1.00 96.06 320 VAL A CA 1
ATOM 2489 C C . VAL A 1 320 ? -6.803 -1.474 -21.429 1.00 96.06 320 VAL A C 1
ATOM 2491 O O . VAL A 1 320 ? -6.260 -0.971 -20.451 1.00 96.06 320 VAL A O 1
ATOM 2494 N N . TYR A 1 321 ? -6.808 -0.889 -22.621 1.00 95.50 321 TYR A N 1
ATOM 2495 C CA . TYR A 1 321 ? -6.307 0.463 -22.838 1.00 95.50 321 TYR A CA 1
ATOM 2496 C C . TYR A 1 321 ? -7.416 1.475 -22.556 1.00 95.50 321 TYR A C 1
ATOM 2498 O O . TYR A 1 321 ? -8.550 1.295 -22.999 1.00 95.50 321 TYR A O 1
ATOM 2506 N N . VAL A 1 322 ? -7.082 2.534 -21.827 1.00 93.75 322 VAL A N 1
ATOM 2507 C CA . VAL A 1 322 ? -8.002 3.613 -21.447 1.00 93.75 322 VAL A CA 1
ATOM 2508 C C . VAL A 1 322 ? -7.376 4.962 -21.788 1.00 93.75 322 VAL A C 1
ATOM 2510 O O . VAL A 1 322 ? -6.158 5.105 -21.734 1.00 93.75 322 VAL A O 1
ATOM 2513 N N . GLU A 1 323 ? -8.191 5.943 -22.167 1.00 90.88 323 GLU A N 1
ATOM 2514 C CA . GLU A 1 323 ? -7.723 7.288 -22.555 1.00 90.88 323 GLU A CA 1
ATOM 2515 C C . GLU A 1 323 ? -8.245 8.389 -21.624 1.00 90.88 323 GLU A C 1
ATOM 2517 O O . GLU A 1 323 ? -7.588 9.413 -21.464 1.00 90.88 323 GLU A O 1
ATOM 2522 N N . ASP A 1 324 ? -9.370 8.141 -20.949 1.00 87.25 324 ASP A N 1
ATOM 2523 C CA . ASP A 1 324 ? -10.085 9.132 -20.137 1.00 87.25 324 ASP A CA 1
ATOM 2524 C C . ASP A 1 324 ? -9.699 9.110 -18.645 1.00 87.25 324 ASP A C 1
ATOM 2526 O O . ASP A 1 324 ? -10.408 9.669 -17.813 1.00 87.25 324 ASP A O 1
ATOM 2530 N N . LEU A 1 325 ? -8.602 8.441 -18.275 1.00 88.62 325 LEU A N 1
ATOM 2531 C CA . LEU A 1 325 ? -8.095 8.477 -16.900 1.00 88.62 325 LEU A CA 1
ATOM 2532 C C . LEU A 1 325 ? -7.235 9.720 -16.658 1.00 88.62 325 LEU A C 1
ATOM 2534 O O . LEU A 1 325 ? -6.574 10.222 -17.571 1.00 88.62 325 LEU A O 1
ATOM 2538 N N . ASP A 1 326 ? -7.166 10.168 -15.399 1.00 89.69 326 ASP A N 1
ATOM 2539 C CA . ASP A 1 326 ? -6.258 11.240 -14.983 1.00 89.69 326 ASP A CA 1
ATOM 2540 C C . ASP A 1 326 ? -4.839 10.977 -15.513 1.00 89.69 326 ASP A C 1
ATOM 2542 O O . ASP A 1 326 ? -4.257 9.914 -15.294 1.00 89.69 326 ASP A O 1
ATOM 2546 N N . ARG A 1 327 ? -4.265 11.965 -16.210 1.00 89.75 327 ARG A N 1
ATOM 2547 C CA . ARG A 1 327 ? -2.946 11.878 -16.862 1.00 89.75 327 ARG A CA 1
ATOM 2548 C C . ARG A 1 327 ? -1.795 11.525 -15.915 1.00 89.75 327 ARG A C 1
ATOM 2550 O O . ARG A 1 327 ? -0.700 11.208 -16.381 1.00 89.75 327 ARG A O 1
ATOM 2557 N N . ARG A 1 328 ? -1.991 11.657 -14.600 1.00 88.12 328 ARG A N 1
ATOM 2558 C CA . ARG A 1 328 ? -1.019 11.232 -13.590 1.00 88.12 328 ARG A CA 1
ATOM 2559 C C . ARG A 1 328 ? -0.948 9.717 -13.475 1.00 88.12 328 ARG A C 1
ATOM 2561 O O . ARG A 1 328 ? 0.093 9.242 -13.048 1.00 88.12 328 ARG A O 1
ATOM 2568 N N . ILE A 1 329 ? -1.999 8.984 -13.839 1.00 88.94 329 ILE A N 1
ATOM 2569 C CA . ILE A 1 329 ? -2.057 7.519 -13.827 1.00 88.94 329 ILE A CA 1
ATOM 2570 C C . ILE A 1 329 ? -1.394 6.991 -15.100 1.00 88.94 329 ILE A C 1
ATOM 2572 O O . ILE A 1 329 ? -1.811 7.337 -16.201 1.00 88.94 329 ILE A O 1
ATOM 2576 N N . ASP A 1 330 ? -0.387 6.135 -14.962 1.00 90.88 330 ASP A N 1
ATOM 2577 C CA . ASP A 1 330 ? 0.222 5.404 -16.077 1.00 90.88 330 ASP A CA 1
ATOM 2578 C C . ASP A 1 330 ? -0.498 4.067 -16.322 1.00 90.88 330 ASP A C 1
ATOM 2580 O O . ASP A 1 330 ? -0.754 3.680 -17.464 1.00 90.88 330 ASP A O 1
ATOM 2584 N N . GLY A 1 331 ? -0.829 3.355 -15.245 1.00 91.50 331 GLY A N 1
ATOM 2585 C CA . GLY A 1 331 ? -1.480 2.053 -15.296 1.00 91.50 331 GLY A CA 1
ATOM 2586 C C . GLY A 1 331 ? -2.025 1.634 -13.939 1.00 91.50 331 GLY A C 1
ATOM 2587 O O . GLY A 1 331 ? -1.705 2.245 -12.917 1.00 91.50 331 GLY A O 1
ATOM 2588 N N . LEU A 1 332 ? -2.903 0.633 -13.968 1.00 90.25 332 LEU A N 1
ATOM 2589 C CA . LEU A 1 332 ? -3.552 0.068 -12.795 1.00 90.25 332 LEU A CA 1
ATOM 2590 C C . LEU A 1 332 ? -3.638 -1.460 -12.926 1.00 90.25 332 LEU A C 1
ATOM 2592 O O . LEU A 1 332 ? -3.956 -1.939 -14.014 1.00 90.25 332 LEU A O 1
ATOM 2596 N N . ALA A 1 333 ? -3.464 -2.229 -11.851 1.00 90.44 333 ALA A N 1
ATOM 2597 C CA . ALA A 1 333 ? -3.621 -3.693 -11.876 1.00 90.44 333 ALA A CA 1
ATOM 2598 C C . ALA A 1 333 ? -4.586 -4.189 -10.800 1.00 90.44 333 ALA A C 1
ATOM 2600 O O . ALA A 1 333 ? -4.300 -3.967 -9.638 1.00 90.44 333 ALA A O 1
ATOM 2601 N N . SER A 1 334 ? -5.656 -4.916 -11.138 1.00 86.88 334 SER A N 1
ATOM 2602 C CA . SER A 1 334 ? -6.580 -5.531 -10.165 1.00 86.88 334 SER A CA 1
ATOM 2603 C C . SER A 1 334 ? -6.590 -7.051 -10.253 1.00 86.88 334 SER A C 1
ATOM 2605 O O . SER A 1 334 ? -6.274 -7.619 -11.290 1.00 86.88 334 SER A O 1
ATOM 2607 N N . ALA A 1 335 ? -6.903 -7.718 -9.145 1.00 81.62 335 ALA A N 1
ATOM 2608 C CA . ALA A 1 335 ? -7.048 -9.171 -9.028 1.00 81.62 335 ALA A CA 1
ATOM 2609 C C . ALA A 1 335 ? -8.092 -9.568 -7.978 1.00 81.62 335 ALA A C 1
ATOM 2611 O O . ALA A 1 335 ? -8.028 -10.672 -7.434 1.00 81.62 335 ALA A O 1
ATOM 2612 N N . GLY A 1 336 ? -9.029 -8.665 -7.676 1.00 74.38 336 GLY A N 1
ATOM 2613 C CA . GLY A 1 336 ? -10.105 -8.937 -6.728 1.00 74.38 336 GLY A CA 1
ATOM 2614 C C . GLY A 1 336 ? -11.052 -10.033 -7.242 1.00 74.38 336 GLY A C 1
ATOM 2615 O O . GLY A 1 336 ? -11.214 -10.192 -8.456 1.00 74.38 336 GLY A O 1
ATOM 2616 N N . PRO A 1 337 ? -11.737 -10.771 -6.352 1.00 69.12 337 PRO A N 1
ATOM 2617 C CA . PRO A 1 337 ? -12.600 -11.894 -6.731 1.00 69.12 337 PRO A CA 1
ATOM 2618 C C . PRO A 1 337 ? -13.816 -11.476 -7.572 1.00 69.12 337 PRO A C 1
ATOM 2620 O O . PRO A 1 337 ? -14.408 -12.318 -8.240 1.00 69.12 337 PRO A O 1
ATOM 2623 N N . VAL A 1 338 ? -14.180 -10.188 -7.564 1.00 73.69 338 VAL A N 1
ATOM 2624 C CA . VAL A 1 338 ? -15.301 -9.651 -8.351 1.00 73.69 338 VAL A CA 1
ATOM 2625 C C . VAL A 1 338 ? -14.927 -9.435 -9.819 1.00 73.69 338 VAL A C 1
ATOM 2627 O O . VAL A 1 338 ? -15.693 -9.811 -10.698 1.00 73.69 338 VAL A O 1
ATOM 2630 N N . ASN A 1 339 ? -13.753 -8.861 -10.098 1.00 79.44 339 ASN A N 1
ATOM 2631 C CA . ASN A 1 339 ? -13.345 -8.481 -11.458 1.00 79.44 339 ASN A CA 1
ATOM 2632 C C . ASN A 1 339 ? -12.347 -9.465 -12.086 1.00 79.44 339 ASN A C 1
ATOM 2634 O O . ASN A 1 339 ? -12.071 -9.395 -13.281 1.00 79.44 339 ASN A O 1
ATOM 2638 N N . GLY A 1 340 ? -11.802 -10.394 -11.298 1.00 86.50 340 GLY A N 1
ATOM 2639 C CA . GLY A 1 340 ? -10.676 -11.213 -11.725 1.00 86.50 340 GLY A CA 1
ATOM 2640 C C . GLY A 1 340 ? -9.419 -10.374 -11.984 1.00 86.50 340 GLY A C 1
ATOM 2641 O O . GLY A 1 340 ? -9.351 -9.200 -11.609 1.00 86.50 340 GLY A O 1
ATOM 2642 N N . PRO A 1 341 ? -8.390 -10.974 -12.601 1.00 92.00 341 PRO A N 1
ATOM 2643 C CA . PRO A 1 341 ? -7.140 -10.289 -12.850 1.00 92.00 341 PRO A CA 1
ATOM 2644 C C . PRO A 1 341 ? -7.213 -9.414 -14.103 1.00 92.00 341 PRO A C 1
ATOM 2646 O O . PRO A 1 341 ? -7.543 -9.881 -15.196 1.00 92.00 341 PRO A O 1
ATOM 2649 N N . ALA A 1 342 ? -6.864 -8.141 -13.959 1.00 93.88 342 ALA A N 1
ATOM 2650 C CA . ALA A 1 342 ? -6.887 -7.174 -15.039 1.00 93.88 342 ALA A CA 1
ATOM 2651 C C . ALA A 1 342 ? -5.807 -6.100 -14.894 1.00 93.88 342 ALA A C 1
ATOM 2653 O O . ALA A 1 342 ? -5.378 -5.781 -13.790 1.00 93.88 342 ALA A O 1
ATOM 2654 N N . ILE A 1 343 ? -5.409 -5.517 -16.021 1.00 94.38 343 ILE A N 1
ATOM 2655 C CA . ILE A 1 343 ? -4.501 -4.378 -16.121 1.00 94.38 343 ILE A CA 1
ATOM 2656 C C . ILE A 1 343 ? -5.180 -3.307 -16.977 1.00 94.38 343 ILE A C 1
ATOM 2658 O O . ILE A 1 343 ? -5.585 -3.576 -18.108 1.00 94.38 343 ILE A O 1
ATOM 2662 N N . LEU A 1 344 ? -5.296 -2.094 -16.446 1.00 94.69 344 LEU A N 1
ATOM 2663 C CA . LEU A 1 344 ? -5.716 -0.903 -17.177 1.00 94.69 344 LEU A CA 1
ATOM 2664 C C . LEU A 1 344 ? -4.469 -0.093 -17.548 1.00 94.69 344 LEU A C 1
ATOM 2666 O O . LEU A 1 344 ? -3.672 0.236 -16.675 1.00 94.69 344 LEU A O 1
ATOM 2670 N N . LEU A 1 345 ? -4.290 0.237 -18.824 1.00 95.00 345 LEU A N 1
ATOM 2671 C CA . LEU A 1 345 ? -3.141 0.994 -19.329 1.00 95.00 345 LEU A CA 1
ATOM 2672 C C . LEU A 1 345 ? -3.604 2.354 -19.846 1.00 95.00 345 LEU A C 1
ATOM 2674 O O . LEU A 1 345 ? -4.372 2.415 -20.809 1.00 95.00 345 LEU A O 1
ATOM 2678 N N . ASN A 1 346 ? -3.136 3.440 -19.227 1.00 93.62 346 ASN A N 1
ATOM 2679 C CA . ASN A 1 346 ? -3.556 4.787 -19.597 1.00 93.62 346 ASN A CA 1
ATOM 2680 C C . ASN A 1 346 ? -2.751 5.315 -20.793 1.00 93.62 346 ASN A C 1
ATOM 2682 O O . ASN A 1 346 ? -1.573 5.649 -20.670 1.00 93.62 346 ASN A O 1
ATOM 2686 N N . ARG A 1 347 ? -3.400 5.451 -21.950 1.00 93.31 347 ARG A N 1
ATOM 2687 C CA . ARG A 1 347 ? -2.848 6.111 -23.145 1.00 93.31 347 ARG A CA 1
ATOM 2688 C C . ARG A 1 347 ? -2.876 7.638 -23.049 1.00 93.31 347 ARG A C 1
ATOM 2690 O O . ARG A 1 347 ? -2.103 8.303 -23.735 1.00 93.31 347 ARG A O 1
ATOM 2697 N N . GLY A 1 348 ? -3.707 8.187 -22.164 1.00 89.38 348 GLY A N 1
ATOM 2698 C CA . GLY A 1 348 ? -3.753 9.605 -21.802 1.00 89.38 348 GLY A CA 1
ATOM 2699 C C . GLY A 1 348 ? -2.691 10.032 -20.780 1.00 89.38 348 GLY A C 1
ATOM 2700 O O . GLY A 1 348 ? -2.741 11.161 -20.289 1.00 89.38 348 GLY A O 1
ATOM 2701 N N . THR A 1 349 ? -1.731 9.162 -20.435 1.00 85.81 349 THR A N 1
ATOM 2702 C CA . THR A 1 349 ? -0.663 9.481 -19.473 1.00 85.81 349 THR A CA 1
ATOM 2703 C C . THR A 1 349 ? 0.139 10.723 -19.880 1.00 85.81 349 THR A C 1
ATOM 2705 O O . THR A 1 349 ? 0.420 10.974 -21.055 1.00 85.81 349 THR A O 1
ATOM 2708 N N . ARG A 1 350 ? 0.630 11.464 -18.879 1.00 81.81 350 ARG A N 1
ATOM 2709 C CA . ARG A 1 350 ? 1.595 12.563 -19.039 1.00 81.81 350 ARG A CA 1
ATOM 2710 C C . ARG A 1 350 ? 2.886 12.163 -19.762 1.00 81.81 350 ARG A C 1
ATOM 2712 O O . ARG A 1 350 ? 3.623 13.041 -20.194 1.00 81.81 350 ARG A O 1
ATOM 2719 N N . ARG A 1 351 ? 3.193 10.862 -19.854 1.00 77.38 351 ARG A N 1
ATOM 2720 C CA . ARG A 1 351 ? 4.364 10.345 -20.584 1.00 77.38 351 ARG A CA 1
ATOM 2721 C C . ARG A 1 351 ? 4.204 10.405 -22.098 1.00 77.38 351 ARG A C 1
ATOM 2723 O O . ARG A 1 351 ? 5.142 10.050 -22.807 1.00 77.38 351 ARG A O 1
ATOM 2730 N N . ARG A 1 352 ? 3.046 10.849 -22.590 1.00 73.44 352 ARG A N 1
ATOM 2731 C CA . ARG A 1 352 ? 2.845 11.192 -23.992 1.00 73.44 352 ARG A CA 1
ATOM 2732 C C . ARG A 1 352 ? 3.780 12.343 -24.372 1.00 73.44 352 ARG A C 1
ATOM 2734 O O . ARG A 1 352 ? 3.473 13.513 -24.160 1.00 73.44 352 ARG A O 1
ATOM 2741 N N . GLY A 1 353 ? 4.958 11.977 -24.869 1.00 67.56 353 GLY A N 1
ATOM 2742 C CA . GLY A 1 353 ? 5.909 12.893 -25.483 1.00 67.56 353 GLY A CA 1
ATOM 2743 C C . GLY A 1 353 ? 5.483 13.272 -26.901 1.00 67.56 353 GLY A C 1
ATOM 2744 O O . GLY A 1 353 ? 4.330 13.103 -27.293 1.00 67.56 353 GLY A O 1
ATOM 2745 N N . SER A 1 354 ? 6.434 13.769 -27.691 1.00 62.03 354 SER A N 1
ATOM 2746 C CA . SER A 1 354 ? 6.215 14.121 -29.099 1.00 62.03 354 SER A CA 1
ATOM 2747 C C . SER A 1 354 ? 6.216 12.924 -30.059 1.00 62.03 354 SER A C 1
ATOM 2749 O O . SER A 1 354 ? 5.856 13.105 -31.218 1.00 62.03 354 SER A O 1
ATOM 2751 N N . ASN A 1 355 ? 6.629 11.732 -29.607 1.00 79.62 355 ASN A N 1
ATOM 2752 C CA . ASN A 1 355 ? 6.750 10.529 -30.432 1.00 79.62 355 ASN A CA 1
ATOM 2753 C C . ASN A 1 355 ? 5.905 9.372 -29.871 1.00 79.62 355 ASN A C 1
ATOM 2755 O O . ASN A 1 355 ? 6.038 9.024 -28.694 1.00 79.62 355 ASN A O 1
ATOM 2759 N N . ASP A 1 356 ? 5.088 8.760 -30.727 1.00 83.62 356 ASP A N 1
ATOM 2760 C CA . ASP A 1 356 ? 4.218 7.632 -30.378 1.00 83.62 356 ASP A CA 1
ATOM 2761 C C . ASP A 1 356 ? 5.029 6.375 -29.993 1.00 83.62 356 ASP A C 1
ATOM 2763 O O . ASP A 1 356 ? 4.654 5.667 -29.058 1.00 83.62 356 ASP A O 1
ATOM 2767 N N . ASP A 1 357 ? 6.205 6.153 -30.598 1.00 86.94 357 ASP A N 1
ATOM 2768 C CA . ASP A 1 357 ? 7.059 4.994 -30.280 1.00 86.94 357 ASP A CA 1
ATOM 2769 C C . ASP A 1 357 ? 7.532 4.987 -28.814 1.00 86.94 357 ASP A C 1
ATOM 2771 O O . ASP A 1 357 ? 7.653 3.933 -28.178 1.00 86.94 357 ASP A O 1
ATOM 2775 N N . ASP A 1 358 ? 7.834 6.163 -28.259 1.00 86.31 358 ASP A N 1
ATOM 2776 C CA . ASP A 1 358 ? 8.286 6.283 -26.871 1.00 86.31 358 ASP A CA 1
ATOM 2777 C C . ASP A 1 358 ? 7.130 6.067 -25.889 1.00 86.31 358 ASP A C 1
ATOM 2779 O O . ASP A 1 358 ? 7.332 5.472 -24.822 1.00 86.31 358 ASP A O 1
ATOM 2783 N N . LEU A 1 359 ? 5.916 6.486 -26.267 1.00 90.19 359 LEU A N 1
ATOM 2784 C CA . LEU A 1 359 ? 4.704 6.211 -25.502 1.00 90.19 359 LEU A CA 1
ATOM 2785 C C . LEU A 1 359 ? 4.433 4.703 -25.442 1.00 90.19 359 LEU A C 1
ATOM 2787 O O . LEU A 1 359 ? 4.238 4.175 -24.346 1.00 90.19 359 LEU A O 1
ATOM 2791 N N . ASP A 1 360 ? 4.501 3.994 -26.569 1.00 93.81 360 ASP A N 1
ATOM 2792 C CA . ASP A 1 360 ? 4.261 2.546 -26.613 1.00 93.81 360 ASP A CA 1
ATOM 2793 C C . ASP A 1 360 ? 5.267 1.766 -25.756 1.00 93.81 360 ASP A C 1
ATOM 2795 O O . ASP A 1 360 ? 4.892 0.871 -24.990 1.00 93.81 360 ASP A O 1
ATOM 2799 N N . ARG A 1 361 ? 6.548 2.152 -25.786 1.00 94.75 361 ARG A N 1
ATOM 2800 C CA . ARG A 1 361 ? 7.585 1.568 -24.913 1.00 94.75 361 ARG A CA 1
ATOM 2801 C C . ARG A 1 361 ? 7.331 1.867 -23.433 1.00 94.75 361 ARG A C 1
ATOM 2803 O O . ARG A 1 361 ? 7.571 1.008 -22.580 1.00 94.75 361 ARG A O 1
ATOM 2810 N N . ALA A 1 362 ? 6.848 3.065 -23.104 1.00 93.06 362 ALA A N 1
ATOM 2811 C CA . ALA A 1 362 ? 6.505 3.439 -21.733 1.00 93.06 362 ALA A CA 1
ATOM 2812 C C . ALA A 1 362 ? 5.267 2.684 -21.216 1.00 93.06 362 ALA A C 1
ATOM 2814 O O . ALA A 1 362 ? 5.268 2.218 -20.070 1.00 93.06 362 ALA A O 1
ATOM 2815 N N . ILE A 1 363 ? 4.244 2.515 -22.057 1.00 94.81 363 ILE A N 1
ATOM 2816 C CA . ILE A 1 363 ? 3.052 1.710 -21.767 1.00 94.81 363 ILE A CA 1
ATOM 2817 C C . ILE A 1 363 ? 3.446 0.249 -21.568 1.00 94.81 363 ILE A C 1
ATOM 2819 O O . ILE A 1 363 ? 3.030 -0.371 -20.595 1.00 94.81 363 ILE A O 1
ATOM 2823 N N . ARG A 1 364 ? 4.313 -0.290 -22.425 1.00 96.75 364 ARG A N 1
ATOM 2824 C CA . ARG A 1 364 ? 4.820 -1.660 -22.313 1.00 96.75 364 ARG A CA 1
ATOM 2825 C C . ARG A 1 364 ? 5.587 -1.906 -21.014 1.00 96.75 364 ARG A C 1
ATOM 2827 O O . ARG A 1 364 ? 5.391 -2.935 -20.371 1.00 96.75 364 ARG A O 1
ATOM 2834 N N . PHE A 1 365 ? 6.423 -0.959 -20.589 1.00 96.19 365 PHE A N 1
ATOM 2835 C CA . PHE A 1 365 ? 7.069 -1.042 -19.278 1.00 96.19 365 PHE A CA 1
ATOM 2836 C C . PHE A 1 365 ? 6.049 -0.980 -18.134 1.00 96.19 365 PHE A C 1
ATOM 2838 O O . PHE A 1 365 ? 6.184 -1.705 -17.152 1.00 96.19 365 PHE A O 1
ATOM 2845 N N . THR A 1 366 ? 5.020 -0.140 -18.261 1.00 95.62 366 THR A N 1
ATOM 2846 C CA . THR A 1 366 ? 3.933 -0.047 -17.275 1.00 95.62 366 THR A CA 1
ATOM 2847 C C . THR A 1 366 ? 3.144 -1.351 -17.194 1.00 95.62 366 THR A C 1
ATOM 2849 O O . THR A 1 366 ? 2.953 -1.865 -16.104 1.00 95.62 366 THR A O 1
ATOM 2852 N N . TRP A 1 367 ? 2.812 -1.977 -18.322 1.00 97.19 367 TRP A N 1
ATOM 2853 C CA . TRP A 1 367 ? 2.194 -3.302 -18.354 1.00 97.19 367 TRP A CA 1
ATOM 2854 C C . TRP A 1 367 ? 3.046 -4.348 -17.627 1.00 97.19 367 TRP A C 1
ATOM 2856 O O . TRP A 1 367 ? 2.547 -5.042 -16.743 1.00 97.19 367 TRP A O 1
ATOM 2866 N N . ALA A 1 368 ? 4.344 -4.429 -17.926 1.00 97.88 368 ALA A N 1
ATOM 2867 C CA . ALA A 1 368 ? 5.234 -5.358 -17.230 1.00 97.88 368 ALA A CA 1
ATOM 2868 C C . ALA A 1 368 ? 5.322 -5.075 -15.715 1.00 97.88 368 ALA A C 1
ATOM 2870 O O . ALA A 1 368 ? 5.470 -6.003 -14.923 1.00 97.88 368 ALA A O 1
ATOM 2871 N N . HIS A 1 369 ? 5.216 -3.810 -15.311 1.00 95.94 369 HIS A N 1
ATOM 2872 C CA . HIS A 1 369 ? 5.207 -3.383 -13.913 1.00 95.94 369 HIS A CA 1
ATOM 2873 C C . HIS A 1 369 ? 3.920 -3.797 -13.189 1.00 95.94 369 HIS A C 1
ATOM 2875 O O . HIS A 1 369 ? 4.000 -4.483 -12.171 1.00 95.94 369 HIS A O 1
ATOM 2881 N N . GLU A 1 370 ? 2.754 -3.507 -13.768 1.00 94.94 370 GLU A N 1
ATOM 2882 C CA . GLU A 1 370 ? 1.452 -3.944 -13.249 1.00 94.94 370 GLU A CA 1
ATOM 2883 C C . GLU A 1 370 ? 1.353 -5.475 -13.160 1.00 94.94 370 GLU A C 1
ATOM 2885 O O . GLU A 1 370 ? 0.833 -6.042 -12.195 1.00 94.94 370 GLU A O 1
ATOM 2890 N N . LEU A 1 371 ? 1.938 -6.180 -14.130 1.00 96.19 371 LEU A N 1
ATOM 2891 C CA . LEU A 1 371 ? 2.068 -7.632 -14.089 1.00 96.19 371 LEU A CA 1
ATOM 2892 C C . LEU A 1 371 ? 2.953 -8.109 -12.923 1.00 96.19 371 LEU A C 1
ATOM 2894 O O . LEU A 1 371 ? 2.670 -9.143 -12.313 1.00 96.19 371 LEU A O 1
ATOM 2898 N N . GLY A 1 372 ? 4.003 -7.354 -12.598 1.00 95.38 372 GLY A N 1
ATOM 2899 C CA . GLY A 1 372 ? 4.838 -7.578 -11.421 1.00 95.38 372 GLY A CA 1
ATOM 2900 C C . GLY A 1 372 ? 4.026 -7.510 -10.134 1.00 95.38 372 GLY A C 1
ATOM 2901 O O . GLY A 1 372 ? 4.079 -8.454 -9.344 1.00 95.38 372 GLY A O 1
ATOM 2902 N N . HIS A 1 373 ? 3.201 -6.471 -9.974 1.00 92.44 373 HIS A N 1
ATOM 2903 C CA . HIS A 1 373 ? 2.288 -6.362 -8.836 1.00 92.44 373 HIS A CA 1
ATOM 2904 C C . HIS A 1 373 ? 1.340 -7.543 -8.745 1.00 92.44 373 HIS A C 1
ATOM 2906 O O . HIS A 1 373 ? 1.202 -8.146 -7.675 1.00 92.44 373 HIS A O 1
ATOM 2912 N N . LEU A 1 374 ? 0.739 -7.929 -9.874 1.00 92.38 374 LEU A N 1
ATOM 2913 C CA . LEU A 1 374 ? -0.116 -9.103 -9.925 1.00 92.38 374 LEU A CA 1
ATOM 2914 C C . LEU A 1 374 ? 0.634 -10.342 -9.450 1.00 92.38 374 LEU A C 1
ATOM 2916 O O . LEU A 1 374 ? 0.101 -11.052 -8.615 1.00 92.38 374 LEU A O 1
ATOM 2920 N N . LEU A 1 375 ? 1.845 -10.624 -9.914 1.00 93.56 375 LEU A N 1
ATOM 2921 C CA . LEU A 1 375 ? 2.539 -11.873 -9.581 1.00 93.56 375 LEU A CA 1
ATOM 2922 C C . LEU A 1 375 ? 3.150 -11.909 -8.173 1.00 93.56 375 LEU A C 1
ATOM 2924 O O . LEU A 1 375 ? 3.287 -12.995 -7.603 1.00 93.56 375 LEU A O 1
ATOM 2928 N N . LEU A 1 376 ? 3.538 -10.757 -7.627 1.00 91.31 376 LEU A N 1
ATOM 2929 C CA . LEU A 1 376 ? 4.407 -10.686 -6.449 1.00 91.31 376 LEU A CA 1
ATOM 2930 C C . LEU A 1 376 ? 3.696 -10.244 -5.183 1.00 91.31 376 LEU A C 1
ATOM 2932 O O . LEU A 1 376 ? 4.025 -10.733 -4.100 1.00 91.31 376 LEU A O 1
ATOM 2936 N N . ASP A 1 377 ? 2.712 -9.362 -5.323 1.00 85.50 377 ASP A N 1
ATOM 2937 C CA . ASP A 1 377 ? 2.348 -8.475 -4.225 1.00 85.50 377 ASP A CA 1
ATOM 2938 C C . ASP A 1 377 ? 0.961 -8.758 -3.649 1.00 85.50 3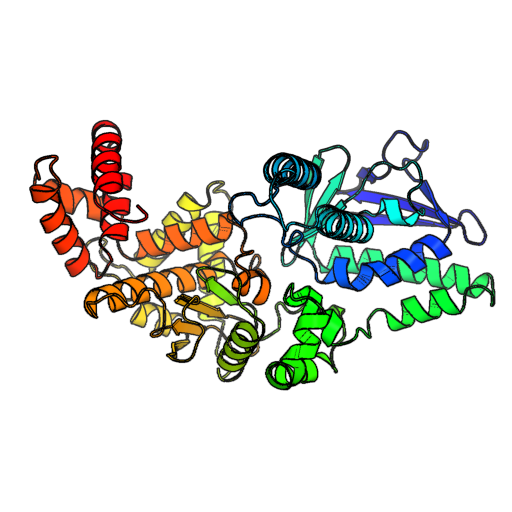77 ASP A C 1
ATOM 2940 O O . ASP A 1 377 ? 0.586 -8.102 -2.698 1.00 85.50 377 ASP A O 1
ATOM 2944 N N . HIS A 1 378 ? 0.221 -9.751 -4.151 1.00 79.69 378 HIS A N 1
ATOM 2945 C CA . HIS A 1 378 ? -1.197 -9.972 -3.818 1.00 79.69 378 HIS A CA 1
ATOM 2946 C C . HIS A 1 378 ? -1.574 -9.871 -2.324 1.00 79.69 378 HIS A C 1
ATOM 2948 O O . HIS A 1 378 ? -2.579 -9.255 -1.999 1.00 79.69 378 HIS A O 1
ATOM 2954 N N . ASP A 1 379 ? -0.793 -10.459 -1.407 1.00 74.50 379 ASP A N 1
ATOM 2955 C CA . ASP A 1 379 ? -1.132 -10.431 0.036 1.00 74.50 379 ASP A CA 1
ATOM 2956 C C . ASP A 1 379 ? -0.630 -9.168 0.760 1.00 74.50 379 ASP A C 1
ATOM 2958 O O . ASP A 1 379 ? -0.902 -8.974 1.948 1.00 74.50 379 ASP A O 1
ATOM 2962 N N . GLU A 1 380 ? 0.167 -8.370 0.054 1.00 72.12 380 GLU A N 1
ATOM 2963 C CA . GLU A 1 380 ? 0.759 -7.098 0.472 1.00 72.12 380 GLU A CA 1
ATOM 2964 C C . GLU A 1 380 ? 0.180 -5.932 -0.341 1.00 72.12 380 GLU A C 1
ATOM 2966 O O . GLU A 1 380 ? 0.699 -4.822 -0.255 1.00 72.12 380 GLU A O 1
ATOM 2971 N N . TRP A 1 381 ? -0.841 -6.178 -1.168 1.00 71.44 381 TRP A N 1
ATOM 2972 C CA . TRP A 1 381 ? -1.442 -5.138 -1.975 1.00 71.44 381 TRP A CA 1
ATOM 2973 C C . TRP A 1 381 ? -2.056 -4.094 -1.048 1.00 71.44 381 TRP A C 1
ATOM 2975 O O . TRP A 1 381 ? -2.872 -4.457 -0.197 1.00 71.44 381 TRP A O 1
ATOM 2985 N N . PRO A 1 382 ? -1.658 -2.823 -1.196 1.00 65.06 382 PRO A N 1
ATOM 2986 C CA . PRO A 1 382 ? -2.308 -1.765 -0.455 1.00 65.06 382 PRO A CA 1
ATOM 2987 C C . PRO A 1 382 ? -3.728 -1.586 -1.010 1.00 65.06 382 PRO A C 1
ATOM 2989 O O . PRO A 1 382 ? -4.055 -2.074 -2.106 1.00 65.06 382 PRO A O 1
ATOM 2992 N N . ALA A 1 383 ? -4.594 -0.901 -0.266 1.00 65.31 383 ALA A N 1
ATOM 2993 C CA . ALA A 1 383 ? -5.909 -0.568 -0.794 1.00 65.31 383 ALA A CA 1
ATOM 2994 C C . ALA A 1 383 ? -5.746 0.225 -2.106 1.00 65.31 383 ALA A C 1
ATOM 2996 O O . ALA A 1 383 ? -4.778 0.971 -2.267 1.00 65.31 383 ALA A O 1
ATOM 2997 N N . LEU A 1 384 ? -6.685 0.098 -3.060 1.00 67.19 384 LEU A N 1
ATOM 2998 C CA . LEU A 1 384 ? -6.614 0.826 -4.344 1.00 67.19 384 LEU A CA 1
ATOM 2999 C C . LEU A 1 384 ? -6.247 2.293 -4.168 1.00 67.19 384 LEU A C 1
ATOM 3001 O O . LEU A 1 384 ? -5.560 2.884 -5.000 1.00 67.19 384 LEU A O 1
ATOM 3005 N N . ILE A 1 385 ? -6.765 2.901 -3.112 1.00 61.12 385 ILE A N 1
ATOM 3006 C CA . ILE A 1 385 ? -6.634 4.327 -2.976 1.00 61.12 385 ILE A CA 1
ATOM 3007 C C . ILE A 1 385 ? -5.315 4.731 -2.318 1.00 61.12 385 ILE A C 1
ATOM 3009 O O . ILE A 1 385 ? -4.773 5.763 -2.703 1.00 61.12 385 ILE A O 1
ATOM 3013 N N . ASP A 1 386 ? -4.712 3.891 -1.476 1.00 66.56 386 ASP A N 1
ATOM 3014 C CA . ASP A 1 386 ? -3.308 4.078 -1.096 1.00 66.56 386 ASP A CA 1
ATOM 3015 C C . ASP A 1 386 ? -2.446 4.128 -2.356 1.00 66.56 386 ASP A C 1
ATOM 3017 O O . ASP A 1 386 ? -1.619 5.022 -2.523 1.00 66.56 386 ASP A O 1
ATOM 3021 N N . SER A 1 387 ? -2.720 3.245 -3.320 1.00 66.81 387 SER A N 1
ATOM 3022 C CA . SER A 1 387 ? -2.039 3.293 -4.608 1.00 66.81 387 SER A CA 1
ATOM 3023 C C . SER A 1 387 ? -2.313 4.577 -5.389 1.00 66.81 387 SER A C 1
ATOM 3025 O O . SER A 1 387 ? -1.381 5.196 -5.903 1.00 66.81 387 SER A O 1
ATOM 3027 N N . ALA A 1 388 ? -3.569 5.020 -5.465 1.00 67.75 388 ALA A N 1
ATOM 3028 C CA . ALA A 1 388 ? -3.916 6.287 -6.111 1.00 67.75 388 ALA A CA 1
ATOM 3029 C C . ALA A 1 388 ? -3.225 7.495 -5.468 1.00 67.75 388 ALA A C 1
ATOM 3031 O O . ALA A 1 388 ? -2.854 8.435 -6.174 1.00 67.75 388 ALA A O 1
ATOM 3032 N N . GLN A 1 389 ? -3.013 7.449 -4.155 1.00 69.19 389 GLN A N 1
ATOM 3033 C CA . GLN A 1 389 ? -2.318 8.480 -3.394 1.00 69.19 389 GLN A CA 1
ATOM 3034 C C . GLN A 1 389 ? -0.794 8.291 -3.343 1.00 69.19 389 GLN A C 1
ATOM 3036 O O . GLN A 1 389 ? -0.120 9.015 -2.618 1.00 69.19 389 GLN A O 1
ATOM 3041 N N . GLN A 1 390 ? -0.223 7.365 -4.126 1.00 72.75 390 GLN A N 1
ATOM 3042 C CA . GLN A 1 390 ? 1.213 7.035 -4.125 1.00 72.75 390 GLN A CA 1
ATOM 3043 C C . GLN A 1 390 ? 1.762 6.528 -2.788 1.00 72.75 390 GLN A C 1
ATOM 3045 O O . GLN A 1 390 ? 2.961 6.624 -2.524 1.00 72.75 390 GLN A O 1
ATOM 3050 N N . ARG A 1 391 ? 0.905 5.945 -1.960 1.00 70.88 391 ARG A N 1
ATOM 3051 C CA . ARG A 1 391 ? 1.246 5.404 -0.642 1.00 70.88 391 ARG A CA 1
ATOM 3052 C C . ARG A 1 391 ? 1.519 3.903 -0.692 1.00 70.88 391 ARG A C 1
ATOM 3054 O O . ARG A 1 391 ? 1.333 3.177 0.276 1.00 70.88 391 ARG A O 1
ATOM 3061 N N . VAL A 1 392 ? 1.968 3.415 -1.850 1.00 77.00 392 VAL A N 1
ATOM 3062 C CA . VAL A 1 392 ? 2.424 2.033 -2.003 1.00 77.00 392 VAL A CA 1
ATOM 3063 C C . VAL A 1 392 ? 3.784 1.897 -1.315 1.00 77.00 392 VAL A C 1
ATOM 3065 O O . VAL A 1 392 ? 4.718 2.620 -1.681 1.00 77.00 392 VAL A O 1
ATOM 3068 N N . PRO A 1 393 ? 3.966 0.933 -0.391 1.00 77.69 393 PRO A N 1
ATOM 3069 C CA . PRO A 1 393 ? 5.248 0.725 0.265 1.00 77.69 393 PRO A CA 1
ATOM 3070 C C . PRO A 1 393 ? 6.398 0.615 -0.741 1.00 77.69 393 PRO A C 1
ATOM 3072 O O . PRO A 1 393 ? 6.389 -0.239 -1.631 1.00 77.69 393 PRO A O 1
ATOM 3075 N N . ARG A 1 394 ? 7.462 1.408 -0.558 1.00 82.19 394 ARG A N 1
ATOM 3076 C CA . ARG A 1 394 ? 8.596 1.492 -1.506 1.00 82.19 394 ARG A CA 1
ATOM 3077 C C . ARG A 1 394 ? 9.191 0.137 -1.906 1.00 82.19 394 ARG A C 1
ATOM 3079 O O . ARG A 1 394 ? 9.704 -0.016 -3.017 1.00 82.19 394 ARG A O 1
ATOM 3086 N N . ARG A 1 395 ? 9.164 -0.850 -1.007 1.00 85.94 395 ARG A N 1
ATOM 3087 C CA . ARG A 1 395 ? 9.635 -2.218 -1.279 1.00 85.94 395 ARG A CA 1
ATOM 3088 C C . ARG A 1 395 ? 8.837 -2.905 -2.399 1.00 85.94 395 ARG A C 1
ATOM 3090 O O . ARG A 1 395 ? 9.444 -3.585 -3.222 1.00 85.94 395 ARG A O 1
AT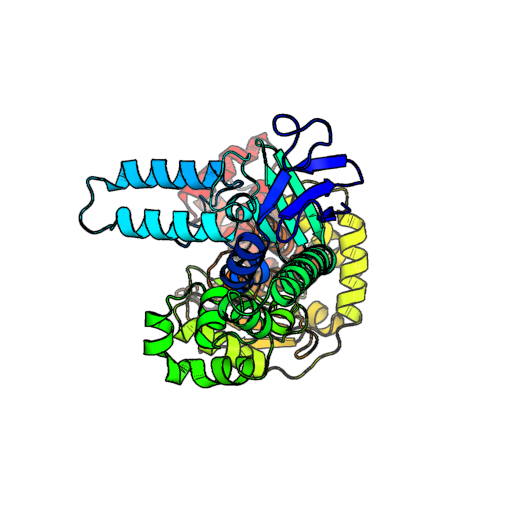OM 3097 N N . ILE A 1 396 ? 7.521 -2.689 -2.443 1.00 87.25 396 ILE A N 1
ATOM 3098 C CA . ILE A 1 396 ? 6.579 -3.249 -3.422 1.00 87.25 396 ILE A CA 1
ATOM 3099 C C . ILE A 1 396 ? 6.865 -2.621 -4.789 1.00 87.25 396 ILE A C 1
ATOM 3101 O O . ILE A 1 396 ? 7.193 -3.324 -5.742 1.00 87.25 396 ILE A O 1
ATOM 3105 N N . GLU A 1 397 ? 6.925 -1.290 -4.842 1.00 89.31 397 GLU A N 1
ATOM 3106 C CA . GLU A 1 397 ? 7.302 -0.533 -6.043 1.00 89.31 397 GLU A CA 1
ATOM 3107 C C . GLU A 1 397 ? 8.686 -0.911 -6.582 1.00 89.31 397 GLU A C 1
ATOM 3109 O O . GLU A 1 397 ? 8.891 -1.103 -7.783 1.00 89.31 397 GLU A O 1
ATOM 3114 N N . THR A 1 398 ? 9.679 -1.037 -5.697 1.00 91.44 398 THR A N 1
ATOM 3115 C CA . THR A 1 398 ? 11.049 -1.413 -6.085 1.00 91.44 398 THR A CA 1
ATOM 3116 C C . THR A 1 398 ? 11.075 -2.810 -6.702 1.00 91.44 398 THR A C 1
ATOM 3118 O O . THR A 1 398 ? 11.748 -3.025 -7.713 1.00 91.44 398 THR A O 1
ATOM 3121 N N . ARG A 1 399 ? 10.317 -3.745 -6.120 1.00 94.25 399 ARG A N 1
ATOM 3122 C CA . ARG A 1 399 ? 10.180 -5.121 -6.598 1.00 94.25 399 ARG A CA 1
ATOM 3123 C C . ARG A 1 399 ? 9.497 -5.179 -7.967 1.00 94.25 399 ARG A C 1
ATOM 3125 O O . ARG A 1 399 ? 10.065 -5.783 -8.877 1.00 94.25 399 ARG A O 1
ATOM 3132 N N . ALA A 1 400 ? 8.365 -4.500 -8.156 1.00 94.38 400 ALA A N 1
ATOM 3133 C CA . ALA A 1 400 ? 7.661 -4.444 -9.441 1.00 94.38 400 ALA A CA 1
ATOM 3134 C C . ALA A 1 400 ? 8.481 -3.745 -10.541 1.00 94.38 400 ALA A C 1
ATOM 3136 O O . ALA A 1 400 ? 8.561 -4.230 -11.670 1.00 94.38 400 ALA A O 1
ATOM 3137 N N . ASN A 1 401 ? 9.187 -2.657 -10.214 1.00 95.19 401 ASN A N 1
ATOM 3138 C CA . ASN A 1 401 ? 10.109 -2.000 -11.146 1.00 95.19 401 ASN A CA 1
ATOM 3139 C C . ASN A 1 401 ? 11.280 -2.906 -11.554 1.00 95.19 401 ASN A C 1
ATOM 3141 O O . ASN A 1 401 ? 11.656 -2.935 -12.728 1.00 95.19 401 ASN A O 1
ATOM 3145 N N . ALA A 1 402 ? 11.870 -3.638 -10.605 1.00 96.75 402 ALA A N 1
ATOM 3146 C CA . ALA A 1 402 ? 12.940 -4.586 -10.897 1.00 96.75 402 ALA A CA 1
ATOM 3147 C C . ALA A 1 402 ? 12.444 -5.757 -11.758 1.00 96.75 402 ALA A C 1
ATOM 3149 O O . ALA A 1 402 ? 13.119 -6.114 -12.726 1.00 96.75 402 ALA A O 1
ATOM 3150 N N . PHE A 1 403 ? 11.252 -6.282 -11.452 1.00 98.00 403 PHE A N 1
ATOM 3151 C CA . PHE A 1 403 ? 10.571 -7.299 -12.248 1.00 98.00 403 PHE A CA 1
ATOM 3152 C C . PHE A 1 403 ? 10.359 -6.830 -13.689 1.00 98.00 403 PHE A C 1
ATOM 3154 O O . PHE A 1 403 ? 10.853 -7.473 -14.610 1.00 98.00 403 PHE A O 1
ATOM 3161 N N . ALA A 1 404 ? 9.709 -5.681 -13.891 1.00 98.06 404 ALA A N 1
ATOM 3162 C CA . ALA A 1 404 ? 9.409 -5.150 -15.218 1.00 98.06 404 ALA A CA 1
ATOM 3163 C C . ALA A 1 404 ? 10.671 -4.939 -16.058 1.00 98.06 404 ALA A C 1
ATOM 3165 O O . ALA A 1 404 ? 10.739 -5.344 -17.218 1.00 98.06 404 ALA A O 1
ATOM 3166 N N . ALA A 1 405 ? 11.690 -4.320 -15.455 1.00 98.00 405 ALA A N 1
ATOM 3167 C CA . ALA A 1 405 ? 12.913 -3.986 -16.162 1.00 98.00 405 ALA A CA 1
ATOM 3168 C C . ALA A 1 405 ? 13.676 -5.243 -16.602 1.00 98.00 405 ALA A C 1
ATOM 3170 O O . ALA A 1 405 ? 14.103 -5.309 -17.751 1.00 98.00 405 ALA A O 1
ATOM 3171 N N . TYR A 1 406 ? 13.797 -6.245 -15.724 1.00 98.56 406 TYR A N 1
ATOM 3172 C CA . TYR A 1 406 ? 14.496 -7.490 -16.048 1.00 98.56 406 TYR A CA 1
ATOM 3173 C C . TYR A 1 406 ? 13.679 -8.405 -16.970 1.00 98.56 406 TYR A C 1
ATOM 3175 O O . TYR A 1 406 ? 14.241 -9.037 -17.863 1.00 98.56 406 TYR A O 1
ATOM 3183 N N . LEU A 1 407 ? 12.352 -8.468 -16.790 1.00 98.50 407 LEU A N 1
ATOM 3184 C CA . LEU A 1 407 ? 11.466 -9.264 -17.642 1.00 98.50 407 LEU A CA 1
ATOM 3185 C C . LEU A 1 407 ? 11.576 -8.819 -19.098 1.00 98.50 407 LEU A C 1
ATOM 3187 O O . LEU A 1 407 ? 11.646 -9.667 -19.982 1.00 98.50 407 LEU A O 1
ATOM 3191 N N . LEU A 1 408 ? 11.617 -7.506 -19.340 1.00 98.50 408 LEU A N 1
ATOM 3192 C CA . LEU A 1 408 ? 11.716 -6.946 -20.685 1.00 98.50 408 LEU A CA 1
ATOM 3193 C C . LEU A 1 408 ? 13.139 -6.995 -21.250 1.00 98.50 408 LEU A C 1
ATOM 3195 O O . LEU A 1 408 ? 13.301 -7.268 -22.439 1.00 98.50 408 LEU A O 1
ATOM 3199 N N . LEU A 1 409 ? 14.152 -6.747 -20.417 1.00 98.50 409 LEU A N 1
ATOM 3200 C CA . LEU A 1 409 ? 15.550 -6.685 -20.832 1.00 98.50 409 LEU A CA 1
ATOM 3201 C C . LEU A 1 409 ? 16.474 -7.192 -19.705 1.00 98.50 409 LEU A C 1
ATOM 3203 O O . LEU A 1 409 ? 16.771 -6.435 -18.779 1.00 98.50 409 LEU A O 1
ATOM 3207 N N . PRO A 1 410 ? 16.959 -8.447 -19.773 1.00 98.31 410 PRO A N 1
ATOM 3208 C CA . PRO A 1 410 ? 17.915 -8.969 -18.800 1.00 98.31 410 PRO A CA 1
ATOM 3209 C C . PRO A 1 410 ? 19.213 -8.147 -18.770 1.00 98.31 410 PRO A C 1
ATOM 3211 O O . PRO A 1 410 ? 19.733 -7.748 -19.814 1.00 98.31 410 PRO A O 1
ATOM 3214 N N . THR A 1 411 ? 19.775 -7.930 -17.577 1.00 97.81 411 THR A N 1
ATOM 3215 C CA . THR A 1 411 ? 20.975 -7.089 -17.381 1.00 97.81 411 THR A CA 1
ATOM 3216 C C . THR A 1 411 ? 22.188 -7.566 -18.180 1.00 97.81 411 THR A C 1
ATOM 3218 O O . THR A 1 411 ? 22.901 -6.745 -18.753 1.00 97.81 411 THR A O 1
ATOM 3221 N N . THR A 1 412 ? 22.424 -8.881 -18.228 1.00 97.00 412 THR A N 1
ATOM 3222 C CA . THR A 1 412 ? 23.548 -9.483 -18.963 1.00 97.00 412 THR A CA 1
ATOM 3223 C C . THR A 1 412 ? 23.406 -9.250 -20.460 1.00 97.00 412 THR A C 1
ATOM 3225 O O . THR A 1 412 ? 24.333 -8.768 -21.091 1.00 97.00 412 THR A O 1
ATOM 3228 N N . VAL A 1 413 ? 22.206 -9.464 -21.001 1.00 97.88 413 VAL A N 1
ATOM 3229 C CA . VAL A 1 413 ? 21.884 -9.241 -22.417 1.00 97.88 413 VAL A CA 1
ATOM 3230 C C . VAL A 1 413 ? 22.053 -7.773 -22.803 1.00 97.88 413 VAL A C 1
ATOM 3232 O O . VAL A 1 413 ? 22.621 -7.469 -23.851 1.00 97.88 413 VAL A O 1
ATOM 3235 N N . ALA A 1 414 ? 21.588 -6.853 -21.952 1.00 97.88 414 ALA A N 1
ATOM 3236 C CA . ALA A 1 414 ? 21.747 -5.420 -22.180 1.00 97.88 414 ALA A CA 1
ATOM 3237 C C . ALA A 1 414 ? 23.225 -5.023 -22.257 1.00 97.88 414 ALA A C 1
ATOM 3239 O O . ALA A 1 414 ? 23.628 -4.309 -23.175 1.00 97.88 414 ALA A O 1
ATOM 3240 N N . TYR A 1 415 ? 24.026 -5.488 -21.295 1.00 97.88 415 TYR A N 1
ATOM 3241 C CA . TYR A 1 415 ? 25.447 -5.171 -21.244 1.00 97.88 415 TYR A CA 1
ATOM 3242 C C . TYR A 1 415 ? 26.230 -5.847 -22.376 1.00 97.88 415 TYR A C 1
ATOM 3244 O O . TYR A 1 415 ? 27.042 -5.186 -23.012 1.00 97.88 415 TYR A O 1
ATOM 3252 N N . ASP A 1 416 ? 25.942 -7.104 -22.711 1.00 97.56 416 ASP A N 1
ATOM 3253 C CA . ASP A 1 416 ? 26.601 -7.804 -23.818 1.00 97.56 416 ASP A CA 1
ATOM 3254 C C . ASP A 1 416 ? 26.303 -7.129 -25.165 1.00 97.56 416 ASP A C 1
ATOM 3256 O O . ASP A 1 416 ? 27.215 -6.910 -25.964 1.00 97.56 416 ASP A O 1
ATOM 3260 N N . ALA A 1 417 ? 25.050 -6.721 -25.403 1.00 96.62 417 ALA A N 1
ATOM 3261 C CA . ALA A 1 417 ? 24.678 -5.949 -26.589 1.00 96.62 417 ALA A CA 1
ATOM 3262 C C . ALA A 1 417 ? 25.397 -4.590 -26.636 1.00 96.62 417 ALA A C 1
ATOM 3264 O O . ALA A 1 417 ? 25.847 -4.156 -27.698 1.00 96.62 417 ALA A O 1
ATOM 3265 N N . PHE A 1 418 ? 25.553 -3.933 -25.485 1.00 97.06 418 PHE A N 1
ATOM 3266 C CA . PHE A 1 418 ? 26.311 -2.691 -25.372 1.00 97.06 418 PHE A CA 1
ATOM 3267 C C . PHE A 1 418 ? 27.807 -2.897 -25.677 1.00 97.06 418 PHE A C 1
ATOM 3269 O O . PHE A 1 418 ? 28.392 -2.148 -26.460 1.00 97.06 418 PHE A O 1
ATOM 3276 N N . GLU A 1 419 ? 28.423 -3.945 -25.126 1.00 96.25 419 GLU A N 1
ATOM 3277 C CA . GLU A 1 419 ? 29.844 -4.257 -25.316 1.00 96.25 419 GLU A CA 1
ATOM 3278 C C . GLU A 1 419 ? 30.187 -4.696 -26.741 1.00 96.25 419 GLU A C 1
ATOM 3280 O O . GLU A 1 419 ? 31.274 -4.379 -27.231 1.00 96.25 419 GLU A O 1
ATOM 3285 N N . GLN A 1 420 ? 29.276 -5.383 -27.437 1.00 94.69 420 GLN A N 1
ATOM 3286 C CA . GLN A 1 420 ? 29.472 -5.791 -28.834 1.00 94.69 420 GLN A CA 1
ATOM 3287 C C . GLN A 1 420 ? 29.755 -4.599 -29.758 1.00 94.69 420 GLN A C 1
ATOM 3289 O O . GLN A 1 420 ? 30.555 -4.716 -30.687 1.00 94.69 420 GLN A O 1
ATOM 3294 N N . HIS A 1 421 ? 29.176 -3.436 -29.454 1.00 92.38 421 HIS A N 1
ATOM 3295 C CA . HIS A 1 421 ? 29.390 -2.199 -30.201 1.00 92.38 421 HIS A CA 1
ATOM 3296 C C . HIS A 1 421 ? 30.702 -1.488 -29.846 1.00 92.38 421 HIS A C 1
ATOM 3298 O O . HIS A 1 421 ? 31.142 -0.605 -30.581 1.00 92.38 421 HIS A O 1
ATOM 3304 N N . ARG A 1 422 ? 31.341 -1.866 -28.726 1.00 90.06 422 ARG A N 1
ATOM 3305 C CA . ARG A 1 422 ? 32.545 -1.229 -28.165 1.00 90.06 422 ARG A CA 1
ATOM 3306 C C . ARG A 1 422 ? 32.487 0.309 -28.202 1.00 90.06 422 ARG A C 1
ATOM 3308 O O . ARG A 1 422 ? 33.446 0.934 -28.674 1.00 90.06 422 ARG A O 1
ATOM 3315 N N . PRO A 1 423 ? 31.396 0.940 -27.726 1.00 84.50 423 PRO A N 1
ATOM 3316 C CA . PRO A 1 423 ? 31.267 2.385 -27.799 1.00 84.50 423 PRO A CA 1
ATOM 3317 C C . PRO A 1 423 ? 32.371 3.047 -26.971 1.00 84.50 423 PRO A C 1
ATOM 3319 O O . PRO A 1 423 ? 32.781 2.553 -25.911 1.00 84.50 423 PRO A O 1
ATOM 3322 N N . ARG A 1 424 ? 32.865 4.194 -27.444 1.00 90.94 424 ARG A N 1
ATOM 3323 C CA . ARG A 1 424 ? 33.695 5.050 -26.590 1.00 90.94 424 ARG A CA 1
ATOM 3324 C C . ARG A 1 424 ? 32.806 5.611 -25.481 1.00 90.94 424 ARG A C 1
ATOM 3326 O O . ARG A 1 424 ? 31.596 5.724 -25.642 1.00 90.94 424 ARG A O 1
ATOM 3333 N N . MET A 1 425 ? 33.411 5.981 -24.355 1.00 92.00 425 MET A N 1
ATOM 3334 C CA . MET A 1 425 ? 32.692 6.534 -23.199 1.00 92.00 425 MET A CA 1
ATOM 3335 C C . MET A 1 425 ? 32.302 8.002 -23.435 1.00 92.00 425 MET A C 1
ATOM 3337 O O . MET A 1 425 ? 32.745 8.898 -22.722 1.00 92.00 425 MET A O 1
ATOM 3341 N N . SER A 1 426 ? 31.510 8.236 -24.482 1.00 94.31 426 SER A N 1
ATOM 3342 C CA . SER A 1 426 ? 30.942 9.521 -24.877 1.00 94.31 426 SER A CA 1
ATOM 3343 C C . SER A 1 426 ? 29.450 9.337 -25.162 1.00 94.31 426 SER A C 1
ATOM 3345 O O . SER A 1 426 ? 29.030 8.280 -25.634 1.00 94.31 426 SER A O 1
ATOM 3347 N N . TRP A 1 427 ? 28.635 10.356 -24.882 1.00 95.75 427 TRP A N 1
ATOM 3348 C CA . TRP A 1 427 ? 27.197 10.269 -25.146 1.00 95.75 427 TRP A CA 1
ATOM 3349 C C . TRP A 1 427 ? 26.895 10.026 -26.631 1.00 95.75 427 TRP A C 1
ATOM 3351 O O . TRP A 1 427 ? 26.087 9.160 -26.952 1.00 95.75 427 TRP A O 1
ATOM 3361 N N . THR A 1 428 ? 27.608 10.714 -27.528 1.00 96.38 428 THR A N 1
ATOM 3362 C CA . THR A 1 428 ? 27.443 10.603 -28.985 1.00 96.38 428 THR A CA 1
ATOM 3363 C C . THR A 1 428 ? 27.632 9.176 -29.502 1.00 96.38 428 THR A C 1
ATOM 3365 O O . THR A 1 428 ? 26.949 8.777 -30.441 1.00 96.38 428 THR A O 1
ATOM 3368 N N . ASP A 1 429 ? 28.534 8.401 -28.892 1.00 95.44 429 ASP A N 1
ATOM 3369 C CA . ASP A 1 429 ? 28.779 7.006 -29.275 1.00 95.44 429 ASP A CA 1
ATOM 3370 C C . ASP A 1 429 ? 27.817 6.028 -28.577 1.00 95.44 429 ASP A C 1
ATOM 3372 O O . ASP A 1 429 ? 27.487 4.979 -29.126 1.00 95.44 429 ASP A O 1
ATOM 3376 N N . ILE A 1 430 ? 27.359 6.354 -27.365 1.00 96.81 430 ILE A N 1
ATOM 3377 C CA . ILE A 1 430 ? 26.501 5.477 -26.558 1.00 96.81 430 ILE A CA 1
ATOM 3378 C C . ILE A 1 430 ? 25.023 5.583 -26.959 1.00 96.81 430 ILE A C 1
ATOM 3380 O O . ILE A 1 430 ? 24.322 4.570 -26.996 1.00 96.81 430 ILE A O 1
ATOM 3384 N N . GLU A 1 431 ? 24.529 6.784 -27.261 1.00 96.81 431 GLU A N 1
ATOM 3385 C CA . GLU A 1 431 ? 23.113 7.015 -27.562 1.00 96.81 431 GLU A CA 1
ATOM 3386 C C . GLU A 1 431 ? 22.576 6.133 -28.707 1.00 96.81 431 GLU A C 1
ATOM 3388 O O . GLU A 1 431 ? 21.518 5.524 -28.515 1.00 96.81 431 GLU A O 1
ATOM 3393 N N . PRO A 1 432 ? 23.275 5.971 -29.852 1.00 97.31 432 PRO A N 1
ATOM 3394 C CA . PRO A 1 432 ? 22.818 5.084 -30.921 1.00 97.31 432 PRO A CA 1
ATOM 3395 C C . PRO A 1 432 ? 22.678 3.625 -30.471 1.00 97.31 432 PRO A C 1
ATOM 3397 O O . PRO A 1 432 ? 21.686 2.981 -30.804 1.00 97.31 432 PRO A O 1
ATOM 3400 N N . VAL A 1 433 ? 23.615 3.131 -29.654 1.00 97.69 433 VAL A N 1
ATOM 3401 C CA . VAL A 1 433 ? 23.594 1.757 -29.122 1.00 97.69 433 VAL A CA 1
ATOM 3402 C C . VAL A 1 433 ? 22.408 1.561 -28.176 1.00 97.69 433 VAL A C 1
ATOM 3404 O O . VAL A 1 433 ? 21.695 0.563 -28.261 1.00 97.69 433 VAL A O 1
ATOM 3407 N N . LEU A 1 434 ? 22.137 2.535 -27.300 1.00 97.12 434 LEU A N 1
ATOM 3408 C CA . LEU A 1 434 ? 20.961 2.492 -26.425 1.00 97.12 434 LEU A CA 1
ATOM 3409 C C . LEU A 1 434 ? 19.650 2.551 -27.217 1.00 97.12 434 LEU A C 1
ATOM 3411 O O . LEU A 1 434 ? 18.686 1.888 -26.836 1.00 97.12 434 LEU A O 1
ATOM 3415 N N . ASN A 1 435 ? 19.608 3.319 -28.309 1.00 95.81 435 ASN A N 1
ATOM 3416 C CA . ASN A 1 435 ? 18.446 3.372 -29.193 1.00 95.81 435 ASN A CA 1
ATOM 3417 C C . ASN A 1 435 ? 18.231 2.026 -29.905 1.00 95.81 435 ASN A C 1
ATOM 3419 O O . ASN A 1 435 ? 17.095 1.564 -29.965 1.00 95.81 435 ASN A O 1
ATOM 3423 N N . GLU A 1 436 ? 19.292 1.363 -30.376 1.00 97.19 436 GLU A N 1
ATOM 3424 C CA . GLU A 1 436 ? 19.204 0.028 -30.982 1.00 97.19 436 GLU A CA 1
ATOM 3425 C C . GLU A 1 436 ? 18.695 -1.021 -29.984 1.00 97.19 436 GLU A C 1
ATOM 3427 O O . GLU A 1 436 ? 17.753 -1.757 -30.287 1.00 97.19 436 GLU A O 1
ATOM 3432 N N . ILE A 1 437 ? 19.246 -1.046 -28.764 1.00 97.69 437 ILE A N 1
ATOM 3433 C CA . ILE A 1 437 ? 18.763 -1.919 -27.681 1.00 97.69 437 ILE A CA 1
ATOM 3434 C C . ILE A 1 437 ? 17.285 -1.619 -27.381 1.00 97.69 437 ILE A C 1
ATOM 3436 O O . ILE A 1 437 ? 16.471 -2.538 -27.270 1.00 97.69 437 ILE A O 1
ATOM 3440 N N . GLY A 1 438 ? 16.922 -0.336 -27.286 1.00 96.88 438 GLY A N 1
ATOM 3441 C CA . GLY A 1 438 ? 15.549 0.106 -27.043 1.00 96.88 438 GLY A CA 1
ATOM 3442 C C . GLY A 1 438 ? 14.569 -0.355 -28.122 1.00 96.88 438 GLY A C 1
ATOM 3443 O O . GLY A 1 438 ? 13.490 -0.844 -27.792 1.00 96.88 438 GLY A O 1
ATOM 3444 N N . VAL A 1 439 ? 14.959 -0.277 -29.398 1.00 96.62 439 VAL A N 1
ATOM 3445 C CA . VAL A 1 439 ? 14.177 -0.797 -30.532 1.00 96.62 439 VAL A CA 1
ATOM 3446 C C . VAL A 1 439 ? 14.056 -2.318 -30.449 1.00 96.62 439 VAL A C 1
ATOM 3448 O O . VAL A 1 439 ? 12.942 -2.836 -30.482 1.00 96.62 439 VAL A O 1
ATOM 3451 N N . LYS A 1 440 ? 15.177 -3.036 -30.286 1.00 97.19 440 LYS A N 1
ATOM 3452 C CA . LYS A 1 440 ? 15.213 -4.508 -30.285 1.00 97.19 440 LYS A CA 1
ATOM 3453 C C . LYS A 1 440 ? 14.323 -5.118 -29.201 1.00 97.19 440 LYS A C 1
ATOM 3455 O O . LYS A 1 440 ? 13.638 -6.102 -29.464 1.00 97.19 440 LYS A O 1
ATOM 3460 N N . PHE A 1 441 ? 14.336 -4.555 -27.995 1.00 97.62 441 PHE A N 1
ATOM 3461 C CA . PHE A 1 441 ? 13.584 -5.086 -26.850 1.00 97.62 441 PHE A CA 1
ATOM 3462 C C . PHE A 1 441 ? 12.267 -4.342 -26.579 1.00 97.62 441 PHE A C 1
ATOM 3464 O O . PHE A 1 441 ? 11.537 -4.703 -25.651 1.00 97.62 441 PHE A O 1
ATOM 3471 N N . ALA A 1 442 ? 11.948 -3.329 -27.393 1.00 96.94 442 ALA A N 1
ATOM 3472 C CA . ALA A 1 442 ? 10.815 -2.425 -27.207 1.00 96.94 442 ALA A CA 1
ATOM 3473 C C . ALA A 1 442 ? 10.780 -1.820 -25.788 1.00 96.94 442 ALA A C 1
ATOM 3475 O O . ALA A 1 442 ? 9.766 -1.865 -25.092 1.00 96.94 442 ALA A O 1
ATOM 3476 N N . VAL A 1 443 ? 11.909 -1.260 -25.345 1.00 96.75 443 VAL A N 1
ATOM 3477 C CA . VAL A 1 443 ? 12.046 -0.577 -24.050 1.00 96.75 443 VAL A CA 1
ATOM 3478 C C . VAL A 1 443 ? 12.507 0.862 -24.238 1.00 96.75 443 VAL A C 1
ATOM 3480 O O . VAL A 1 443 ? 13.160 1.205 -25.221 1.00 96.75 443 VAL A O 1
ATOM 3483 N N . THR A 1 444 ? 12.179 1.726 -23.282 1.00 95.19 444 THR A N 1
ATOM 3484 C CA . THR A 1 444 ? 12.631 3.121 -23.303 1.00 95.19 444 THR A CA 1
ATOM 3485 C C . THR A 1 444 ? 14.140 3.216 -23.073 1.00 95.19 444 THR A C 1
ATOM 3487 O O . THR A 1 444 ? 14.756 2.339 -22.456 1.00 95.19 444 THR A O 1
ATOM 3490 N N . ARG A 1 445 ? 14.744 4.330 -23.504 1.00 95.19 445 ARG A N 1
ATOM 3491 C CA . ARG A 1 445 ? 16.183 4.584 -23.324 1.00 95.19 445 ARG A CA 1
ATOM 3492 C C . ARG A 1 445 ? 16.618 4.508 -21.860 1.00 95.19 445 ARG A C 1
ATOM 3494 O O . ARG A 1 445 ? 17.675 3.959 -21.575 1.00 95.19 445 ARG A O 1
ATOM 3501 N N . ILE A 1 446 ? 15.790 5.008 -20.937 1.00 94.75 446 ILE A N 1
ATOM 3502 C CA . ILE A 1 446 ? 16.055 4.955 -19.492 1.00 94.75 446 ILE A CA 1
ATOM 3503 C C . ILE A 1 446 ? 16.071 3.518 -18.946 1.00 94.75 446 ILE A C 1
ATOM 3505 O O . ILE A 1 446 ? 16.858 3.197 -18.057 1.00 94.75 446 ILE A O 1
ATOM 3509 N N . VAL A 1 447 ? 15.226 2.627 -19.473 1.00 96.38 447 VAL A N 1
ATOM 3510 C CA . VAL A 1 447 ? 15.244 1.211 -19.082 1.00 96.38 447 VAL A CA 1
ATOM 3511 C C . VAL A 1 447 ? 16.497 0.541 -19.636 1.00 96.38 447 VAL A C 1
ATOM 3513 O O . VAL A 1 447 ? 17.210 -0.110 -18.872 1.00 96.38 447 VAL A O 1
ATOM 3516 N N . ALA A 1 448 ? 16.810 0.756 -20.919 1.00 97.88 448 ALA A N 1
ATOM 3517 C CA . ALA A 1 448 ? 18.021 0.227 -21.544 1.00 97.88 448 ALA A CA 1
ATOM 3518 C C . ALA A 1 448 ? 19.290 0.662 -20.792 1.00 97.88 448 ALA A C 1
ATOM 3520 O O . ALA A 1 448 ? 20.096 -0.180 -20.398 1.00 97.88 448 ALA A O 1
ATOM 3521 N N . SER A 1 449 ? 19.433 1.957 -20.503 1.00 97.44 449 SER A N 1
ATOM 3522 C CA . SER A 1 449 ? 20.600 2.506 -19.809 1.00 97.44 449 SER A CA 1
ATOM 3523 C C . SER A 1 449 ? 20.753 1.951 -18.388 1.00 97.44 449 SER A C 1
ATOM 3525 O O . SER A 1 449 ? 21.846 1.530 -18.005 1.00 97.44 449 SER A O 1
ATOM 3527 N N . ARG A 1 450 ? 19.661 1.851 -17.615 1.00 96.62 450 ARG A N 1
ATOM 3528 C CA . ARG A 1 450 ? 19.689 1.253 -16.268 1.00 96.62 450 ARG A CA 1
ATOM 3529 C C . ARG A 1 450 ? 20.070 -0.229 -16.297 1.00 96.62 450 ARG A C 1
ATOM 3531 O O . ARG A 1 450 ? 20.807 -0.672 -15.415 1.00 96.62 450 ARG A O 1
ATOM 3538 N N . GLN A 1 451 ? 19.599 -0.996 -17.283 1.00 97.88 451 GLN A N 1
ATOM 3539 C CA . GLN A 1 451 ? 19.979 -2.408 -17.425 1.00 97.88 451 GLN A CA 1
ATOM 3540 C C . GLN A 1 451 ? 21.454 -2.562 -17.819 1.00 97.88 451 GLN A C 1
ATOM 3542 O O . GLN A 1 451 ? 22.140 -3.392 -17.222 1.00 97.88 451 GLN A O 1
ATOM 3547 N N . VAL A 1 452 ? 21.969 -1.709 -18.715 1.00 98.19 452 VAL A N 1
ATOM 3548 C CA . VAL A 1 452 ? 23.402 -1.655 -19.060 1.00 98.19 452 VAL A CA 1
ATOM 3549 C C . VAL A 1 452 ? 24.258 -1.357 -17.822 1.00 98.19 452 VAL A C 1
ATOM 3551 O O . VAL A 1 452 ? 25.195 -2.100 -17.547 1.00 98.19 452 VAL A O 1
ATOM 3554 N N . VAL A 1 453 ? 23.925 -0.338 -17.016 1.00 97.31 453 VAL A N 1
ATOM 3555 C CA . VAL A 1 453 ? 24.673 -0.004 -15.778 1.00 97.31 453 VAL A CA 1
ATOM 3556 C C . VAL A 1 453 ? 24.666 -1.154 -14.772 1.00 97.31 453 VAL A C 1
ATOM 3558 O O . VAL A 1 453 ? 25.685 -1.440 -14.138 1.00 97.31 453 VAL A O 1
ATOM 3561 N N . ARG A 1 454 ? 23.520 -1.824 -14.607 1.00 95.75 454 ARG A N 1
ATOM 3562 C CA . ARG A 1 454 ? 23.386 -2.958 -13.682 1.00 95.75 454 ARG A CA 1
ATOM 3563 C C . ARG A 1 454 ? 24.167 -4.187 -14.149 1.00 95.75 454 ARG A C 1
ATOM 3565 O O . ARG A 1 454 ? 24.740 -4.868 -13.304 1.00 95.75 454 ARG A O 1
ATOM 3572 N N . GLY A 1 455 ? 24.189 -4.456 -15.456 1.00 96.50 455 GLY A N 1
ATOM 3573 C CA . GLY A 1 455 ? 24.965 -5.544 -16.057 1.00 96.50 455 GLY A CA 1
ATOM 3574 C C . GLY A 1 455 ? 26.465 -5.258 -16.140 1.00 96.50 455 GLY A C 1
ATOM 3575 O O . GLY A 1 455 ? 27.261 -6.192 -16.155 1.00 96.50 455 GLY A O 1
ATOM 3576 N N . ALA A 1 456 ? 26.858 -3.981 -16.133 1.00 97.12 456 ALA A N 1
ATOM 3577 C CA . ALA A 1 456 ? 28.253 -3.579 -16.223 1.00 97.12 456 ALA A CA 1
ATOM 3578 C C . ALA A 1 456 ? 29.081 -4.022 -15.001 1.00 97.12 456 ALA A C 1
ATOM 3580 O O . ALA A 1 456 ? 28.593 -3.976 -13.856 1.00 97.12 456 ALA A O 1
ATOM 3581 N N . PRO A 1 457 ? 30.361 -4.382 -15.219 1.00 96.25 457 PRO A N 1
ATOM 3582 C CA . PRO A 1 457 ? 31.284 -4.690 -14.146 1.00 96.25 457 PRO A CA 1
ATOM 3583 C C . PRO A 1 457 ? 31.605 -3.419 -13.334 1.00 96.25 457 PRO A C 1
ATOM 3585 O O . PRO A 1 457 ? 31.442 -2.296 -13.840 1.00 96.25 457 PRO A O 1
ATOM 3588 N N . PRO A 1 458 ? 32.039 -3.562 -12.066 1.00 95.75 458 PRO A N 1
ATOM 3589 C CA . PRO A 1 458 ? 32.203 -2.438 -11.141 1.00 95.75 458 PRO A CA 1
ATOM 3590 C C . PRO A 1 458 ? 33.039 -1.273 -11.692 1.00 95.75 458 PRO A C 1
ATOM 3592 O O . PRO A 1 458 ? 32.675 -0.115 -11.497 1.00 95.75 458 PRO A O 1
ATOM 3595 N N . GLU A 1 459 ? 34.108 -1.563 -12.434 1.00 94.38 459 GLU A N 1
ATOM 3596 C CA . GLU A 1 459 ? 35.034 -0.577 -12.998 1.00 94.38 459 GLU A CA 1
ATOM 3597 C C . GLU A 1 459 ? 34.422 0.321 -14.085 1.00 94.38 459 GLU A C 1
ATOM 3599 O O . GLU A 1 459 ? 34.889 1.443 -14.285 1.00 94.38 459 GLU A O 1
ATOM 3604 N N . ARG A 1 460 ? 33.368 -0.131 -14.782 1.00 94.69 460 ARG A N 1
ATOM 3605 C CA . ARG A 1 460 ? 32.676 0.676 -15.808 1.00 94.69 460 ARG A CA 1
ATOM 3606 C C . ARG A 1 460 ? 31.419 1.352 -15.279 1.00 94.69 460 ARG A C 1
ATOM 3608 O O . ARG A 1 460 ? 30.998 2.369 -15.832 1.00 94.69 460 ARG A O 1
ATOM 3615 N N . ARG A 1 461 ? 30.831 0.810 -14.208 1.00 95.31 461 ARG A N 1
ATOM 3616 C CA . ARG A 1 461 ? 29.529 1.235 -13.683 1.00 95.31 461 ARG A CA 1
ATOM 3617 C C . ARG A 1 461 ? 29.482 2.726 -13.356 1.00 95.31 461 ARG A C 1
ATOM 3619 O O . ARG A 1 461 ? 28.569 3.400 -13.812 1.00 95.31 461 ARG A O 1
ATOM 3626 N N . THR A 1 462 ? 30.475 3.249 -12.636 1.00 94.62 462 THR A N 1
ATOM 3627 C CA . THR A 1 462 ? 30.512 4.665 -12.219 1.00 94.62 462 THR A CA 1
ATOM 3628 C C . THR A 1 462 ? 30.561 5.628 -13.406 1.00 94.62 462 THR A C 1
ATOM 3630 O O . THR A 1 462 ? 29.881 6.653 -13.400 1.00 94.62 462 THR A O 1
ATOM 3633 N N . ASN A 1 463 ? 31.324 5.291 -14.451 1.00 94.38 463 ASN A N 1
ATOM 3634 C CA . ASN A 1 463 ? 31.433 6.133 -15.644 1.00 94.38 463 ASN A CA 1
ATOM 3635 C C . ASN A 1 463 ? 30.123 6.140 -16.439 1.00 94.38 463 ASN A C 1
ATOM 3637 O O . ASN A 1 463 ? 29.650 7.208 -16.819 1.00 94.38 463 ASN A O 1
ATOM 3641 N N . LEU A 1 464 ? 29.514 4.966 -16.642 1.00 95.69 464 LEU A N 1
ATOM 3642 C CA . LEU A 1 464 ? 28.224 4.852 -17.326 1.00 95.69 464 LEU A CA 1
ATOM 3643 C C . LEU A 1 464 ? 27.114 5.573 -16.552 1.00 95.69 464 LEU A C 1
ATOM 3645 O O . LEU A 1 464 ? 26.368 6.346 -17.143 1.00 95.69 464 LEU A O 1
ATOM 3649 N N . ASP A 1 465 ? 27.050 5.384 -15.232 1.00 95.12 465 ASP A N 1
ATOM 3650 C CA . ASP A 1 465 ? 26.088 6.060 -14.356 1.00 95.12 465 ASP A CA 1
ATOM 3651 C C . ASP A 1 465 ? 26.231 7.589 -14.442 1.00 95.12 465 ASP A C 1
ATOM 3653 O O . ASP A 1 465 ? 25.240 8.298 -14.606 1.00 95.12 465 ASP A O 1
ATOM 3657 N N . THR A 1 466 ? 27.470 8.095 -14.443 1.00 96.00 466 THR A N 1
ATOM 3658 C CA . THR A 1 466 ? 27.753 9.531 -14.596 1.00 96.00 466 THR A CA 1
ATOM 3659 C C . THR A 1 466 ? 27.281 10.059 -15.951 1.00 96.00 466 THR A C 1
ATOM 3661 O O . THR A 1 466 ? 26.571 11.063 -15.998 1.00 96.00 466 THR A O 1
ATOM 3664 N N . ILE A 1 467 ? 27.629 9.377 -17.051 1.00 96.38 467 ILE A N 1
ATOM 3665 C CA . ILE A 1 467 ? 27.214 9.779 -18.405 1.00 96.38 467 ILE A CA 1
ATOM 3666 C C . ILE A 1 467 ? 25.685 9.777 -18.512 1.00 96.38 467 ILE A C 1
ATOM 3668 O O . ILE A 1 467 ? 25.106 10.710 -19.067 1.00 96.38 467 ILE A O 1
ATOM 3672 N N . PHE A 1 468 ? 25.010 8.767 -17.964 1.00 96.56 468 PHE A N 1
ATOM 3673 C CA . PHE A 1 468 ? 23.556 8.654 -18.061 1.00 96.56 468 PHE A CA 1
ATOM 3674 C C . PHE A 1 468 ? 22.823 9.702 -17.226 1.00 96.56 468 PHE A C 1
ATOM 3676 O O . PHE A 1 468 ? 21.901 10.317 -17.757 1.00 96.56 468 PHE A O 1
ATOM 3683 N N . ARG A 1 469 ? 23.273 10.012 -16.002 1.00 94.38 469 ARG A N 1
ATOM 3684 C CA . ARG A 1 469 ? 22.708 11.121 -15.203 1.00 94.38 469 ARG A CA 1
ATOM 3685 C C . ARG A 1 469 ? 22.819 12.481 -15.891 1.00 94.38 469 ARG A C 1
ATOM 3687 O O . ARG A 1 469 ? 21.970 13.336 -15.677 1.00 94.38 469 ARG A O 1
ATOM 3694 N N . GLN A 1 470 ? 23.868 12.691 -16.686 1.00 96.00 470 GLN A N 1
ATOM 3695 C CA . GLN A 1 470 ? 24.097 13.958 -17.388 1.00 96.00 470 GLN A CA 1
ATOM 3696 C C . GLN A 1 470 ? 23.238 14.124 -18.648 1.00 96.00 470 GLN A C 1
ATOM 3698 O O . GLN A 1 470 ? 22.999 15.256 -19.057 1.00 96.00 470 GLN A O 1
ATOM 3703 N N . ASN A 1 471 ? 22.804 13.025 -19.275 1.00 96.25 471 ASN A N 1
ATOM 3704 C CA . ASN A 1 471 ? 22.198 13.057 -20.614 1.00 96.25 471 ASN A CA 1
ATOM 3705 C C . ASN A 1 471 ? 20.774 12.478 -20.681 1.00 96.25 471 ASN A C 1
ATOM 3707 O O . ASN A 1 471 ? 20.099 12.642 -21.695 1.00 96.25 471 ASN A O 1
ATOM 3711 N N . ILE A 1 472 ? 20.302 11.793 -19.635 1.00 91.94 472 ILE A N 1
ATOM 3712 C CA . ILE A 1 472 ? 18.962 11.201 -19.582 1.00 91.94 472 ILE A CA 1
ATOM 3713 C C . ILE A 1 472 ? 18.191 11.826 -18.422 1.00 91.94 472 ILE A C 1
ATOM 3715 O O . ILE A 1 472 ? 18.563 11.689 -17.258 1.00 91.94 472 ILE A O 1
ATOM 3719 N N . GLU A 1 473 ? 17.084 12.489 -18.745 1.00 87.06 473 GLU A N 1
ATOM 3720 C CA . GLU A 1 473 ? 16.193 13.075 -17.747 1.00 87.06 473 GLU A CA 1
ATOM 3721 C C . GLU A 1 473 ? 15.625 11.986 -16.819 1.00 87.06 473 GLU A C 1
ATOM 3723 O O . GLU A 1 473 ? 15.167 10.937 -17.278 1.00 87.06 473 GLU A O 1
ATOM 3728 N N . ASN A 1 474 ? 15.622 12.244 -15.507 1.00 82.06 474 ASN A N 1
ATOM 3729 C CA . ASN A 1 474 ? 15.096 11.338 -14.477 1.00 82.06 474 ASN A CA 1
ATOM 3730 C C . ASN A 1 474 ? 15.819 9.972 -14.356 1.00 82.06 474 ASN A C 1
ATOM 3732 O O . ASN A 1 474 ? 15.210 9.012 -13.863 1.00 82.06 474 ASN A O 1
ATOM 3736 N N . PHE A 1 475 ? 17.084 9.873 -14.799 1.00 85.19 475 PHE A N 1
ATOM 3737 C CA . PHE A 1 475 ? 17.902 8.651 -14.704 1.00 85.19 475 PHE A CA 1
ATOM 3738 C C . PHE A 1 475 ? 18.081 8.125 -13.276 1.00 85.19 475 PHE A C 1
ATOM 3740 O O . PHE A 1 475 ? 18.332 8.928 -12.350 1.00 85.19 475 PHE A O 1
#

pLDDT: mean 88.84, std 10.15, range [41.47, 98.56]

Radius of gyration: 25.24 Å; Cα contacts (8 Å, |Δi|>4): 782; chains: 1; bounding box: 63×53×71 Å